Protein AF-A0A1E7F730-F1 (afdb_monomer_lite)

Organism: NCBI:txid635003

Secondary structure (DSSP, 8-state):
--SHHHHHHHHHHHHHHHHHHHHHHHHHTSTT----------S--------TTTTSHHHHS------------------HHHHHHHT--S--HHHHHHS-HHHHHHHHHHHH---HHHHHH--SHHHHHHHHHHHHHHHHHHHHHHHHHHHHHHHHHHHHHHHHHHHHHHHHHHHHHHHHHHHHHHHHHHHHHHHHHHHTT-HHHHHHHHHHHHHHHHHHHHHHHHHHHHHS-TT-GGGGGS------EE-GGGTS-HHHHTSGGGG--EE-HHHHHHHHHHHHHHHHHHHHHHHHHHHHHHHHHHHHHTS-HHHHHHHHHHHHHHHHHHHHHHHHHHHHHHHHHHHHHHHHHHHHHHHHHSS-------------SSSSSSTTSSSSS---S-----HHHHHHHHHHHTT--

pLDDT: mean 76.82, std 20.63, range [35.91, 97.31]

Sequence (413 aa):
MRLSLLSSKTTTFRKYAYVLLLVLLSSWSWSSSLSSPSSYSSPFGLVTVASAWEWTDYIVGGGSAKIRKDDDDDDDGINIAGEAKRRRTYLTDDEISELRVRDLKRRLSRNHGFGAEELGRMLDKKDLISALIKEETKLRNKQRNDQLRKYFWKALFVAILCVVTVVGWPIWTQASEVMAVNWTVWYDRKRHEITQCWELKSVRGLIGVIFLGLLDLIRLWLSITVLASWVLSNGSQYRKYLFPMPSIAIRPGQFMGEKVANSSMGQYGMNIAPMAITWATGFVRTKLEYWTGKALSADARIRRKESRSGETEEERKARTVVRKAAKRVAREERERQQQEVWEKETARRKEMADKASEQLFGGGHDSGQVKQPNNNEEREAIATNNDEQKESTTSNVDYDDFLDNLEDMNDLD

Structure (mmCIF, N/CA/C/O backbone):
data_AF-A0A1E7F730-F1
#
_entry.id   AF-A0A1E7F730-F1
#
loop_
_atom_site.group_PDB
_atom_site.id
_atom_site.type_symbol
_atom_site.label_atom_id
_atom_site.label_alt_id
_atom_site.label_comp_id
_atom_site.label_asym_id
_atom_site.label_entity_id
_atom_site.label_seq_id
_atom_site.pdbx_PDB_ins_code
_atom_site.Cartn_x
_atom_site.Cartn_y
_atom_site.Cartn_z
_atom_site.occupancy
_atom_site.B_iso_or_equiv
_atom_site.auth_seq_id
_atom_site.auth_comp_id
_atom_site.auth_asym_id
_atom_site.auth_atom_id
_atom_site.pdbx_PDB_model_num
ATOM 1 N N . MET A 1 1 ? 2.701 25.465 -37.923 1.00 47.19 1 MET A N 1
ATOM 2 C CA . MET A 1 1 ? 3.378 24.157 -38.127 1.00 47.19 1 MET A CA 1
ATOM 3 C C . MET A 1 1 ? 3.666 23.337 -36.848 1.00 47.19 1 MET A C 1
ATOM 5 O O . MET A 1 1 ? 4.301 22.299 -36.959 1.00 47.19 1 MET A O 1
ATOM 9 N N . ARG A 1 2 ? 3.189 23.717 -35.643 1.00 42.84 2 ARG A N 1
ATOM 10 C CA . ARG A 1 2 ? 3.380 22.931 -34.393 1.00 42.84 2 ARG A CA 1
ATOM 11 C C . ARG A 1 2 ? 2.130 22.185 -33.882 1.00 42.84 2 ARG A C 1
ATOM 13 O O . ARG A 1 2 ? 2.245 21.410 -32.942 1.00 42.84 2 ARG A O 1
ATOM 20 N N . LEU A 1 3 ? 0.966 22.357 -34.517 1.00 38.00 3 LEU A N 1
ATOM 21 C CA . LEU A 1 3 ? -0.293 21.718 -34.094 1.00 38.00 3 LEU A CA 1
ATOM 22 C C . LEU A 1 3 ? -0.525 20.313 -34.693 1.00 38.00 3 LEU A C 1
ATOM 24 O O . LEU A 1 3 ? -1.268 19.527 -34.115 1.00 38.00 3 LEU A O 1
ATOM 28 N N . SER A 1 4 ? 0.157 19.929 -35.781 1.00 42.41 4 SER A N 1
ATOM 29 C CA . SER A 1 4 ? -0.041 18.607 -36.412 1.00 42.41 4 SER A CA 1
ATOM 30 C C . SER A 1 4 ? 0.659 17.445 -35.687 1.00 42.41 4 SER A C 1
ATOM 32 O O . SER A 1 4 ? 0.249 16.295 -35.825 1.00 42.41 4 SER A O 1
ATOM 34 N N . LEU A 1 5 ? 1.672 17.721 -34.857 1.00 45.34 5 LEU A N 1
ATOM 35 C CA . LEU A 1 5 ? 2.428 16.691 -34.126 1.00 45.34 5 LEU A CA 1
ATOM 36 C C . LEU A 1 5 ? 1.711 16.163 -32.870 1.00 45.34 5 LEU A C 1
ATOM 38 O O . LEU A 1 5 ? 2.039 15.074 -32.398 1.00 45.34 5 LEU A O 1
ATOM 42 N N . LEU A 1 6 ? 0.720 16.889 -32.343 1.00 40.91 6 LEU A N 1
ATOM 43 C CA . LEU A 1 6 ? -0.096 16.430 -31.210 1.00 40.91 6 LEU A CA 1
ATOM 44 C C . LEU A 1 6 ? -1.224 15.479 -31.645 1.00 40.91 6 LEU A C 1
ATOM 46 O O . LEU A 1 6 ? -1.558 14.562 -30.900 1.00 40.91 6 LEU A O 1
ATOM 50 N N . SER A 1 7 ? -1.730 15.613 -32.875 1.00 42.38 7 SER A N 1
ATOM 51 C CA . SER A 1 7 ? -2.806 14.761 -33.410 1.00 42.38 7 SER A CA 1
ATOM 52 C C . SER A 1 7 ? -2.361 13.308 -33.667 1.00 42.38 7 SER A C 1
ATOM 54 O O . SER A 1 7 ? -3.111 12.360 -33.458 1.00 42.38 7 SER A O 1
ATOM 56 N N . SER A 1 8 ? -1.091 13.084 -34.027 1.00 45.56 8 SER A N 1
ATOM 57 C CA . SER A 1 8 ? -0.577 11.729 -34.295 1.00 45.56 8 SER A CA 1
ATOM 58 C C . SER A 1 8 ? -0.400 10.863 -33.035 1.00 45.56 8 SER A C 1
ATOM 60 O O . SER A 1 8 ? -0.447 9.634 -33.126 1.00 45.56 8 SER A O 1
ATOM 62 N N . LYS A 1 9 ? -0.214 11.467 -31.853 1.00 47.81 9 LYS A N 1
ATOM 63 C CA . LYS A 1 9 ? -0.023 10.715 -30.599 1.00 47.81 9 LYS A CA 1
ATOM 64 C C . LYS A 1 9 ? -1.347 10.277 -29.965 1.00 47.81 9 LYS A C 1
ATOM 66 O O . LYS A 1 9 ? -1.385 9.259 -29.277 1.00 47.81 9 LYS A O 1
ATOM 71 N N . THR A 1 10 ? -2.441 10.995 -30.220 1.00 49.75 10 THR A N 1
ATOM 72 C CA . THR A 1 10 ? -3.762 10.664 -29.659 1.00 49.75 10 THR A CA 1
ATOM 73 C C . THR A 1 10 ? -4.420 9.483 -30.373 1.00 49.75 10 THR A C 1
ATOM 75 O O . THR A 1 10 ? -5.141 8.714 -29.740 1.00 49.75 10 THR A O 1
ATOM 78 N N . THR A 1 11 ? -4.130 9.261 -31.659 1.00 58.06 11 THR A N 1
ATOM 79 C CA . THR A 1 11 ? -4.687 8.128 -32.421 1.00 58.06 11 THR A CA 1
ATOM 80 C C . THR A 1 11 ? -4.090 6.785 -32.010 1.00 58.06 11 THR A C 1
ATOM 82 O O . THR A 1 11 ? -4.810 5.791 -31.943 1.00 58.06 11 THR A O 1
ATOM 85 N N . THR A 1 12 ? -2.800 6.740 -31.666 1.00 60.69 12 THR A N 1
ATOM 86 C CA . THR A 1 12 ? -2.172 5.525 -31.124 1.00 60.69 12 THR A CA 1
ATOM 87 C C . THR A 1 12 ? -2.702 5.217 -29.728 1.00 60.69 12 THR A C 1
ATOM 89 O O . THR A 1 12 ? -3.084 4.079 -29.478 1.00 60.69 12 THR A O 1
ATOM 92 N N . PHE A 1 13 ? -2.824 6.222 -28.854 1.00 67.62 13 PHE A N 1
ATOM 93 C CA . PHE A 1 13 ? -3.389 6.035 -27.514 1.00 67.62 13 PHE A CA 1
ATOM 94 C C . PHE A 1 13 ? -4.842 5.533 -27.556 1.00 67.62 13 PHE A C 1
ATOM 96 O O . PHE A 1 13 ? -5.184 4.599 -26.838 1.00 67.62 13 PHE A O 1
ATOM 103 N N . ARG A 1 14 ? -5.673 6.069 -28.465 1.00 70.00 14 ARG A N 1
ATOM 104 C CA . ARG A 1 14 ? -7.049 5.588 -28.679 1.00 70.00 14 ARG A CA 1
ATOM 105 C C . ARG A 1 14 ? -7.099 4.113 -29.080 1.00 70.00 14 ARG A C 1
ATOM 107 O O . ARG A 1 14 ? -7.911 3.384 -28.530 1.00 70.00 14 ARG A O 1
ATOM 114 N N . LYS A 1 15 ? -6.223 3.649 -29.980 1.00 73.94 15 LYS A N 1
ATOM 115 C CA . LYS A 1 15 ? -6.196 2.234 -30.403 1.00 73.94 15 LYS A CA 1
ATOM 116 C C . LYS A 1 15 ? -5.862 1.284 -29.248 1.00 73.94 15 LYS A C 1
ATOM 118 O O . LYS A 1 15 ? -6.550 0.284 -29.085 1.00 73.94 15 LYS A O 1
ATOM 123 N N . TYR A 1 16 ? -4.873 1.616 -28.414 1.00 71.12 16 TYR A N 1
ATOM 124 C CA . TYR A 1 16 ? -4.558 0.803 -27.230 1.00 71.12 16 TYR A CA 1
ATOM 125 C C . TYR A 1 16 ? -5.660 0.869 -26.168 1.00 71.12 16 TYR A C 1
ATOM 127 O O . TYR A 1 16 ? -5.957 -0.149 -25.553 1.00 71.12 16 TYR A O 1
ATOM 135 N N . ALA A 1 17 ? -6.309 2.026 -25.997 1.00 73.50 17 ALA A N 1
ATOM 136 C CA . ALA A 1 17 ? -7.452 2.161 -25.101 1.00 73.50 17 ALA A CA 1
ATOM 137 C C . ALA A 1 17 ? -8.638 1.292 -25.549 1.00 73.50 17 ALA A C 1
ATOM 139 O O . ALA A 1 17 ? -9.238 0.641 -24.707 1.00 73.50 17 ALA A O 1
ATOM 140 N N . TYR A 1 18 ? -8.936 1.207 -26.852 1.00 73.81 18 TYR A N 1
ATOM 141 C CA . TYR A 1 18 ? -9.989 0.321 -27.367 1.00 73.81 18 TYR A CA 1
ATOM 142 C C . TYR A 1 18 ? -9.668 -1.162 -27.174 1.00 73.81 18 TYR A C 1
ATOM 144 O O . TYR A 1 18 ? -10.557 -1.915 -26.796 1.00 73.81 18 TYR A O 1
ATOM 152 N N . VAL A 1 19 ? -8.415 -1.585 -27.383 1.00 76.19 19 VAL A N 1
ATOM 153 C CA . VAL A 1 19 ? -8.005 -2.981 -27.138 1.00 76.19 19 VAL A CA 1
ATOM 154 C C . VAL A 1 19 ? -8.073 -3.314 -25.645 1.00 76.19 19 VAL A C 1
ATOM 156 O O . VAL A 1 19 ? -8.614 -4.351 -25.281 1.00 76.19 19 VAL A O 1
ATOM 159 N N . LEU A 1 20 ? -7.608 -2.414 -24.773 1.00 73.88 20 LEU A N 1
ATOM 160 C CA . LEU A 1 20 ? -7.722 -2.575 -23.321 1.00 73.88 20 LEU A CA 1
ATOM 161 C C . LEU A 1 20 ? -9.194 -2.634 -22.877 1.00 73.88 20 LEU A C 1
ATOM 163 O O . LEU A 1 20 ? -9.558 -3.470 -22.061 1.00 73.88 20 LEU A O 1
ATOM 167 N N . LEU A 1 21 ? -10.047 -1.777 -23.440 1.00 74.81 21 LEU A N 1
ATOM 168 C CA . LEU A 1 21 ? -11.471 -1.707 -23.116 1.00 74.81 21 LEU A CA 1
ATOM 169 C C . LEU A 1 21 ? -12.235 -2.933 -23.644 1.00 74.81 21 LEU A C 1
ATOM 171 O O . LEU A 1 21 ? -13.110 -3.430 -22.946 1.00 74.81 21 LEU A O 1
ATOM 175 N N . LEU A 1 22 ? -11.854 -3.489 -24.800 1.00 72.50 22 LEU A N 1
ATOM 176 C CA . LEU A 1 22 ? -12.364 -4.774 -25.300 1.00 72.50 22 LEU A CA 1
ATOM 177 C C . LEU A 1 22 ? -11.965 -5.944 -24.393 1.00 72.50 22 LEU A C 1
ATOM 179 O O . LEU A 1 22 ? -12.822 -6.760 -24.076 1.00 72.50 22 LEU A O 1
ATOM 183 N N . VAL A 1 23 ? -10.712 -5.992 -23.922 1.00 72.94 23 VAL A N 1
ATOM 184 C CA . VAL A 1 23 ? -10.243 -7.021 -22.973 1.00 72.94 23 VAL A CA 1
ATOM 185 C C . VAL A 1 23 ? -10.956 -6.901 -21.619 1.00 72.94 23 VAL A C 1
ATOM 187 O O . VAL A 1 23 ? -11.344 -7.906 -21.022 1.00 72.94 23 VAL A O 1
ATOM 190 N N . LEU A 1 24 ? -11.187 -5.678 -21.135 1.00 62.56 24 LEU A N 1
ATOM 191 C CA . LEU A 1 24 ? -11.915 -5.443 -19.885 1.00 62.56 24 LEU A CA 1
ATOM 192 C C . LEU A 1 24 ? -13.408 -5.793 -20.020 1.00 62.56 24 LEU A C 1
ATOM 194 O O . LEU A 1 24 ? -13.971 -6.407 -19.117 1.00 62.56 24 LEU A O 1
ATOM 198 N N . LEU A 1 25 ? -14.044 -5.483 -21.156 1.00 65.25 25 LEU A N 1
ATOM 199 C CA . LEU A 1 25 ? -15.451 -5.823 -21.412 1.00 65.25 25 LEU A CA 1
ATOM 200 C C . LEU A 1 25 ? -15.677 -7.324 -21.657 1.00 65.25 25 LEU A C 1
ATOM 202 O O . LEU A 1 25 ? -16.698 -7.863 -21.225 1.00 65.25 25 LEU A O 1
ATOM 206 N N . SER A 1 26 ? -14.733 -8.026 -22.291 1.00 63.06 26 SER A N 1
ATOM 207 C CA . SER A 1 26 ? -14.812 -9.486 -22.448 1.00 63.06 26 SER A CA 1
ATOM 208 C C . SER A 1 26 ? -14.600 -10.230 -21.127 1.00 63.06 26 SER A C 1
ATOM 210 O O . SER A 1 26 ? -15.104 -11.331 -20.953 1.00 63.06 26 SER A O 1
ATOM 212 N N . SER A 1 27 ? -13.894 -9.621 -20.169 1.00 53.81 27 SER A N 1
ATOM 213 C CA . SER A 1 27 ? -13.710 -10.193 -18.827 1.00 53.81 27 SER A CA 1
ATOM 214 C C . SER A 1 27 ? -14.970 -10.060 -17.963 1.00 53.81 27 SER A C 1
ATOM 216 O O . SER A 1 27 ? -15.248 -10.920 -17.132 1.00 53.81 27 SER A O 1
ATOM 218 N N . TRP A 1 28 ? -15.767 -9.007 -18.180 1.00 49.38 28 TRP A N 1
ATOM 219 C CA . TRP A 1 28 ? -16.965 -8.730 -17.377 1.00 49.38 28 TRP A CA 1
ATOM 220 C C . TRP A 1 28 ? -18.173 -9.603 -17.764 1.00 49.38 28 TRP A C 1
ATOM 222 O O . TRP A 1 28 ? -19.073 -9.823 -16.955 1.00 49.38 28 TRP A O 1
ATOM 232 N N . SER A 1 29 ? -18.178 -10.142 -18.987 1.00 48.34 29 SER A N 1
ATOM 233 C CA . SER A 1 29 ? -19.260 -10.978 -19.529 1.00 48.34 29 SER A CA 1
ATOM 234 C C . SER A 1 29 ? -19.167 -12.461 -19.140 1.00 48.34 29 SER A C 1
ATOM 236 O O . SER A 1 29 ? -20.126 -13.198 -19.350 1.00 48.34 29 SER A O 1
ATOM 238 N N . TRP A 1 30 ? -18.070 -12.904 -18.516 1.00 48.56 30 TRP A N 1
ATOM 239 C CA . TRP A 1 30 ? -17.928 -14.279 -18.005 1.00 48.56 30 TRP A CA 1
ATOM 240 C C . TRP A 1 30 ? -18.223 -14.437 -16.509 1.00 48.56 30 TRP A C 1
ATOM 242 O O . TRP A 1 30 ? -18.426 -15.554 -16.042 1.00 48.56 30 TRP A O 1
ATOM 252 N N . SER A 1 31 ? -18.305 -13.348 -15.742 1.00 47.19 31 SER A N 1
ATOM 253 C CA . SER A 1 31 ? -18.520 -13.432 -14.287 1.00 47.19 31 SER A CA 1
ATOM 254 C C . SER A 1 31 ? -19.987 -13.624 -13.880 1.00 47.19 31 SER A C 1
ATOM 256 O O . SER A 1 31 ? -20.260 -13.881 -12.713 1.00 47.19 31 SER A O 1
ATOM 258 N N . SER A 1 32 ? -20.942 -13.487 -14.806 1.00 45.81 32 SER A N 1
ATOM 259 C CA . SER A 1 32 ? -22.385 -13.488 -14.505 1.00 45.81 32 SER A CA 1
ATOM 260 C C . SER A 1 32 ? -23.100 -14.825 -14.758 1.00 45.81 32 SER A C 1
ATOM 262 O O . SER A 1 32 ? -24.302 -14.908 -14.521 1.00 45.81 32 SER A O 1
ATOM 264 N N . SER A 1 33 ? -22.396 -15.887 -15.174 1.00 45.88 33 SER A N 1
ATOM 265 C CA . SER A 1 33 ? -23.003 -17.209 -15.431 1.00 45.88 33 SER A CA 1
ATOM 266 C C . SER A 1 33 ? -22.557 -18.336 -14.491 1.00 45.88 33 SER A C 1
ATOM 268 O O . SER A 1 33 ? -22.949 -19.483 -14.698 1.00 45.88 33 SER A O 1
ATOM 270 N N . LEU A 1 34 ? -21.770 -18.053 -13.449 1.00 43.25 34 LEU A N 1
ATOM 271 C CA . LEU A 1 34 ? -21.400 -19.059 -12.449 1.00 43.25 34 LEU A CA 1
ATOM 272 C C . LEU A 1 34 ? -22.456 -19.117 -11.343 1.00 43.25 34 LEU A C 1
ATOM 274 O O . LEU A 1 34 ? -22.395 -18.434 -10.323 1.00 43.25 34 LEU A O 1
ATOM 278 N N . SER A 1 35 ? -23.447 -19.964 -11.602 1.00 45.56 35 SER A N 1
ATOM 279 C CA . SER A 1 35 ? -24.276 -20.596 -10.584 1.00 45.56 35 SER A CA 1
ATOM 280 C C . SER A 1 35 ? -23.392 -21.313 -9.553 1.00 45.56 35 SER A C 1
ATOM 282 O O . SER A 1 35 ? -22.315 -21.822 -9.864 1.00 45.56 35 SER A O 1
ATOM 284 N N . SER A 1 36 ? -23.850 -21.295 -8.304 1.00 45.09 36 SER A N 1
ATOM 285 C CA . SER A 1 36 ? -23.159 -21.772 -7.107 1.00 45.09 36 SER A CA 1
ATOM 286 C C . SER A 1 36 ? -22.577 -23.188 -7.245 1.00 45.09 36 SER A C 1
ATOM 288 O O . SER A 1 36 ? -23.332 -24.113 -7.544 1.00 45.09 36 SER A O 1
ATOM 290 N N . PRO A 1 37 ? -21.287 -23.413 -6.928 1.00 44.78 37 PRO A N 1
ATOM 291 C CA . PRO A 1 37 ? -20.765 -24.756 -6.754 1.00 44.78 37 PRO A CA 1
ATOM 292 C C . PRO A 1 37 ? -20.800 -25.136 -5.270 1.00 44.78 37 PRO A C 1
ATOM 294 O O . PRO A 1 37 ? -19.956 -24.737 -4.469 1.00 44.78 37 PRO A O 1
ATOM 297 N N . SER A 1 38 ? -21.785 -25.953 -4.907 1.00 42.09 38 SER A N 1
ATOM 298 C CA . SER A 1 38 ? -21.577 -26.969 -3.882 1.00 42.09 38 SER A CA 1
ATOM 299 C C . SER A 1 38 ? -20.656 -28.049 -4.454 1.00 42.09 38 SER A C 1
ATOM 301 O O . SER A 1 38 ? -20.854 -28.467 -5.594 1.00 42.09 38 SER A O 1
ATOM 303 N N . SER A 1 39 ? -19.740 -28.533 -3.614 1.00 40.09 39 SER A N 1
ATOM 304 C CA . SER A 1 39 ? -18.911 -29.739 -3.777 1.00 40.09 39 SER A CA 1
ATOM 305 C C . SER A 1 39 ? -17.471 -29.506 -4.244 1.00 40.09 39 SER A C 1
ATOM 307 O O . SER A 1 39 ? -17.165 -29.209 -5.394 1.00 40.09 39 SER A O 1
ATOM 309 N N . TYR A 1 40 ? -16.581 -29.716 -3.276 1.00 48.91 40 TYR A N 1
ATOM 310 C CA . TYR A 1 40 ? -15.146 -29.920 -3.400 1.00 48.91 40 TYR A CA 1
ATOM 311 C C . TYR A 1 40 ? -14.809 -31.051 -4.386 1.00 48.91 40 TYR A C 1
ATOM 313 O O . TYR A 1 40 ? -15.175 -32.196 -4.135 1.00 48.91 40 TYR A O 1
ATOM 321 N N . SER A 1 41 ? -14.004 -30.767 -5.415 1.00 38.94 41 SER A N 1
ATOM 322 C CA . SER A 1 41 ? -13.053 -31.741 -5.975 1.00 38.94 41 SER A CA 1
ATOM 323 C C . SER A 1 41 ? -12.004 -31.078 -6.884 1.00 38.94 41 SER A C 1
ATOM 325 O O . SER A 1 41 ? -12.358 -30.520 -7.914 1.00 38.94 41 SER A O 1
ATOM 327 N N . SER A 1 42 ? -10.725 -31.240 -6.511 1.00 38.03 42 SER A N 1
ATOM 328 C CA . SER A 1 42 ? -9.495 -31.216 -7.336 1.00 38.03 42 SER A CA 1
ATOM 329 C C . SER A 1 42 ? -9.105 -29.944 -8.138 1.00 38.03 42 SER A C 1
ATOM 331 O O . SER A 1 42 ? -9.809 -29.561 -9.069 1.00 38.03 42 SER A O 1
ATOM 333 N N . PRO A 1 43 ? -7.912 -29.347 -7.893 1.00 44.94 43 PRO A N 1
ATOM 334 C CA . PRO A 1 43 ? -7.415 -28.164 -8.598 1.00 44.94 43 PRO A CA 1
ATOM 335 C C . PRO A 1 43 ? -6.323 -28.482 -9.643 1.00 44.94 43 PRO A C 1
ATOM 337 O O . PRO A 1 43 ? -5.272 -27.849 -9.643 1.00 44.94 43 PRO A O 1
ATOM 340 N N . PHE A 1 44 ? -6.538 -29.444 -10.545 1.00 42.44 44 PHE A N 1
ATOM 341 C CA . PHE A 1 44 ? -5.647 -29.646 -11.703 1.00 42.44 44 PHE A CA 1
ATOM 342 C C . PHE A 1 44 ? -6.448 -29.943 -12.978 1.00 42.44 44 PHE A C 1
ATOM 344 O O . PHE A 1 44 ? -6.418 -31.041 -13.526 1.00 42.44 44 PHE A O 1
ATOM 351 N N . GLY A 1 45 ? -7.198 -28.940 -13.440 1.00 37.38 45 GLY A N 1
ATOM 352 C CA . GLY A 1 45 ? -7.844 -28.934 -14.751 1.00 37.38 45 GLY A CA 1
ATOM 353 C C . GLY A 1 45 ? -6.948 -28.264 -15.790 1.00 37.38 45 GLY A C 1
ATOM 354 O O . GLY A 1 45 ? -6.704 -27.065 -15.711 1.00 37.38 45 GLY A O 1
ATOM 355 N N . LEU A 1 46 ? -6.447 -29.076 -16.724 1.00 37.22 46 LEU A N 1
ATOM 356 C CA . LEU A 1 46 ? -5.833 -28.747 -18.016 1.00 37.22 46 LEU A CA 1
ATOM 357 C C . LEU A 1 46 ? -5.921 -27.271 -18.450 1.00 37.22 46 LEU A C 1
ATOM 359 O O . LEU A 1 46 ? -6.922 -26.818 -19.002 1.00 37.22 46 LEU A O 1
ATOM 363 N N . VAL A 1 47 ? -4.805 -26.556 -18.306 1.00 36.03 47 VAL A N 1
ATOM 364 C CA . VAL A 1 47 ? -4.531 -25.358 -19.102 1.00 36.03 47 VAL A CA 1
ATOM 365 C C . VAL A 1 47 ? -4.225 -25.834 -20.518 1.00 36.03 47 VAL A C 1
ATOM 367 O O . VAL A 1 47 ? -3.194 -26.461 -20.761 1.00 36.03 47 VAL A O 1
ATOM 370 N N . THR A 1 48 ? -5.123 -25.555 -21.459 1.00 40.19 48 THR A N 1
ATOM 371 C CA . THR A 1 48 ? -4.829 -25.626 -22.891 1.00 40.19 48 THR A CA 1
ATOM 372 C C . THR A 1 48 ? -3.656 -24.699 -23.182 1.00 40.19 48 THR A C 1
ATOM 374 O O . THR A 1 48 ? -3.803 -23.476 -23.207 1.00 40.19 48 THR A O 1
ATOM 377 N N . VAL A 1 49 ? -2.474 -25.286 -23.363 1.00 36.28 49 VAL A N 1
ATOM 378 C CA . VAL A 1 49 ? -1.268 -24.593 -23.810 1.00 36.28 49 VAL A CA 1
ATOM 379 C C . VAL A 1 49 ? -1.468 -24.242 -25.283 1.00 36.28 49 VAL A C 1
ATOM 381 O O . VAL A 1 49 ? -1.025 -24.957 -26.175 1.00 36.28 49 VAL A O 1
ATOM 384 N N . ALA A 1 50 ? -2.180 -23.148 -25.548 1.00 38.62 50 ALA A N 1
ATOM 385 C CA . ALA A 1 50 ? -2.081 -22.468 -26.829 1.00 38.62 50 ALA A CA 1
ATOM 386 C C . ALA A 1 50 ? -0.669 -21.876 -26.890 1.00 38.62 50 ALA A C 1
ATOM 388 O O . ALA A 1 50 ? -0.330 -20.951 -26.147 1.00 38.62 50 ALA A O 1
ATOM 389 N N . SER A 1 51 ? 0.195 -22.482 -27.701 1.00 39.16 51 SER A N 1
ATOM 390 C CA . SER A 1 51 ? 1.582 -22.072 -27.866 1.00 39.16 51 SER A CA 1
ATOM 391 C C . SER A 1 51 ? 1.648 -20.608 -28.297 1.00 39.16 51 SER A C 1
ATOM 393 O O . SER A 1 51 ? 1.326 -20.261 -29.431 1.00 39.16 51 SER A O 1
ATOM 395 N N . ALA A 1 52 ? 2.141 -19.749 -27.402 1.00 42.66 52 ALA A N 1
ATOM 396 C CA . ALA A 1 52 ? 2.372 -18.319 -27.630 1.00 42.66 52 ALA A CA 1
ATOM 397 C C . ALA A 1 52 ? 3.361 -18.004 -28.780 1.00 42.66 52 ALA A C 1
ATOM 399 O O . ALA A 1 52 ? 3.644 -16.839 -29.051 1.00 42.66 52 ALA A O 1
ATOM 400 N N . TRP A 1 53 ? 3.873 -19.029 -29.464 1.00 41.88 53 TRP A N 1
ATOM 401 C CA . TRP A 1 53 ? 4.765 -18.932 -30.616 1.00 41.88 53 TRP A CA 1
ATOM 402 C C . TRP A 1 53 ? 4.036 -18.775 -31.960 1.00 41.88 53 TRP A C 1
ATOM 404 O O . TRP A 1 53 ? 4.658 -18.334 -32.919 1.00 41.88 53 TRP A O 1
ATOM 414 N N . GLU A 1 54 ? 2.727 -19.040 -32.050 1.00 42.22 54 GLU A N 1
ATOM 415 C CA . GLU A 1 54 ? 1.989 -18.884 -33.323 1.00 42.22 54 GLU A CA 1
ATOM 416 C C . GLU A 1 54 ? 1.599 -17.429 -33.649 1.00 42.22 54 GLU A C 1
ATOM 418 O O . GLU A 1 54 ? 1.216 -17.117 -34.774 1.00 42.22 54 GLU A O 1
ATOM 423 N N . TRP A 1 55 ? 1.740 -16.496 -32.702 1.00 41.03 55 TRP A N 1
ATOM 424 C CA . TRP A 1 55 ? 1.320 -15.099 -32.895 1.00 41.03 55 TRP A CA 1
ATOM 425 C C . TRP A 1 55 ? 2.452 -14.154 -33.318 1.00 41.03 55 TRP A C 1
ATOM 427 O O . TRP A 1 55 ? 2.189 -13.009 -33.695 1.00 41.03 55 TRP A O 1
ATOM 437 N N . THR A 1 56 ? 3.712 -14.598 -33.293 1.00 45.41 56 THR A N 1
ATOM 438 C CA . THR A 1 56 ? 4.850 -13.750 -33.688 1.00 45.41 56 THR A CA 1
ATOM 439 C C . THR A 1 56 ? 4.978 -13.556 -35.200 1.00 45.41 56 THR A C 1
ATOM 441 O O . THR A 1 56 ? 5.484 -12.514 -35.622 1.00 45.41 56 THR A O 1
ATOM 444 N N . ASP A 1 57 ? 4.435 -14.461 -36.018 1.00 39.84 57 ASP A N 1
ATOM 445 C CA . ASP A 1 57 ? 4.500 -14.332 -37.482 1.00 39.84 57 ASP A CA 1
ATOM 446 C C . ASP A 1 57 ? 3.519 -13.289 -38.043 1.00 39.84 57 ASP A C 1
ATOM 448 O O . ASP A 1 57 ? 3.807 -12.645 -39.055 1.00 39.84 57 ASP A O 1
ATOM 452 N N . TYR A 1 58 ? 2.427 -12.993 -37.329 1.00 45.06 58 TYR A N 1
ATOM 453 C CA . TYR A 1 58 ? 1.465 -11.963 -37.744 1.00 45.06 58 TYR A CA 1
ATOM 454 C C . TYR A 1 58 ? 1.936 -10.519 -37.508 1.00 45.06 58 TYR A C 1
ATOM 456 O O . TYR A 1 58 ? 1.341 -9.587 -38.047 1.00 45.06 58 TYR A O 1
ATOM 464 N N . ILE A 1 59 ? 3.008 -10.300 -36.737 1.00 46.66 59 ILE A N 1
ATOM 465 C CA . ILE A 1 59 ? 3.543 -8.948 -36.483 1.00 46.66 59 ILE A CA 1
ATOM 466 C C . ILE A 1 59 ? 4.731 -8.620 -37.408 1.00 46.66 59 ILE A C 1
ATOM 468 O O . ILE A 1 59 ? 5.051 -7.445 -37.602 1.00 46.66 59 ILE A O 1
ATOM 472 N N . VAL A 1 60 ? 5.364 -9.624 -38.028 1.00 43.31 60 VAL A N 1
ATOM 473 C CA . VAL A 1 60 ? 6.589 -9.436 -38.833 1.00 43.31 60 VAL A CA 1
ATOM 474 C C . VAL A 1 60 ? 6.355 -9.549 -40.351 1.00 43.31 60 VAL A C 1
ATOM 476 O O . VAL A 1 60 ? 7.140 -8.992 -41.121 1.00 43.31 60 VAL A O 1
ATOM 479 N N . GLY A 1 61 ? 5.262 -10.160 -40.822 1.00 38.22 61 GLY A N 1
ATOM 480 C CA . GLY A 1 61 ? 4.967 -10.301 -42.256 1.00 38.22 61 GLY A CA 1
ATOM 481 C C . GLY A 1 61 ? 3.796 -9.440 -42.740 1.00 38.22 61 GLY A C 1
ATOM 482 O O . GLY A 1 61 ? 2.681 -9.608 -42.267 1.00 38.22 61 GLY A O 1
ATOM 483 N N . GLY A 1 62 ? 4.011 -8.563 -43.733 1.00 37.38 62 GLY A N 1
ATOM 484 C CA . GLY A 1 62 ? 2.881 -8.013 -44.506 1.00 37.38 62 GLY A CA 1
ATOM 485 C C . GLY A 1 62 ? 2.990 -6.597 -45.072 1.00 37.38 62 GLY A C 1
ATOM 486 O O . GLY A 1 62 ? 1.982 -6.041 -45.484 1.00 37.38 62 GLY A O 1
ATOM 487 N N . GLY A 1 63 ? 4.177 -5.991 -45.118 1.00 35.91 63 GLY A N 1
ATOM 488 C CA . GLY A 1 63 ? 4.413 -4.734 -45.841 1.00 35.91 63 GLY A CA 1
ATOM 489 C C . GLY A 1 63 ? 4.893 -4.931 -47.282 1.00 35.91 63 GLY A C 1
ATOM 490 O O . GLY A 1 63 ? 5.620 -4.081 -47.785 1.00 35.91 63 GLY A O 1
ATOM 491 N N . SER A 1 64 ? 4.574 -6.056 -47.932 1.00 40.72 64 SER A N 1
ATOM 492 C CA . SER A 1 64 ? 4.776 -6.187 -49.377 1.00 40.72 64 SER A CA 1
ATOM 493 C C . SER A 1 64 ? 3.562 -5.567 -50.053 1.00 40.72 64 SER A C 1
ATOM 495 O O . SER A 1 64 ? 2.535 -6.216 -50.245 1.00 40.72 64 SER A O 1
ATOM 497 N N . ALA A 1 65 ? 3.654 -4.264 -50.319 1.00 44.28 65 ALA A N 1
ATOM 498 C CA . ALA A 1 65 ? 2.706 -3.552 -51.155 1.00 44.28 65 ALA A CA 1
ATOM 499 C C . ALA A 1 65 ? 2.745 -4.182 -52.552 1.00 44.28 65 ALA A C 1
ATOM 501 O O . ALA A 1 65 ? 3.533 -3.795 -53.413 1.00 44.28 65 ALA A O 1
ATOM 502 N N . LYS A 1 66 ? 1.901 -5.193 -52.763 1.00 41.09 66 LYS A N 1
ATOM 503 C CA . LYS A 1 66 ? 1.491 -5.612 -54.093 1.00 41.09 66 LYS A CA 1
ATOM 504 C C . LYS A 1 66 ? 0.735 -4.408 -54.647 1.00 41.09 66 LYS A C 1
ATOM 506 O O . LYS A 1 66 ? -0.394 -4.148 -54.241 1.00 41.09 66 LYS A O 1
ATOM 511 N N . ILE A 1 67 ? 1.427 -3.611 -55.460 1.00 43.50 67 ILE A N 1
ATOM 512 C CA . ILE A 1 67 ? 0.841 -2.530 -56.246 1.00 43.50 67 ILE A CA 1
ATOM 513 C C . ILE A 1 67 ? -0.203 -3.206 -57.123 1.00 43.50 67 ILE A C 1
ATOM 515 O O . ILE A 1 67 ? 0.113 -3.873 -58.107 1.00 43.50 67 ILE A O 1
ATOM 519 N N . ARG A 1 68 ? -1.446 -3.123 -56.668 1.00 39.34 68 ARG A N 1
ATOM 520 C CA . ARG A 1 68 ? -2.614 -3.482 -57.440 1.00 39.34 68 ARG A CA 1
ATOM 521 C C . ARG A 1 68 ? -2.745 -2.362 -58.470 1.00 39.34 68 ARG A C 1
ATOM 523 O O . ARG A 1 68 ? -3.014 -1.224 -58.101 1.00 39.34 68 ARG A O 1
ATOM 530 N N . LYS A 1 69 ? -2.393 -2.668 -59.721 1.00 42.84 69 LYS A N 1
ATOM 531 C CA . LYS A 1 69 ? -2.849 -1.904 -60.882 1.00 42.84 69 LYS A CA 1
ATOM 532 C C . LYS A 1 69 ? -4.338 -2.199 -60.995 1.00 42.84 69 LYS A C 1
ATOM 534 O O . LYS A 1 69 ? -4.708 -3.187 -61.617 1.00 42.84 69 LYS A O 1
ATOM 539 N N . ASP A 1 70 ? -5.137 -1.433 -60.275 1.00 43.88 70 ASP A N 1
ATOM 540 C CA . ASP A 1 70 ? -6.516 -1.231 -60.678 1.00 43.88 70 ASP A CA 1
ATOM 541 C C . ASP A 1 70 ? -6.456 0.064 -61.496 1.00 43.88 70 ASP A C 1
ATOM 543 O O . ASP A 1 70 ? -6.190 1.143 -60.963 1.00 43.88 70 ASP A O 1
ATOM 547 N N . ASP A 1 71 ? -6.496 -0.117 -62.814 1.00 52.34 71 ASP A N 1
ATOM 548 C CA . ASP A 1 71 ? -6.677 0.946 -63.790 1.00 52.34 71 ASP A CA 1
ATOM 549 C C . ASP A 1 71 ? -8.129 1.404 -63.636 1.00 52.34 71 ASP A C 1
ATOM 551 O O . ASP A 1 71 ? -9.017 0.694 -64.083 1.00 52.34 71 ASP A O 1
ATOM 555 N N . ASP A 1 72 ? -8.371 2.510 -62.941 1.00 46.19 72 ASP A N 1
ATOM 556 C CA . ASP A 1 72 ? -9.574 3.317 -63.133 1.00 46.19 72 ASP A CA 1
ATOM 557 C C . ASP A 1 72 ? -9.264 4.748 -62.686 1.00 46.19 72 ASP A C 1
ATOM 559 O O . ASP A 1 72 ? -8.853 5.022 -61.554 1.00 46.19 72 ASP A O 1
ATOM 563 N N . ASP A 1 73 ? -9.377 5.625 -63.674 1.00 51.81 73 ASP A N 1
ATOM 564 C CA . ASP A 1 73 ? -9.109 7.049 -63.661 1.00 51.81 73 ASP A CA 1
ATOM 565 C C . ASP A 1 73 ? -9.969 7.776 -62.620 1.00 51.81 73 ASP A C 1
ATOM 567 O O . ASP A 1 73 ? -11.189 7.744 -62.710 1.00 51.81 73 ASP A O 1
ATOM 571 N N . ASP A 1 74 ? -9.333 8.470 -61.672 1.00 46.47 74 ASP A N 1
ATOM 572 C CA . ASP A 1 74 ? -9.802 9.779 -61.208 1.00 46.47 74 ASP A CA 1
ATOM 573 C C . ASP A 1 74 ? -8.639 10.564 -60.572 1.00 46.47 74 ASP A C 1
ATOM 575 O O . ASP A 1 74 ? -7.998 10.181 -59.586 1.00 46.47 74 ASP A O 1
ATOM 579 N N . ASP A 1 75 ? -8.337 11.662 -61.253 1.00 53.06 75 ASP A N 1
ATOM 580 C CA . ASP A 1 75 ? -7.166 12.523 -61.180 1.00 53.06 75 ASP A CA 1
ATOM 581 C C . ASP A 1 75 ? -7.275 13.536 -60.029 1.00 53.06 75 ASP A C 1
ATOM 583 O O . ASP A 1 75 ? -7.676 14.678 -60.219 1.00 53.06 75 ASP A O 1
ATOM 587 N N . ASP A 1 76 ? -6.876 13.121 -58.824 1.00 47.22 76 ASP A N 1
ATOM 588 C CA . ASP A 1 76 ? -6.448 14.037 -57.761 1.00 47.22 76 ASP A CA 1
ATOM 589 C C . ASP A 1 76 ? -5.009 13.690 -57.357 1.00 47.22 76 ASP A C 1
ATOM 591 O O . ASP A 1 76 ? -4.725 13.007 -56.366 1.00 47.22 76 ASP A O 1
ATOM 595 N N . GLY A 1 77 ? -4.072 14.156 -58.189 1.00 46.78 77 GLY A N 1
ATOM 596 C CA . GLY A 1 77 ? -2.623 14.000 -58.071 1.00 46.78 77 GLY A CA 1
ATOM 597 C C . GLY A 1 77 ? -2.014 14.591 -56.794 1.00 46.78 77 GLY A C 1
ATOM 598 O O . GLY A 1 77 ? -1.228 15.542 -56.824 1.00 46.78 77 GLY A O 1
ATOM 599 N N . ILE A 1 78 ? -2.280 13.975 -55.642 1.00 49.41 78 ILE A N 1
ATOM 600 C CA . ILE A 1 78 ? -1.458 14.151 -54.450 1.00 49.41 78 ILE A CA 1
ATOM 601 C C . ILE A 1 78 ? -0.176 13.349 -54.684 1.00 49.41 78 ILE A C 1
ATOM 603 O O . ILE A 1 78 ? -0.159 12.121 -54.664 1.00 49.41 78 ILE A O 1
ATOM 607 N N . ASN A 1 79 ? 0.922 14.075 -54.898 1.00 50.16 79 ASN A N 1
ATOM 608 C CA . ASN A 1 79 ? 2.301 13.606 -55.081 1.00 50.16 79 ASN A CA 1
ATOM 609 C C . ASN A 1 79 ? 2.878 12.827 -53.863 1.00 50.16 79 ASN A C 1
ATOM 611 O O . ASN A 1 79 ? 3.991 13.095 -53.403 1.00 50.16 79 ASN A O 1
ATOM 615 N N . ILE A 1 80 ? 2.165 11.831 -53.327 1.00 53.47 80 ILE A N 1
ATOM 616 C CA . ILE A 1 80 ? 2.583 11.004 -52.181 1.00 53.47 80 ILE A CA 1
ATOM 617 C C . ILE A 1 80 ? 3.801 10.143 -52.556 1.00 53.47 80 ILE A C 1
ATOM 619 O O . ILE A 1 80 ? 4.722 9.968 -51.752 1.00 53.47 80 ILE A O 1
ATOM 623 N N . ALA A 1 81 ? 3.881 9.681 -53.808 1.00 54.81 81 ALA A N 1
ATOM 624 C CA . ALA A 1 81 ? 5.038 8.944 -54.319 1.00 54.81 81 ALA A CA 1
ATOM 625 C C . ALA A 1 81 ? 6.313 9.813 -54.383 1.00 54.81 81 ALA A C 1
ATOM 627 O O . ALA A 1 81 ? 7.411 9.338 -54.081 1.00 54.81 81 ALA A O 1
ATOM 628 N N . GLY A 1 82 ? 6.172 11.107 -54.700 1.00 54.81 82 GLY A N 1
ATOM 629 C CA . GLY A 1 82 ? 7.281 12.065 -54.731 1.00 54.81 82 GLY A CA 1
ATOM 630 C C . GLY A 1 82 ? 7.812 12.416 -53.337 1.00 54.81 82 GLY A C 1
ATOM 631 O O . GLY A 1 82 ? 9.026 12.530 -53.142 1.00 54.81 82 GLY A O 1
ATOM 632 N N . GLU A 1 83 ? 6.930 12.521 -52.338 1.00 53.50 83 GLU A N 1
ATOM 633 C CA . GLU A 1 83 ? 7.328 12.810 -50.955 1.00 53.50 83 GLU A CA 1
ATOM 634 C C . GLU A 1 83 ? 7.971 11.604 -50.255 1.00 53.50 83 GLU A C 1
ATOM 636 O O . GLU A 1 83 ? 8.974 11.761 -49.551 1.00 53.50 83 GLU A O 1
ATOM 641 N N . ALA A 1 84 ? 7.467 10.388 -50.495 1.00 54.38 84 ALA A N 1
ATOM 642 C CA . ALA A 1 84 ? 8.089 9.166 -49.987 1.00 54.38 84 ALA A CA 1
ATOM 643 C C . ALA A 1 84 ? 9.494 8.953 -50.578 1.00 54.38 84 ALA A C 1
ATOM 645 O O . ALA A 1 84 ? 10.394 8.496 -49.872 1.00 54.38 84 ALA A O 1
ATOM 646 N N . LYS A 1 85 ? 9.712 9.344 -51.844 1.00 53.31 85 LYS A N 1
ATOM 647 C CA . LYS A 1 85 ? 11.027 9.293 -52.503 1.00 53.31 85 LYS A CA 1
ATOM 648 C C . LYS A 1 85 ? 12.002 10.342 -51.950 1.00 53.31 85 LYS A C 1
ATOM 650 O O . LYS A 1 85 ? 13.181 10.041 -51.796 1.00 53.31 85 LYS A O 1
ATOM 655 N N . ARG A 1 86 ? 11.527 11.532 -51.550 1.00 51.69 86 ARG A N 1
ATOM 656 C CA . ARG A 1 86 ? 12.362 12.569 -50.900 1.00 51.69 86 ARG A CA 1
ATOM 657 C C . ARG A 1 86 ? 12.751 12.255 -49.452 1.00 51.69 86 ARG A C 1
ATOM 659 O O . ARG A 1 86 ? 13.738 12.805 -48.971 1.00 51.69 86 ARG A O 1
ATOM 666 N N . ARG A 1 87 ? 12.009 11.391 -48.749 1.00 55.50 87 ARG A N 1
ATOM 667 C CA . ARG A 1 87 ? 12.300 11.015 -47.348 1.00 55.50 87 ARG A CA 1
ATOM 668 C C . ARG A 1 87 ? 13.147 9.751 -47.193 1.00 55.50 87 ARG A C 1
ATOM 670 O O . ARG A 1 87 ? 13.522 9.426 -46.067 1.00 55.50 87 ARG A O 1
ATOM 677 N N . ARG A 1 88 ? 13.467 9.035 -48.277 1.00 61.09 88 ARG A N 1
ATOM 678 C CA . ARG A 1 88 ? 14.395 7.898 -48.210 1.00 61.09 88 ARG A CA 1
ATOM 679 C C . ARG A 1 88 ? 15.827 8.411 -48.169 1.00 61.09 88 ARG A C 1
ATOM 681 O O . ARG A 1 88 ? 16.381 8.852 -49.168 1.00 61.09 88 ARG A O 1
ATOM 688 N N . THR A 1 89 ? 16.434 8.318 -46.995 1.00 69.62 89 THR A N 1
ATOM 689 C CA . THR A 1 89 ? 17.862 8.591 -46.795 1.00 69.62 89 THR A CA 1
ATOM 690 C C . THR A 1 89 ? 18.765 7.518 -47.417 1.00 69.62 89 THR A C 1
ATOM 692 O O . THR A 1 89 ? 19.959 7.759 -47.554 1.00 69.62 89 THR A O 1
ATOM 695 N N . TYR A 1 90 ? 18.197 6.372 -47.814 1.00 79.06 90 TYR A N 1
ATOM 696 C CA . TYR A 1 90 ? 18.898 5.182 -48.308 1.00 79.06 90 TYR A CA 1
ATOM 697 C C . TYR A 1 90 ? 18.486 4.880 -49.744 1.00 79.06 90 TYR A C 1
ATOM 699 O O . TYR A 1 90 ? 17.289 4.882 -50.043 1.00 79.06 90 TYR A O 1
ATOM 707 N N . LEU A 1 91 ? 19.463 4.591 -50.604 1.00 84.75 91 LEU A N 1
ATOM 708 C CA . LEU A 1 91 ? 19.210 4.145 -51.973 1.00 84.75 91 LEU A CA 1
ATOM 709 C C . LEU A 1 91 ? 19.116 2.621 -52.021 1.00 84.75 91 LEU A C 1
ATOM 711 O O . LEU A 1 91 ? 19.679 1.914 -51.179 1.00 84.75 91 LEU A O 1
ATOM 715 N N . THR A 1 92 ? 18.364 2.132 -52.997 1.00 88.12 92 THR A N 1
ATOM 716 C CA . THR A 1 92 ? 18.358 0.716 -53.379 1.00 88.12 92 THR A CA 1
ATOM 717 C C . THR A 1 92 ? 19.606 0.373 -54.191 1.00 88.12 92 THR A C 1
ATOM 719 O O . THR A 1 92 ? 20.259 1.259 -54.742 1.00 88.12 92 THR A O 1
ATOM 722 N N . ASP A 1 93 ? 19.962 -0.909 -54.233 1.00 90.25 93 ASP A N 1
ATOM 723 C CA . ASP A 1 93 ? 21.205 -1.369 -54.865 1.00 90.25 93 ASP A CA 1
ATOM 724 C C . ASP A 1 93 ? 21.206 -1.049 -56.375 1.00 90.25 93 ASP A C 1
ATOM 726 O O . ASP A 1 93 ? 22.228 -0.629 -56.924 1.00 90.25 93 ASP A O 1
ATOM 730 N N . ASP A 1 94 ? 20.029 -1.107 -57.005 1.00 91.81 94 ASP A N 1
ATOM 731 C CA . ASP A 1 94 ? 19.807 -0.719 -58.401 1.00 91.81 94 ASP A CA 1
ATOM 732 C C . ASP A 1 94 ? 20.041 0.784 -58.608 1.00 91.81 94 ASP A C 1
ATOM 734 O O . ASP A 1 94 ? 20.849 1.177 -59.451 1.00 91.81 94 ASP A O 1
ATOM 738 N N . GLU A 1 95 ? 19.442 1.636 -57.765 1.00 90.94 95 GLU A N 1
ATOM 739 C CA . GLU A 1 95 ? 19.644 3.091 -57.817 1.00 90.94 95 GLU A CA 1
ATOM 740 C C . GLU A 1 95 ? 21.117 3.468 -57.581 1.00 90.94 95 GLU A C 1
ATOM 742 O O . GLU A 1 95 ? 21.610 4.428 -58.171 1.00 90.94 95 GLU A O 1
ATOM 747 N N . ILE A 1 96 ? 21.842 2.723 -56.737 1.00 91.50 96 ILE A N 1
ATOM 748 C CA . ILE A 1 96 ? 23.282 2.920 -56.515 1.00 91.50 96 ILE A CA 1
ATOM 749 C C . ILE A 1 96 ? 24.079 2.586 -57.783 1.00 91.50 96 ILE A C 1
ATOM 751 O O . ILE A 1 96 ? 25.011 3.316 -58.130 1.00 91.50 96 ILE A O 1
ATOM 755 N N . SER A 1 97 ? 23.718 1.514 -58.490 1.00 93.06 97 SER A N 1
ATOM 756 C CA . SER A 1 97 ? 24.416 1.085 -59.707 1.00 93.06 97 SER A CA 1
ATOM 757 C C . SER A 1 97 ? 24.299 2.104 -60.857 1.00 93.06 97 SER A C 1
ATOM 759 O O . SER A 1 97 ? 25.249 2.306 -61.632 1.00 93.06 97 SER A O 1
ATOM 761 N N . GLU A 1 98 ? 23.173 2.820 -60.909 1.00 95.50 98 GLU A N 1
ATOM 762 C CA . GLU A 1 98 ? 22.865 3.847 -61.909 1.00 95.50 98 GLU A CA 1
ATOM 763 C C . GLU A 1 98 ? 23.593 5.178 -61.661 1.00 95.50 98 GLU A C 1
ATOM 765 O O . GLU A 1 98 ? 23.786 5.970 -62.590 1.00 95.50 98 GLU A O 1
ATOM 770 N N . LEU A 1 99 ? 24.067 5.434 -60.436 1.00 94.69 99 LEU A N 1
ATOM 771 C CA . LEU A 1 99 ? 24.751 6.684 -60.109 1.00 94.69 99 LEU A CA 1
ATOM 772 C C . LEU A 1 99 ? 26.064 6.861 -60.887 1.00 94.69 99 LEU A C 1
ATOM 774 O O . LEU A 1 99 ? 26.845 5.932 -61.129 1.00 94.69 99 LEU A O 1
ATOM 778 N N . ARG A 1 100 ? 26.358 8.119 -61.236 1.00 95.50 100 ARG A N 1
ATOM 779 C CA . ARG A 1 100 ? 27.652 8.505 -61.813 1.00 95.50 100 ARG A CA 1
ATOM 780 C C . ARG A 1 100 ? 28.751 8.393 -60.753 1.00 95.50 100 ARG A C 1
ATOM 782 O O . ARG A 1 100 ? 28.533 8.704 -59.585 1.00 95.50 100 ARG A O 1
ATOM 789 N N . VAL A 1 101 ? 29.973 8.056 -61.179 1.00 96.00 101 VAL A N 1
ATOM 790 C CA . VAL A 1 101 ? 31.162 7.915 -60.304 1.00 96.00 101 VAL A CA 1
ATOM 791 C C . VAL A 1 101 ? 31.362 9.134 -59.396 1.00 96.00 101 VAL A C 1
ATOM 793 O O . VAL A 1 101 ? 31.657 8.998 -58.212 1.00 96.00 101 VAL A O 1
ATOM 796 N N . ARG A 1 102 ? 31.143 10.341 -59.929 1.00 95.19 102 ARG A N 1
ATOM 797 C CA . ARG A 1 102 ? 31.239 11.595 -59.169 1.00 95.19 102 ARG A CA 1
ATOM 798 C C . ARG A 1 102 ? 30.251 11.654 -57.999 1.00 95.19 102 ARG A C 1
ATOM 800 O O . ARG A 1 102 ? 30.611 12.138 -56.928 1.00 95.19 102 ARG A O 1
ATOM 807 N N . ASP A 1 103 ? 29.029 11.170 -58.196 1.00 95.88 103 ASP A N 1
ATOM 808 C CA . ASP A 1 103 ? 27.971 11.207 -57.186 1.00 95.88 103 ASP A CA 1
ATOM 809 C C . ASP A 1 103 ? 28.154 10.100 -56.146 1.00 95.88 103 ASP A C 1
ATOM 811 O O . ASP A 1 103 ? 27.945 10.349 -54.957 1.00 95.88 103 ASP A O 1
ATOM 815 N N . LEU A 1 104 ? 28.656 8.931 -56.568 1.00 95.25 104 LEU A N 1
ATOM 816 C CA . LEU A 1 104 ? 29.109 7.865 -55.669 1.00 95.25 104 LEU A CA 1
ATOM 817 C C . LEU A 1 104 ? 30.192 8.385 -54.714 1.00 95.25 104 LEU A C 1
ATOM 819 O O . LEU A 1 104 ? 30.017 8.314 -53.500 1.00 95.25 104 LEU A O 1
ATOM 823 N N . LYS A 1 105 ? 31.257 9.008 -55.243 1.00 95.56 105 LYS A N 1
ATOM 824 C CA . LYS A 1 105 ? 32.345 9.584 -54.431 1.00 95.56 105 LYS A CA 1
ATOM 825 C C . LYS A 1 105 ? 31.844 10.664 -53.465 1.00 95.56 105 LYS A C 1
ATOM 827 O O . LYS A 1 105 ? 32.194 10.662 -52.287 1.00 95.56 105 LYS A O 1
ATOM 832 N N . ARG A 1 106 ? 30.970 11.567 -53.927 1.00 94.25 106 ARG A N 1
ATOM 833 C CA . ARG A 1 106 ? 30.377 12.610 -53.070 1.00 94.25 106 ARG A CA 1
ATOM 834 C C . ARG A 1 106 ? 29.556 12.027 -51.921 1.00 94.25 106 ARG A C 1
ATOM 836 O O . ARG A 1 106 ? 29.661 12.535 -50.808 1.00 94.25 106 ARG A O 1
ATOM 843 N N . ARG A 1 107 ? 28.751 10.990 -52.170 1.00 91.81 107 ARG A N 1
ATOM 844 C CA . ARG A 1 107 ? 27.945 10.327 -51.131 1.00 91.81 107 ARG A CA 1
ATOM 845 C C . ARG A 1 107 ? 28.811 9.539 -50.156 1.00 91.81 107 ARG A C 1
ATOM 847 O O . ARG A 1 107 ? 28.605 9.669 -48.956 1.00 91.81 107 ARG A O 1
ATOM 854 N N . LEU A 1 108 ? 29.800 8.795 -50.652 1.00 93.88 108 LEU A N 1
ATOM 855 C CA . LEU A 1 108 ? 30.730 8.031 -49.819 1.00 93.88 108 LEU A CA 1
ATOM 856 C C . LEU A 1 108 ? 31.504 8.951 -48.855 1.00 93.88 108 LEU A C 1
ATOM 858 O O . LEU A 1 108 ? 31.582 8.683 -47.661 1.00 93.88 108 LEU A O 1
ATOM 862 N N . SER A 1 109 ? 31.984 10.095 -49.352 1.00 95.69 109 SER A N 1
ATOM 863 C CA . SER A 1 109 ? 32.685 11.085 -48.529 1.00 95.69 109 SER A CA 1
ATOM 864 C C . SER A 1 109 ? 31.752 11.813 -47.549 1.00 95.69 109 SER A C 1
ATOM 866 O O . SER A 1 109 ? 32.067 11.913 -46.368 1.00 95.69 109 SER A O 1
ATOM 868 N N . ARG A 1 110 ? 30.579 12.293 -47.996 1.00 93.06 110 ARG A N 1
ATOM 869 C CA . ARG A 1 110 ? 29.682 13.103 -47.146 1.00 93.06 110 ARG A CA 1
ATOM 870 C C . ARG A 1 110 ? 28.882 12.297 -46.127 1.00 93.06 110 ARG A C 1
ATOM 872 O O . ARG A 1 110 ? 28.691 12.773 -45.015 1.00 93.06 110 ARG A O 1
ATOM 879 N N . ASN A 1 111 ? 28.375 11.129 -46.514 1.00 90.31 111 ASN A N 1
ATOM 880 C CA . ASN A 1 111 ? 27.451 10.361 -45.675 1.00 90.31 111 ASN A CA 1
ATOM 881 C C . ASN A 1 111 ? 28.177 9.307 -44.839 1.00 90.31 111 ASN A C 1
ATOM 883 O O . ASN A 1 111 ? 27.751 9.028 -43.721 1.00 90.31 111 ASN A O 1
ATOM 887 N N . HIS A 1 112 ? 29.256 8.736 -45.381 1.00 91.56 112 HIS A N 1
ATOM 888 C CA . HIS A 1 112 ? 29.969 7.614 -44.765 1.00 91.56 112 HIS A CA 1
ATOM 889 C C . HIS A 1 112 ? 31.369 7.993 -44.260 1.00 91.56 112 HIS A C 1
ATOM 891 O O . HIS A 1 112 ? 31.987 7.207 -43.554 1.00 91.56 112 HIS A O 1
ATOM 897 N N . GLY A 1 113 ? 31.846 9.210 -44.556 1.00 94.19 113 GLY A N 1
ATOM 898 C CA . GLY A 1 113 ? 33.078 9.761 -43.985 1.00 94.19 113 GLY A CA 1
ATOM 899 C C . GLY A 1 113 ? 34.374 9.209 -44.577 1.00 94.19 113 GLY A C 1
ATOM 900 O O . GLY A 1 113 ? 35.416 9.337 -43.943 1.00 94.19 113 GLY A O 1
ATOM 901 N N . PHE A 1 114 ? 34.337 8.605 -45.768 1.00 95.06 114 PHE A N 1
ATOM 902 C CA . PHE A 1 114 ? 35.552 8.086 -46.400 1.00 95.06 114 PHE A CA 1
ATOM 903 C C . PHE A 1 114 ? 36.527 9.222 -46.739 1.00 95.06 114 PHE A C 1
ATOM 905 O O . PHE A 1 114 ? 36.136 10.261 -47.292 1.00 95.06 114 PHE A O 1
ATOM 912 N N . GLY A 1 115 ? 37.804 9.001 -46.422 1.00 94.38 115 GLY A N 1
ATOM 913 C CA . GLY A 1 115 ? 38.878 9.963 -46.658 1.00 94.38 115 GLY A CA 1
ATOM 914 C C . GLY A 1 115 ? 39.226 10.089 -48.141 1.00 94.38 115 GLY A C 1
ATOM 915 O O . GLY A 1 115 ? 39.110 9.131 -48.903 1.00 94.38 115 GLY A O 1
ATOM 916 N N . ALA A 1 116 ? 39.701 11.262 -48.571 1.00 94.06 116 ALA A N 1
ATOM 917 C CA . ALA A 1 116 ? 40.066 11.500 -49.974 1.00 94.06 116 ALA A CA 1
ATOM 918 C C . ALA A 1 116 ? 41.087 10.474 -50.512 1.00 94.06 116 ALA A C 1
ATOM 920 O O . ALA A 1 116 ? 41.023 10.099 -51.682 1.00 94.06 116 ALA A O 1
ATOM 921 N N . GLU A 1 117 ? 41.973 9.977 -49.647 1.00 94.62 117 GLU A N 1
ATOM 922 C CA . GLU A 1 117 ? 42.963 8.945 -49.966 1.00 94.62 117 GLU A CA 1
ATOM 923 C C . GLU A 1 117 ? 42.325 7.579 -50.262 1.00 94.62 117 GLU A C 1
ATOM 925 O O . GLU A 1 117 ? 42.685 6.926 -51.241 1.00 94.62 117 GLU A O 1
ATOM 930 N N . GLU A 1 118 ? 41.328 7.161 -49.479 1.00 92.44 118 GLU A N 1
ATOM 931 C CA . GLU A 1 118 ? 40.601 5.899 -49.682 1.00 92.44 118 GLU A CA 1
ATOM 932 C C . GLU A 1 118 ? 39.759 5.944 -50.963 1.00 92.44 118 GLU A C 1
ATOM 934 O O . GLU A 1 118 ? 39.770 4.999 -51.753 1.00 92.44 118 GLU A O 1
ATOM 939 N N . LEU A 1 119 ? 39.103 7.082 -51.234 1.00 93.62 119 LEU A N 1
ATOM 940 C CA . LEU A 1 119 ? 38.388 7.307 -52.498 1.00 93.62 119 LEU A CA 1
ATOM 941 C C . LEU A 1 119 ? 39.321 7.403 -53.710 1.00 93.62 119 LEU A C 1
ATOM 943 O O . LEU A 1 119 ? 38.876 7.177 -54.840 1.00 93.62 119 LEU A O 1
ATOM 947 N N . GLY A 1 120 ? 40.571 7.822 -53.502 1.00 90.81 120 GLY A N 1
ATOM 948 C CA . GLY A 1 120 ? 41.600 7.887 -54.536 1.00 90.81 120 GLY A CA 1
ATOM 949 C C . GLY A 1 120 ? 42.082 6.499 -54.950 1.00 90.81 120 GLY A C 1
ATOM 950 O O . GLY A 1 120 ? 42.292 6.261 -56.136 1.00 90.81 120 GLY A O 1
ATOM 951 N N . ARG A 1 121 ? 42.176 5.572 -53.987 1.00 93.38 121 ARG A N 1
ATOM 952 C CA . ARG A 1 121 ? 42.553 4.167 -54.220 1.00 93.38 121 ARG A CA 1
ATOM 953 C C . ARG A 1 121 ? 41.473 3.372 -54.963 1.00 93.38 121 ARG A C 1
ATOM 955 O O . ARG A 1 121 ? 41.806 2.469 -55.720 1.00 93.38 121 ARG A O 1
ATOM 962 N N . MET A 1 122 ? 40.198 3.727 -54.794 1.00 93.94 122 MET A N 1
ATOM 963 C CA . MET A 1 122 ? 39.079 3.136 -55.542 1.00 93.94 122 MET A CA 1
ATOM 964 C C . MET A 1 122 ? 38.929 3.818 -56.914 1.00 93.94 122 MET A C 1
ATOM 966 O O . MET A 1 122 ? 38.224 4.827 -57.067 1.00 93.94 122 MET A O 1
ATOM 970 N N . LEU A 1 123 ? 39.642 3.289 -57.912 1.00 87.88 123 LEU A N 1
ATOM 971 C CA . LEU A 1 123 ? 39.647 3.807 -59.286 1.00 87.88 123 LEU A CA 1
ATOM 972 C C . LEU A 1 123 ? 38.443 3.307 -60.097 1.00 87.88 123 LEU A C 1
ATOM 974 O O . LEU A 1 123 ? 37.850 4.077 -60.857 1.00 87.88 123 LEU A O 1
ATOM 978 N N . ASP A 1 124 ? 38.028 2.060 -59.868 1.00 96.31 124 ASP A N 1
ATOM 979 C CA . ASP A 1 124 ? 36.951 1.423 -60.615 1.00 96.31 124 ASP A CA 1
ATOM 980 C C . ASP A 1 124 ? 35.559 1.753 -60.066 1.00 96.31 124 ASP A C 1
ATOM 982 O O . ASP A 1 124 ? 35.302 1.764 -58.858 1.00 96.31 124 ASP A O 1
ATOM 986 N N . LYS A 1 125 ? 34.596 1.960 -60.981 1.00 95.81 125 LYS A N 1
ATOM 987 C CA . LYS A 1 125 ? 33.182 2.182 -60.622 1.00 95.81 125 LYS A CA 1
ATOM 988 C C . LYS A 1 125 ? 32.628 1.013 -59.795 1.00 95.81 125 LYS A C 1
ATOM 990 O O . LYS A 1 125 ? 31.808 1.239 -58.910 1.00 95.81 125 LYS A O 1
ATOM 995 N N . LYS A 1 126 ? 33.080 -0.216 -60.070 1.00 96.88 126 LYS A N 1
ATOM 996 C CA . LYS A 1 126 ? 32.634 -1.437 -59.383 1.00 96.88 126 LYS A CA 1
ATOM 997 C C . LYS A 1 126 ? 33.018 -1.439 -57.899 1.00 96.88 126 LYS A C 1
ATOM 999 O O . LYS A 1 126 ? 32.170 -1.764 -57.073 1.00 96.88 126 LYS A O 1
ATOM 1004 N N . ASP A 1 127 ? 34.226 -0.990 -57.566 1.00 96.38 127 ASP A N 1
ATOM 1005 C CA . ASP A 1 127 ? 34.711 -0.921 -56.181 1.00 96.38 127 ASP A CA 1
ATOM 1006 C C . ASP A 1 127 ? 33.994 0.166 -55.377 1.00 96.38 127 ASP A C 1
ATOM 1008 O O . ASP A 1 127 ? 33.648 -0.027 -54.214 1.00 96.38 127 ASP A O 1
ATOM 1012 N N . LEU A 1 128 ? 33.685 1.300 -56.014 1.00 94.88 128 LEU A N 1
ATOM 1013 C CA . LEU A 1 128 ? 32.886 2.358 -55.389 1.00 94.88 128 LEU A CA 1
ATOM 1014 C C . LEU A 1 128 ? 31.440 1.916 -55.134 1.00 94.88 128 LEU A C 1
ATOM 1016 O O . LEU A 1 128 ? 30.869 2.267 -54.103 1.00 94.88 128 LEU A O 1
ATOM 1020 N N . ILE A 1 129 ? 30.848 1.154 -56.061 1.00 95.94 129 ILE A N 1
ATOM 1021 C CA . ILE A 1 129 ? 29.511 0.573 -55.887 1.00 95.94 129 ILE A CA 1
ATOM 1022 C C . ILE A 1 129 ? 29.528 -0.437 -54.736 1.00 95.94 129 ILE A C 1
ATOM 1024 O O . ILE A 1 129 ? 28.688 -0.341 -53.845 1.00 95.94 129 ILE A O 1
ATOM 1028 N N . SER A 1 130 ? 30.485 -1.370 -54.712 1.00 96.06 130 SER A N 1
ATOM 1029 C CA . SER A 1 130 ? 30.551 -2.405 -53.672 1.00 96.06 130 SER A CA 1
ATOM 1030 C C . SER A 1 130 ? 30.796 -1.808 -52.281 1.00 96.06 130 SER A C 1
ATOM 1032 O O . SER A 1 130 ? 30.121 -2.191 -51.320 1.00 96.06 130 SER A O 1
ATOM 1034 N N . ALA A 1 131 ? 31.680 -0.809 -52.174 1.00 95.00 131 ALA A N 1
ATOM 1035 C CA . ALA A 1 131 ? 31.919 -0.068 -50.940 1.00 95.00 131 ALA A CA 1
ATOM 1036 C C . ALA A 1 131 ? 30.661 0.678 -50.467 1.00 95.00 131 ALA A C 1
ATOM 1038 O O . ALA A 1 131 ? 30.302 0.593 -49.290 1.00 95.00 131 ALA A O 1
ATOM 1039 N N . LEU A 1 132 ? 29.953 1.361 -51.378 1.00 94.31 132 LEU A N 1
ATOM 1040 C CA . LEU A 1 132 ? 28.733 2.088 -51.026 1.00 94.31 132 LEU A CA 1
ATOM 1041 C C . LEU A 1 132 ? 27.608 1.136 -50.595 1.00 94.31 132 LEU A C 1
ATOM 1043 O O . LEU A 1 132 ? 26.967 1.391 -49.579 1.00 94.31 132 LEU A O 1
ATOM 1047 N N . ILE A 1 133 ? 27.403 0.016 -51.299 1.00 94.44 133 ILE A N 1
ATOM 1048 C CA . ILE A 1 133 ? 26.408 -1.005 -50.926 1.00 94.44 133 ILE A CA 1
ATOM 1049 C C . ILE A 1 133 ? 26.701 -1.552 -49.523 1.00 94.44 133 ILE A C 1
ATOM 1051 O O . ILE A 1 133 ? 25.792 -1.671 -48.697 1.00 94.44 133 ILE A O 1
ATOM 1055 N N . LYS A 1 134 ? 27.966 -1.845 -49.204 1.00 95.00 134 LYS A N 1
ATOM 1056 C CA . LYS A 1 134 ? 28.358 -2.365 -47.885 1.00 95.00 134 LYS A CA 1
ATOM 1057 C C . LYS A 1 134 ? 28.027 -1.397 -46.742 1.00 95.00 134 LYS A C 1
ATOM 1059 O O . LYS A 1 134 ? 27.562 -1.823 -45.685 1.00 95.00 134 LYS A O 1
ATOM 1064 N N . GLU A 1 135 ? 28.237 -0.101 -46.931 1.00 93.94 135 GLU A N 1
ATOM 1065 C CA . GLU A 1 135 ? 27.973 0.884 -45.874 1.00 93.94 135 GLU A CA 1
ATOM 1066 C C . GLU A 1 135 ? 26.489 1.261 -45.777 1.00 93.94 135 GLU A C 1
ATOM 1068 O O . GLU A 1 135 ? 25.937 1.356 -44.678 1.00 93.94 135 GLU A O 1
ATOM 1073 N N . GLU A 1 136 ? 25.788 1.363 -46.908 1.00 91.56 136 GLU A N 1
ATOM 1074 C CA . GLU A 1 136 ? 24.332 1.554 -46.932 1.00 91.56 136 GLU A CA 1
ATOM 1075 C C . GLU A 1 136 ? 23.599 0.370 -46.275 1.00 91.56 136 GLU A C 1
ATOM 1077 O O . GLU A 1 136 ? 22.685 0.569 -45.468 1.00 91.56 136 GLU A O 1
ATOM 1082 N N . THR A 1 137 ? 24.032 -0.871 -46.529 1.00 89.69 137 THR A N 1
ATOM 1083 C CA . THR A 1 137 ? 23.472 -2.068 -45.872 1.00 89.69 137 THR A CA 1
ATOM 1084 C C . THR A 1 137 ? 23.755 -2.088 -44.370 1.00 89.69 137 THR A C 1
ATOM 1086 O O . THR A 1 137 ? 22.862 -2.418 -43.584 1.00 89.69 137 THR A O 1
ATOM 1089 N N . LYS A 1 138 ? 24.944 -1.658 -43.931 1.00 92.75 138 LYS A N 1
ATOM 1090 C CA . LYS A 1 138 ? 25.282 -1.512 -42.507 1.00 92.75 138 LYS A CA 1
ATOM 1091 C C . LYS A 1 138 ? 24.397 -0.479 -41.806 1.00 92.75 138 LYS A C 1
ATOM 1093 O O . LYS A 1 138 ? 23.874 -0.764 -40.724 1.00 92.75 138 LYS A O 1
ATOM 1098 N N . LEU A 1 139 ? 24.169 0.689 -42.412 1.00 88.69 139 LEU A N 1
ATOM 1099 C CA . LEU A 1 139 ? 23.257 1.698 -41.861 1.00 88.69 139 LEU A CA 1
ATOM 1100 C C . LEU A 1 139 ? 21.808 1.204 -41.824 1.00 88.69 139 LEU A C 1
ATOM 1102 O O . LEU A 1 139 ? 21.127 1.382 -40.810 1.00 88.69 139 LEU A O 1
ATOM 1106 N N . ARG A 1 140 ? 21.350 0.537 -42.889 1.00 88.31 140 ARG A N 1
ATOM 1107 C CA . ARG A 1 140 ? 20.012 -0.066 -42.962 1.00 88.31 140 ARG A CA 1
ATOM 1108 C C . ARG A 1 140 ? 19.810 -1.098 -41.851 1.00 88.31 140 ARG A C 1
ATOM 1110 O O . ARG A 1 140 ? 18.784 -1.077 -41.172 1.00 88.31 140 ARG A O 1
ATOM 1117 N N . ASN A 1 141 ? 20.808 -1.947 -41.604 1.00 91.31 141 ASN A N 1
ATOM 1118 C CA . ASN A 1 141 ? 20.784 -2.925 -40.516 1.00 91.31 141 ASN A CA 1
ATOM 1119 C C . ASN A 1 141 ? 20.776 -2.254 -39.138 1.00 91.31 141 ASN A C 1
ATOM 1121 O O . ASN A 1 141 ? 19.995 -2.654 -38.277 1.00 91.31 141 ASN A O 1
ATOM 1125 N N . LYS A 1 142 ? 21.567 -1.192 -38.932 1.00 91.56 142 LYS A N 1
ATOM 1126 C CA . LYS A 1 142 ? 21.556 -0.422 -37.678 1.00 91.56 142 LYS A CA 1
ATOM 1127 C C . LYS A 1 142 ? 20.172 0.169 -37.391 1.00 91.56 142 LYS A C 1
ATOM 1129 O O . LYS A 1 142 ? 19.656 0.003 -36.291 1.00 91.56 142 LYS A O 1
ATOM 1134 N N . GLN A 1 143 ? 19.537 0.787 -38.386 1.00 89.00 143 GLN A N 1
ATOM 1135 C CA . GLN A 1 143 ? 18.188 1.332 -38.226 1.00 89.00 143 GLN A CA 1
ATOM 1136 C C . GLN A 1 143 ? 17.130 0.259 -37.980 1.00 89.00 143 GLN A C 1
ATOM 1138 O O . GLN A 1 143 ? 16.260 0.448 -37.128 1.00 89.00 143 GLN A O 1
ATOM 1143 N N . ARG A 1 144 ? 17.204 -0.869 -38.698 1.00 90.25 144 ARG A N 1
ATOM 1144 C CA . ARG A 1 144 ? 16.317 -2.014 -38.470 1.00 90.25 144 ARG A CA 1
ATOM 1145 C C . ARG A 1 144 ? 16.470 -2.524 -37.037 1.00 90.25 144 ARG A C 1
ATOM 1147 O O . ARG A 1 144 ? 15.464 -2.695 -36.359 1.00 90.25 144 ARG A O 1
ATOM 1154 N N . ASN A 1 145 ? 17.698 -2.663 -36.540 1.00 93.06 145 ASN A N 1
ATOM 1155 C CA . ASN A 1 145 ? 17.968 -3.081 -35.163 1.00 93.06 145 ASN A CA 1
ATOM 1156 C C . ASN A 1 145 ? 17.436 -2.074 -34.131 1.00 93.06 145 ASN A C 1
ATOM 1158 O O . ASN A 1 145 ? 16.839 -2.482 -33.137 1.00 93.06 145 ASN A O 1
ATOM 1162 N N . ASP A 1 146 ? 17.575 -0.768 -34.369 1.00 91.69 146 ASP A N 1
ATOM 1163 C CA . ASP A 1 146 ? 17.018 0.263 -33.482 1.00 91.69 146 ASP A CA 1
ATOM 1164 C C . ASP A 1 146 ? 15.482 0.234 -33.450 1.00 91.69 146 ASP A C 1
ATOM 1166 O O . ASP A 1 146 ? 14.868 0.426 -32.396 1.00 91.69 146 ASP A O 1
ATOM 1170 N N . GLN A 1 147 ? 14.839 -0.012 -34.595 1.00 90.81 147 GLN A N 1
ATOM 1171 C CA . GLN A 1 147 ? 13.390 -0.193 -34.671 1.00 90.81 147 GLN A CA 1
ATOM 1172 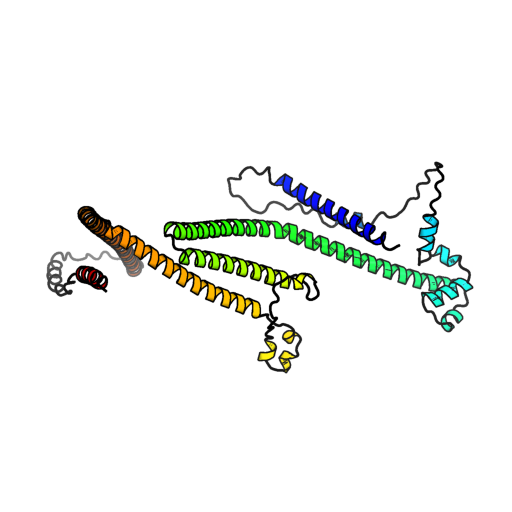C C . GLN A 1 147 ? 12.955 -1.473 -33.957 1.00 90.81 147 GLN A C 1
ATOM 1174 O O . GLN A 1 147 ? 12.073 -1.406 -33.102 1.00 90.81 147 GLN A O 1
ATOM 1179 N N . LEU A 1 148 ? 13.613 -2.603 -34.231 1.00 92.25 148 LEU A N 1
ATOM 1180 C CA . LEU A 1 148 ? 13.367 -3.876 -33.553 1.00 92.25 148 LEU A CA 1
ATOM 1181 C C . LEU A 1 148 ? 13.521 -3.730 -32.040 1.00 92.25 148 LEU A C 1
ATOM 1183 O O . LEU A 1 148 ? 12.641 -4.158 -31.306 1.00 92.25 148 LEU A O 1
ATOM 1187 N N . ARG A 1 149 ? 14.554 -3.029 -31.561 1.00 91.56 149 ARG A N 1
ATOM 1188 C CA . ARG A 1 149 ? 14.740 -2.740 -30.133 1.00 91.56 149 ARG A CA 1
ATOM 1189 C C . ARG A 1 149 ? 13.570 -1.939 -29.563 1.00 91.56 149 ARG A C 1
ATOM 1191 O O . ARG A 1 149 ? 13.085 -2.256 -28.482 1.00 91.56 149 ARG A O 1
ATOM 1198 N N . LYS A 1 150 ? 13.077 -0.920 -30.275 1.00 91.62 150 LYS A N 1
ATOM 1199 C CA . LYS A 1 150 ? 11.901 -0.142 -29.842 1.00 91.62 150 LYS A CA 1
ATOM 1200 C C . LYS A 1 150 ? 10.632 -0.993 -29.789 1.00 91.62 150 LYS A C 1
ATOM 1202 O O . LYS A 1 150 ? 9.859 -0.843 -28.847 1.00 91.62 150 LYS A O 1
ATOM 1207 N N . TYR A 1 151 ? 10.402 -1.856 -30.777 1.00 93.25 151 TYR A N 1
ATOM 1208 C CA . TYR A 1 151 ? 9.253 -2.766 -30.781 1.00 93.25 151 TYR A CA 1
ATOM 1209 C C . TYR A 1 151 ? 9.373 -3.832 -29.698 1.00 93.25 151 TYR A C 1
ATOM 1211 O O . TYR A 1 151 ? 8.401 -4.068 -28.993 1.00 93.25 151 TYR A O 1
ATOM 1219 N N . PHE A 1 152 ? 10.569 -4.377 -29.490 1.00 94.19 152 PHE A N 1
ATOM 1220 C CA . PHE A 1 152 ? 10.872 -5.312 -28.416 1.00 94.19 152 PHE A CA 1
ATOM 1221 C C . PHE A 1 152 ? 10.556 -4.711 -27.044 1.00 94.19 152 PHE A C 1
ATOM 1223 O O . PHE A 1 152 ? 9.828 -5.319 -26.273 1.00 94.19 152 PHE A O 1
ATOM 1230 N N . TRP A 1 153 ? 11.001 -3.481 -26.757 1.00 91.69 153 TRP A N 1
ATOM 1231 C CA . TRP A 1 153 ? 10.675 -2.812 -25.490 1.00 91.69 153 TRP A CA 1
ATOM 1232 C C . TRP A 1 153 ? 9.175 -2.567 -25.306 1.00 91.69 153 TRP A C 1
ATOM 1234 O O . TRP A 1 153 ? 8.665 -2.705 -24.197 1.00 91.69 153 TRP A O 1
ATOM 1244 N N . LYS A 1 154 ? 8.453 -2.228 -26.380 1.00 90.00 154 LYS A N 1
ATOM 1245 C CA . LYS A 1 154 ? 6.991 -2.080 -26.327 1.00 90.00 154 LYS A CA 1
ATOM 1246 C C . LYS A 1 154 ? 6.300 -3.418 -26.074 1.00 90.00 154 LYS A C 1
ATOM 1248 O O . LYS A 1 154 ? 5.430 -3.481 -25.215 1.00 90.00 154 LYS A O 1
ATOM 1253 N N . ALA A 1 155 ? 6.698 -4.466 -26.791 1.00 91.88 155 ALA A N 1
ATOM 1254 C CA . ALA A 1 155 ? 6.162 -5.812 -26.629 1.00 91.88 155 ALA A CA 1
ATOM 1255 C C . ALA A 1 155 ? 6.440 -6.352 -25.220 1.00 91.88 155 ALA A C 1
ATOM 1257 O O . ALA A 1 155 ? 5.529 -6.851 -24.573 1.00 91.88 155 ALA A O 1
ATOM 1258 N N . LEU A 1 156 ? 7.658 -6.156 -24.707 1.00 95.56 156 LEU A N 1
ATOM 1259 C CA . LEU A 1 156 ? 8.043 -6.520 -23.346 1.00 95.56 156 LEU A CA 1
ATOM 1260 C C . LEU A 1 156 ? 7.183 -5.797 -22.305 1.00 95.56 156 LEU A C 1
ATOM 1262 O O . LEU A 1 156 ? 6.689 -6.427 -21.377 1.00 95.56 156 LEU A O 1
ATOM 1266 N N . PHE A 1 157 ? 6.963 -4.490 -22.467 1.00 93.69 157 PHE A N 1
ATOM 1267 C CA . PHE A 1 157 ? 6.112 -3.727 -21.553 1.00 93.69 157 PHE A CA 1
ATOM 1268 C C . PHE A 1 157 ? 4.664 -4.236 -21.554 1.00 93.69 157 PHE A C 1
ATOM 1270 O O . PHE A 1 157 ? 4.070 -4.410 -20.493 1.00 93.69 157 PHE A O 1
ATOM 1277 N N . VAL A 1 158 ? 4.108 -4.520 -22.737 1.00 94.56 158 VAL A N 1
ATOM 1278 C CA . VAL A 1 158 ? 2.757 -5.087 -22.878 1.00 94.56 158 VAL A CA 1
ATOM 1279 C C . VAL A 1 158 ? 2.679 -6.487 -22.266 1.00 94.56 158 VAL A C 1
ATOM 1281 O O . VAL A 1 158 ? 1.715 -6.782 -21.565 1.00 94.56 158 VAL A O 1
ATOM 1284 N N . ALA A 1 159 ? 3.698 -7.326 -22.463 1.00 95.12 159 ALA A N 1
ATOM 1285 C CA . ALA A 1 159 ? 3.765 -8.659 -21.872 1.00 95.12 159 ALA A CA 1
ATOM 1286 C C . ALA A 1 159 ? 3.819 -8.599 -20.339 1.00 95.12 159 ALA A C 1
ATOM 1288 O O . ALA A 1 159 ? 3.049 -9.292 -19.681 1.00 95.12 159 ALA A O 1
ATOM 1289 N N . ILE A 1 160 ? 4.657 -7.727 -19.763 1.00 94.75 160 ILE A N 1
ATOM 1290 C CA . ILE A 1 160 ? 4.720 -7.513 -18.308 1.00 94.75 160 ILE A CA 1
ATOM 1291 C C . ILE A 1 160 ? 3.361 -7.048 -17.778 1.00 94.75 160 ILE A C 1
ATOM 1293 O O . ILE A 1 160 ? 2.882 -7.581 -16.782 1.00 94.75 160 ILE A O 1
ATOM 1297 N N . LEU A 1 161 ? 2.712 -6.094 -18.449 1.00 94.50 161 LEU A N 1
ATOM 1298 C CA . LEU A 1 161 ? 1.396 -5.604 -18.044 1.00 94.50 161 LEU A CA 1
ATOM 1299 C C . LEU A 1 161 ? 0.327 -6.706 -18.117 1.00 94.50 161 LEU A C 1
ATOM 1301 O O . LEU A 1 161 ? -0.493 -6.814 -17.209 1.00 94.50 161 LEU A O 1
ATOM 1305 N N . CYS A 1 162 ? 0.368 -7.559 -19.143 1.00 96.25 162 CYS A N 1
ATOM 1306 C CA . CYS A 1 162 ? -0.502 -8.729 -19.260 1.00 96.25 162 CYS A CA 1
ATOM 1307 C C . CYS A 1 162 ? -0.273 -9.722 -18.110 1.00 96.25 162 CYS A C 1
ATOM 1309 O O . CYS A 1 162 ? -1.230 -10.111 -17.449 1.00 96.25 162 CYS A O 1
ATOM 1311 N N . VAL A 1 163 ? 0.984 -10.057 -17.794 1.00 95.56 163 VAL A N 1
ATOM 1312 C CA . VAL A 1 163 ? 1.327 -10.949 -16.671 1.00 95.56 163 VAL A CA 1
ATOM 1313 C C . VAL A 1 163 ? 0.870 -10.359 -15.336 1.00 95.56 163 VAL A C 1
ATOM 1315 O O . VAL A 1 163 ? 0.230 -11.057 -14.556 1.00 95.56 163 VAL A O 1
ATOM 1318 N N . VAL A 1 164 ? 1.130 -9.073 -15.081 1.00 93.50 164 VAL A N 1
ATOM 1319 C CA . VAL A 1 164 ? 0.677 -8.389 -13.857 1.00 93.50 164 VAL A CA 1
ATOM 1320 C C . VAL A 1 164 ? -0.846 -8.369 -13.768 1.00 93.50 164 VAL A C 1
ATOM 1322 O O . VAL A 1 164 ? -1.384 -8.538 -12.683 1.00 93.50 164 VAL A O 1
ATOM 1325 N N . THR A 1 165 ? -1.551 -8.205 -14.888 1.00 94.56 165 THR A N 1
ATOM 1326 C CA . THR A 1 165 ? -3.019 -8.208 -14.896 1.00 94.56 165 THR A CA 1
ATOM 1327 C C . THR A 1 165 ? -3.559 -9.613 -14.642 1.00 94.56 165 THR A C 1
ATOM 1329 O O . THR A 1 165 ? -4.373 -9.782 -13.749 1.00 94.56 165 THR A O 1
ATOM 1332 N N . VAL A 1 166 ? -3.076 -10.635 -15.354 1.00 96.19 166 VAL A N 1
ATOM 1333 C CA . VAL A 1 166 ? -3.573 -12.019 -15.235 1.00 96.19 166 VAL A CA 1
ATOM 1334 C C . VAL A 1 166 ? -3.223 -12.634 -13.877 1.00 96.19 166 VAL A C 1
ATOM 1336 O O . VAL A 1 166 ? -4.088 -13.208 -13.223 1.00 96.19 166 VAL A O 1
ATOM 1339 N N . VAL A 1 167 ? -1.973 -12.494 -13.425 1.00 94.88 167 VAL A N 1
ATOM 1340 C CA . VAL A 1 167 ? -1.507 -13.060 -12.145 1.00 94.88 167 VAL A CA 1
ATOM 1341 C C . VAL A 1 167 ? -1.922 -12.183 -10.963 1.00 94.88 167 VAL A C 1
ATOM 1343 O O . VAL A 1 167 ? -2.221 -12.689 -9.884 1.00 94.88 167 VAL A O 1
ATOM 1346 N N . GLY A 1 168 ? -1.959 -10.863 -11.151 1.00 92.81 168 GLY A N 1
ATOM 1347 C CA . GLY A 1 168 ? -2.338 -9.913 -10.108 1.00 92.81 168 GLY A CA 1
ATOM 1348 C C . GLY A 1 168 ? -3.843 -9.795 -9.893 1.00 92.81 168 GLY A C 1
ATOM 1349 O O . GLY A 1 168 ? -4.239 -9.355 -8.820 1.00 92.81 168 GLY A O 1
ATOM 1350 N N . TRP A 1 169 ? -4.686 -10.212 -10.845 1.00 95.25 169 TRP A N 1
ATOM 1351 C CA . TRP A 1 169 ? -6.145 -10.173 -10.696 1.00 95.25 169 TRP A CA 1
ATOM 1352 C C . TRP A 1 169 ? -6.663 -10.908 -9.451 1.00 95.25 169 TRP A C 1
ATOM 1354 O O . TRP A 1 169 ? -7.314 -10.255 -8.637 1.00 95.25 169 TRP A O 1
ATOM 1364 N N . PRO A 1 170 ? -6.356 -12.203 -9.223 1.00 95.19 170 PRO A N 1
ATOM 1365 C CA . PRO A 1 170 ? -6.833 -12.903 -8.026 1.00 95.19 170 PRO A CA 1
ATOM 1366 C C . PRO A 1 170 ? -6.293 -12.291 -6.726 1.00 95.19 170 PRO A C 1
ATOM 1368 O O . PRO A 1 170 ? -6.981 -12.270 -5.709 1.00 95.19 170 PRO A O 1
ATOM 1371 N N . ILE A 1 171 ? -5.072 -11.749 -6.754 1.00 92.06 171 ILE A N 1
ATOM 1372 C CA . ILE A 1 171 ? -4.485 -11.055 -5.601 1.00 92.06 171 ILE A CA 1
ATOM 1373 C C . ILE A 1 171 ? -5.256 -9.760 -5.331 1.00 92.06 171 ILE A C 1
ATOM 1375 O O . ILE A 1 171 ? -5.530 -9.430 -4.181 1.00 92.06 171 ILE A O 1
ATOM 1379 N N . TRP A 1 172 ? -5.631 -9.033 -6.384 1.00 92.50 172 TRP A N 1
ATOM 1380 C CA . TRP A 1 172 ? -6.398 -7.801 -6.278 1.00 92.50 172 TRP A CA 1
ATOM 1381 C C . TRP A 1 172 ? -7.815 -8.051 -5.767 1.00 92.50 172 TRP A C 1
ATOM 1383 O O . TRP A 1 172 ? -8.268 -7.312 -4.897 1.00 92.50 172 TRP A O 1
ATOM 1393 N N . THR A 1 173 ? -8.500 -9.097 -6.244 1.00 93.44 173 THR A N 1
ATOM 1394 C CA . THR A 1 173 ? -9.841 -9.444 -5.750 1.00 93.44 173 THR A CA 1
ATOM 1395 C C . THR A 1 173 ? -9.790 -9.798 -4.267 1.00 93.44 173 THR A C 1
ATOM 1397 O O . THR A 1 173 ? -10.494 -9.165 -3.483 1.00 93.44 173 THR A O 1
ATOM 1400 N N . GLN A 1 174 ? -8.866 -10.673 -3.853 1.00 92.06 174 GLN A N 1
ATOM 1401 C CA . GLN A 1 174 ? -8.668 -11.019 -2.439 1.00 92.06 174 GLN A CA 1
ATOM 1402 C C . GLN A 1 174 ? -8.308 -9.795 -1.588 1.00 92.06 174 GLN A C 1
ATOM 1404 O O . GLN A 1 174 ? -8.887 -9.577 -0.525 1.00 92.06 174 GLN A O 1
ATOM 1409 N N . ALA A 1 175 ? -7.383 -8.956 -2.060 1.00 88.69 175 ALA A N 1
ATOM 1410 C CA . ALA A 1 175 ? -7.002 -7.738 -1.354 1.00 88.69 175 ALA A CA 1
ATOM 1411 C C . ALA A 1 175 ? -8.181 -6.766 -1.224 1.00 88.69 175 ALA A C 1
ATOM 1413 O O . ALA A 1 175 ? -8.334 -6.145 -0.175 1.00 88.69 175 ALA A O 1
ATOM 1414 N N . SER A 1 176 ? -9.016 -6.645 -2.261 1.00 93.62 176 SER A N 1
ATOM 1415 C CA . SER A 1 176 ? -10.191 -5.772 -2.264 1.00 93.62 176 SER A CA 1
ATOM 1416 C C . SER A 1 176 ? -11.303 -6.274 -1.344 1.00 93.62 176 SER A C 1
ATOM 1418 O O . SER A 1 176 ? -11.907 -5.464 -0.650 1.00 93.62 176 SER A O 1
ATOM 1420 N N . GLU A 1 177 ? -11.522 -7.588 -1.263 1.00 94.31 177 GLU A N 1
ATOM 1421 C CA . GLU A 1 177 ? -12.483 -8.205 -0.342 1.00 94.31 177 GLU A CA 1
ATOM 1422 C C . GLU A 1 177 ? -12.044 -8.013 1.110 1.00 94.31 177 GLU A C 1
ATOM 1424 O O . GLU A 1 177 ? -12.820 -7.536 1.938 1.00 94.31 177 GLU A O 1
ATOM 1429 N N . VAL A 1 178 ? -10.772 -8.291 1.413 1.00 94.00 178 VAL A N 1
ATOM 1430 C CA . VAL A 1 178 ? -10.205 -8.060 2.750 1.00 94.00 178 VAL A CA 1
ATOM 1431 C C . VAL A 1 178 ? -10.249 -6.572 3.107 1.00 94.00 178 VAL A C 1
ATOM 1433 O O . VAL A 1 178 ? -10.608 -6.224 4.231 1.00 94.00 178 VAL A O 1
ATOM 1436 N N . MET A 1 179 ? -9.943 -5.681 2.157 1.00 90.50 179 MET A N 1
ATOM 1437 C CA . MET A 1 179 ? -10.107 -4.233 2.330 1.00 90.50 179 MET A CA 1
ATOM 1438 C C . MET A 1 179 ? -11.558 -3.863 2.622 1.00 90.50 179 MET A C 1
ATOM 1440 O O . MET A 1 179 ? -11.791 -3.096 3.548 1.00 90.50 179 MET A O 1
ATOM 1444 N N . ALA A 1 180 ? -12.522 -4.398 1.870 1.00 94.19 180 ALA A N 1
ATOM 1445 C CA . ALA A 1 180 ? -13.937 -4.090 2.034 1.00 94.19 180 ALA A CA 1
ATOM 1446 C C . ALA A 1 180 ? -14.453 -4.544 3.404 1.00 94.19 180 ALA A C 1
ATOM 1448 O O . ALA A 1 180 ? -15.056 -3.741 4.108 1.00 94.19 180 ALA A O 1
ATOM 1449 N N . VAL A 1 181 ? -14.144 -5.776 3.825 1.00 94.88 181 VAL A N 1
ATOM 1450 C CA . VAL A 1 181 ? -14.533 -6.302 5.145 1.00 94.88 181 VAL A CA 1
ATOM 1451 C C . VAL A 1 181 ? -13.869 -5.508 6.271 1.00 94.88 181 VAL A C 1
ATOM 1453 O O . VAL A 1 181 ? -14.519 -5.118 7.240 1.00 94.88 181 VAL A O 1
ATOM 1456 N N . ASN A 1 182 ? -12.573 -5.216 6.153 1.00 91.81 182 ASN A N 1
ATOM 1457 C CA . ASN A 1 182 ? -11.874 -4.430 7.166 1.00 91.81 182 ASN A CA 1
ATOM 1458 C C . ASN A 1 182 ? -12.399 -2.985 7.219 1.00 91.81 182 ASN A C 1
ATOM 1460 O O . ASN A 1 182 ? -12.510 -2.399 8.295 1.00 91.81 182 ASN A O 1
ATOM 1464 N N . TRP A 1 183 ? -12.772 -2.425 6.068 1.00 92.25 183 TRP A N 1
ATOM 1465 C CA . TRP A 1 183 ? -13.391 -1.110 5.967 1.00 92.25 183 TRP A CA 1
ATOM 1466 C C . TRP A 1 183 ? -14.775 -1.080 6.614 1.00 92.25 183 TRP A C 1
ATOM 1468 O O . TRP A 1 183 ? -15.044 -0.163 7.385 1.00 92.25 183 TRP A O 1
ATOM 1478 N N . THR A 1 184 ? -15.635 -2.076 6.368 1.00 95.38 184 THR A N 1
ATOM 1479 C CA . THR A 1 184 ? -16.959 -2.153 7.006 1.00 95.38 184 THR A CA 1
ATOM 1480 C C . THR A 1 184 ? -16.833 -2.302 8.516 1.00 95.38 184 THR A C 1
ATOM 1482 O O . THR A 1 184 ? -17.467 -1.551 9.249 1.00 95.38 184 THR A O 1
ATOM 1485 N N . VAL A 1 185 ? -15.941 -3.177 8.997 1.00 95.81 185 VAL A N 1
ATOM 1486 C CA . VAL A 1 185 ? -15.691 -3.352 10.440 1.00 95.81 185 VAL A CA 1
ATOM 1487 C C . VAL A 1 185 ? -15.164 -2.060 11.071 1.00 95.81 185 VAL A C 1
ATOM 1489 O O . VAL A 1 185 ? -15.606 -1.670 12.154 1.00 95.81 185 VAL A O 1
ATOM 1492 N N . TRP A 1 186 ? -14.238 -1.366 10.404 1.00 92.62 186 TRP A N 1
ATOM 1493 C CA . TRP A 1 186 ? -13.723 -0.082 10.882 1.00 92.62 186 TRP A CA 1
ATOM 1494 C C . TRP A 1 186 ? -14.813 0.995 10.906 1.00 92.62 186 TRP A C 1
ATOM 1496 O O . TRP A 1 186 ? -14.947 1.706 11.904 1.00 92.62 186 TRP A O 1
ATOM 1506 N N . TYR A 1 187 ? -15.611 1.095 9.842 1.00 94.62 187 TYR A N 1
ATOM 1507 C CA . TYR A 1 187 ? -16.695 2.065 9.728 1.00 94.62 187 TYR A CA 1
ATOM 1508 C C . TYR A 1 187 ? -17.766 1.833 10.796 1.00 94.62 187 TYR A C 1
ATOM 1510 O O . TYR A 1 187 ? -18.132 2.774 11.499 1.00 94.62 187 TYR A O 1
ATOM 1518 N N . ASP A 1 188 ? -18.210 0.589 10.983 1.00 95.75 188 ASP A N 1
ATOM 1519 C CA . ASP A 1 188 ? -19.208 0.230 11.992 1.00 95.75 188 ASP A CA 1
ATOM 1520 C C . ASP A 1 188 ? -18.698 0.501 13.405 1.00 95.75 188 ASP A C 1
ATOM 1522 O O . ASP A 1 188 ? -19.411 1.084 14.225 1.00 95.75 188 ASP A O 1
ATOM 1526 N N . ARG A 1 189 ? -17.427 0.182 13.678 1.00 93.06 189 ARG A N 1
ATOM 1527 C CA . ARG A 1 189 ? -16.785 0.524 14.950 1.00 93.06 189 ARG A CA 1
ATOM 1528 C C . ARG A 1 189 ? -16.775 2.035 15.188 1.00 93.06 189 ARG A C 1
ATOM 1530 O O . ARG A 1 189 ? -17.159 2.479 16.268 1.00 93.06 189 ARG A O 1
ATOM 1537 N N . LYS A 1 190 ? -16.372 2.838 14.197 1.00 92.56 190 LYS A N 1
ATOM 1538 C CA . LYS A 1 190 ? -16.338 4.306 14.327 1.00 92.56 190 LYS A CA 1
ATOM 1539 C C . LYS A 1 190 ? -17.731 4.900 14.461 1.00 92.56 190 LYS A C 1
ATOM 1541 O O . LYS A 1 190 ? -17.933 5.802 15.270 1.00 92.56 190 LYS A O 1
ATOM 1546 N N . ARG A 1 191 ? -18.708 4.364 13.732 1.00 95.25 191 ARG A N 1
ATOM 1547 C CA . ARG A 1 191 ? -20.116 4.734 13.862 1.00 95.25 191 ARG A CA 1
ATOM 1548 C C . ARG A 1 191 ? -20.633 4.442 15.269 1.00 95.25 191 ARG A C 1
ATOM 1550 O O . ARG A 1 191 ? -21.297 5.301 15.846 1.00 95.25 191 ARG A O 1
ATOM 1557 N N . HIS A 1 192 ? -20.311 3.280 15.836 1.00 95.00 192 HIS A N 1
ATOM 1558 C CA . HIS A 1 192 ? -20.701 2.929 17.199 1.00 95.00 192 HIS A CA 1
ATOM 1559 C C . HIS A 1 192 ? -20.053 3.857 18.237 1.00 95.00 192 HIS A C 1
ATOM 1561 O O . HIS A 1 192 ? -20.760 4.403 19.079 1.00 95.00 192 HIS A O 1
ATOM 1567 N N . GLU A 1 193 ? -18.746 4.126 18.124 1.00 92.56 193 GLU A N 1
ATOM 1568 C CA . GLU A 1 193 ? -18.026 5.074 18.993 1.00 92.56 193 GLU A CA 1
ATOM 1569 C C . GLU A 1 193 ? -18.646 6.487 18.930 1.00 92.56 193 GLU A C 1
ATOM 1571 O O . GLU A 1 193 ? -18.896 7.106 19.963 1.00 92.56 193 GLU A O 1
ATOM 1576 N N . ILE A 1 194 ? -18.968 6.990 17.730 1.00 95.62 194 ILE A N 1
ATOM 1577 C CA . ILE A 1 194 ? -19.638 8.291 17.553 1.00 95.62 194 ILE A CA 1
ATOM 1578 C C . ILE A 1 194 ? -21.038 8.281 18.173 1.00 95.62 194 ILE A C 1
ATOM 1580 O O . ILE A 1 194 ? -21.408 9.240 18.849 1.00 95.62 194 ILE A O 1
ATOM 1584 N N . THR A 1 195 ? -21.807 7.211 17.960 1.00 96.25 195 THR A N 1
ATOM 1585 C CA . THR A 1 195 ? -23.172 7.085 18.493 1.00 96.25 195 THR A CA 1
ATOM 1586 C C . THR A 1 195 ? -23.155 7.098 20.021 1.00 96.25 195 THR A C 1
ATOM 1588 O O . THR A 1 195 ? -23.904 7.859 20.624 1.00 96.25 195 THR A O 1
ATOM 1591 N N . GLN A 1 196 ? -22.227 6.373 20.653 1.00 93.19 196 GLN A N 1
ATOM 1592 C CA . GLN A 1 196 ? -22.043 6.404 22.107 1.00 93.19 196 GLN A CA 1
ATOM 1593 C C . GLN A 1 196 ? -21.665 7.803 22.622 1.00 93.19 196 GLN A C 1
ATOM 1595 O O . GLN A 1 196 ? -22.219 8.267 23.620 1.00 93.19 196 GLN A O 1
ATOM 1600 N N . CYS A 1 197 ? -20.757 8.509 21.936 1.00 94.69 197 CYS A N 1
ATOM 1601 C CA . CYS A 1 197 ? -20.411 9.894 22.281 1.00 94.69 197 CYS A CA 1
ATOM 1602 C C . CYS A 1 197 ? -21.634 10.824 22.214 1.00 94.69 197 CYS A C 1
ATOM 1604 O O . CYS A 1 197 ? -21.807 11.679 23.086 1.00 94.69 197 CYS A O 1
ATOM 1606 N N . TRP A 1 198 ? -22.479 10.650 21.193 1.00 96.38 198 TRP A N 1
ATOM 1607 C CA . TRP A 1 198 ? -23.723 11.401 21.016 1.00 96.38 198 TRP A CA 1
ATOM 1608 C C . TRP A 1 198 ? -24.745 11.087 22.107 1.00 96.38 198 TRP A C 1
ATOM 1610 O O . TRP A 1 198 ? -25.305 12.008 22.703 1.00 96.38 198 TRP A O 1
ATOM 1620 N N . GLU A 1 199 ? -24.951 9.809 22.421 1.00 95.06 199 GLU A N 1
ATOM 1621 C CA . GLU A 1 199 ? -25.864 9.369 23.477 1.00 95.06 199 GLU A CA 1
ATOM 1622 C C . GLU A 1 199 ? -25.463 9.922 24.844 1.00 95.06 199 GLU A C 1
ATOM 1624 O O . GLU A 1 199 ? -26.335 10.328 25.614 1.00 95.06 199 GLU A O 1
ATOM 1629 N N . LEU A 1 200 ? -24.160 9.962 25.140 1.00 94.06 200 LEU A N 1
ATOM 1630 C CA . LEU A 1 200 ? -23.600 10.529 26.370 1.00 94.06 200 LEU A CA 1
ATOM 1631 C C . LEU A 1 200 ? -23.517 12.064 26.353 1.00 94.06 200 LEU A C 1
ATOM 1633 O O . LEU A 1 200 ? -23.180 12.652 27.376 1.00 94.06 200 LEU A O 1
ATOM 1637 N N . LYS A 1 201 ? -23.819 12.718 25.220 1.00 94.38 201 LYS A N 1
ATOM 1638 C CA . LYS A 1 201 ? -23.651 14.168 25.004 1.00 94.38 201 LYS A CA 1
ATOM 1639 C C . LYS A 1 201 ? -22.230 14.671 25.326 1.00 94.38 201 LYS A C 1
ATOM 1641 O O . LYS A 1 201 ? -22.036 15.834 25.678 1.00 94.38 201 LYS A O 1
ATOM 1646 N N . SER A 1 202 ? -21.221 13.810 25.171 1.00 94.12 202 SER A N 1
ATOM 1647 C CA . SER A 1 202 ? -19.823 14.142 25.458 1.00 94.12 202 SER A CA 1
ATOM 1648 C C . SER A 1 202 ? -19.166 14.840 24.268 1.00 94.12 202 SER A C 1
ATOM 1650 O O . SER A 1 202 ? -18.694 14.200 23.324 1.00 94.12 202 SER A O 1
ATOM 1652 N N . VAL A 1 203 ? -19.079 16.173 24.317 1.00 95.19 203 VAL A N 1
ATOM 1653 C CA . VAL A 1 203 ? -18.379 16.961 23.282 1.00 95.19 203 VAL A CA 1
ATOM 1654 C C . VAL A 1 203 ? -16.887 16.603 23.233 1.00 95.19 203 VAL A C 1
ATOM 1656 O O . VAL A 1 203 ? -16.305 16.503 22.154 1.00 95.19 203 VAL A O 1
ATOM 1659 N N . ARG A 1 204 ? -16.263 16.353 24.394 1.00 95.06 204 ARG A N 1
ATOM 1660 C CA . ARG A 1 204 ? -14.841 15.975 24.487 1.00 95.06 204 ARG A CA 1
ATOM 1661 C C . ARG A 1 204 ? -14.576 14.606 23.860 1.00 95.06 204 ARG A C 1
ATOM 1663 O O . ARG A 1 204 ? -13.615 14.472 23.101 1.00 95.06 204 ARG A O 1
ATOM 1670 N N . GLY A 1 205 ? -15.441 13.625 24.129 1.00 93.56 205 GLY A N 1
ATOM 1671 C CA . GLY A 1 205 ? -15.377 12.304 23.503 1.00 93.56 205 GLY A CA 1
ATOM 1672 C C . GLY A 1 205 ? -15.515 12.392 21.983 1.00 93.56 205 GLY A C 1
ATOM 1673 O O . GLY A 1 205 ? -14.678 11.853 21.260 1.00 93.56 205 GLY A O 1
ATOM 1674 N N . LEU A 1 206 ? -16.498 13.158 21.493 1.00 95.69 206 LEU A N 1
ATOM 1675 C CA . LEU A 1 206 ? -16.725 13.344 20.058 1.00 95.69 206 LEU A CA 1
ATOM 1676 C C . LEU A 1 206 ? -15.505 13.949 19.347 1.00 95.69 206 LEU A C 1
ATOM 1678 O O . LEU A 1 206 ? -15.070 13.423 18.324 1.00 95.69 206 LEU A O 1
ATOM 1682 N N . ILE A 1 207 ? -14.924 15.017 19.906 1.00 96.62 207 ILE A N 1
ATOM 1683 C CA . ILE A 1 207 ? -13.721 15.657 19.354 1.00 96.62 207 ILE A CA 1
ATOM 1684 C C . ILE A 1 207 ? -12.573 14.648 19.252 1.00 96.62 207 ILE A C 1
ATOM 1686 O O . ILE A 1 207 ? -11.916 14.559 18.215 1.00 96.62 207 ILE A O 1
ATOM 1690 N N . GLY A 1 208 ? -12.339 13.855 20.297 1.00 95.69 208 GLY A N 1
ATOM 1691 C CA . GLY A 1 208 ? -11.258 12.878 20.269 1.00 95.69 208 GLY A CA 1
ATOM 1692 C C . GLY A 1 208 ? -11.497 11.723 19.287 1.00 95.69 208 GLY A C 1
ATOM 1693 O O . GLY A 1 208 ? -10.551 11.304 18.623 1.00 95.69 208 GLY A O 1
ATOM 1694 N N . VAL A 1 209 ? -12.743 11.264 19.101 1.00 95.44 209 VAL A N 1
ATOM 1695 C CA . VAL A 1 209 ? -13.080 10.267 18.063 1.00 95.44 209 VAL A CA 1
ATOM 1696 C C . VAL A 1 209 ? -12.837 10.823 16.652 1.00 95.44 209 VAL A C 1
ATOM 1698 O O . VAL A 1 209 ? -12.285 10.113 15.809 1.00 95.44 209 VAL A O 1
ATOM 1701 N N . ILE A 1 210 ? -13.158 12.099 16.401 1.00 96.06 210 ILE A N 1
ATOM 1702 C CA . ILE A 1 210 ? -12.854 12.774 15.126 1.00 96.06 210 ILE A CA 1
ATOM 1703 C C . ILE A 1 210 ? -11.338 12.845 14.895 1.00 96.06 210 ILE A C 1
ATOM 1705 O O . ILE A 1 210 ? -10.870 12.499 13.809 1.00 96.06 210 ILE A O 1
ATOM 1709 N N . PHE A 1 211 ? -10.553 13.230 15.909 1.00 96.75 211 PHE A N 1
ATOM 1710 C CA . PHE A 1 211 ? -9.089 13.244 15.805 1.00 96.75 211 PHE A CA 1
ATOM 1711 C C . PHE A 1 211 ? -8.503 11.854 15.535 1.00 96.75 211 PHE A C 1
ATOM 1713 O O . PHE A 1 211 ? -7.586 11.734 14.724 1.00 96.75 211 PHE A O 1
ATOM 1720 N N . LEU A 1 212 ? -9.043 10.802 16.159 1.00 95.69 212 LEU A N 1
ATOM 1721 C CA . LEU A 1 212 ? -8.641 9.423 15.874 1.00 95.69 212 LEU A CA 1
ATOM 1722 C C . LEU A 1 212 ? -8.918 9.045 14.412 1.00 95.69 212 LEU A C 1
ATOM 1724 O O . LEU A 1 212 ? -8.040 8.488 13.757 1.00 95.69 212 LEU A O 1
ATOM 1728 N N . GLY A 1 213 ? -10.090 9.402 13.876 1.00 94.69 213 GLY A N 1
ATOM 1729 C CA . GLY A 1 213 ? -10.415 9.181 12.462 1.00 94.69 213 GLY A CA 1
ATOM 1730 C C . GLY A 1 213 ? -9.488 9.945 11.509 1.00 94.69 213 GLY A C 1
ATOM 1731 O O . GLY A 1 213 ? -9.032 9.395 10.507 1.00 94.69 213 GLY A O 1
ATOM 1732 N N . LEU A 1 214 ? -9.145 11.191 11.845 1.00 95.56 214 LEU A N 1
ATOM 1733 C CA . LEU A 1 214 ? -8.220 12.007 11.057 1.00 95.56 214 LEU A CA 1
ATOM 1734 C C . LEU A 1 214 ? -6.791 11.439 11.075 1.00 95.56 214 LEU A C 1
ATOM 1736 O O . LEU A 1 214 ? -6.126 11.424 10.040 1.00 95.56 214 LEU A O 1
ATOM 1740 N N . LEU A 1 215 ? -6.325 10.915 12.213 1.00 95.19 215 LEU A N 1
ATOM 1741 C CA . LEU A 1 215 ? -5.032 10.227 12.299 1.00 95.19 215 LEU A CA 1
ATOM 1742 C C . LEU A 1 215 ? -4.998 8.929 11.493 1.00 95.19 215 LEU A C 1
ATOM 1744 O O . LEU A 1 215 ? -3.994 8.664 10.831 1.00 95.19 215 LEU A O 1
ATOM 1748 N N . ASP A 1 216 ? -6.075 8.142 11.513 1.00 94.00 216 ASP A N 1
ATOM 1749 C CA . ASP A 1 216 ? -6.183 6.938 10.684 1.00 94.00 216 ASP A CA 1
ATOM 1750 C C . ASP A 1 216 ? -6.127 7.302 9.185 1.00 94.00 216 ASP A C 1
ATOM 1752 O O . ASP A 1 216 ? -5.396 6.662 8.424 1.00 94.00 216 ASP A O 1
ATOM 1756 N N . LEU A 1 217 ? -6.796 8.386 8.766 1.00 93.06 217 LEU A N 1
ATOM 1757 C CA . LEU A 1 217 ? -6.734 8.890 7.389 1.00 93.06 217 LEU A CA 1
ATOM 1758 C C . LEU A 1 217 ? -5.325 9.366 7.005 1.00 93.06 217 LEU A C 1
ATOM 1760 O O . LEU A 1 217 ? -4.833 9.024 5.929 1.00 93.06 217 LEU A O 1
ATOM 1764 N N . ILE A 1 218 ? -4.646 10.111 7.885 1.00 92.25 218 ILE A N 1
ATOM 1765 C CA . ILE A 1 218 ? -3.252 10.534 7.671 1.00 92.25 218 ILE A CA 1
ATOM 1766 C C . ILE A 1 218 ? -2.341 9.310 7.546 1.00 92.25 218 ILE A C 1
ATOM 1768 O O . ILE A 1 218 ? -1.480 9.275 6.670 1.00 92.25 218 ILE A O 1
ATOM 1772 N N . ARG A 1 219 ? -2.527 8.282 8.379 1.00 90.75 219 ARG A N 1
ATOM 1773 C CA . ARG A 1 219 ? -1.727 7.052 8.326 1.00 90.75 219 ARG A CA 1
ATOM 1774 C C . ARG A 1 219 ? -1.948 6.275 7.026 1.00 90.75 219 ARG A C 1
ATOM 1776 O O . ARG A 1 219 ? -0.975 5.800 6.432 1.00 90.75 219 ARG A O 1
ATOM 1783 N N . LEU A 1 220 ? -3.195 6.172 6.565 1.00 89.75 220 LEU A N 1
ATOM 1784 C CA . LEU A 1 220 ? -3.527 5.584 5.265 1.00 89.75 220 LEU A CA 1
ATOM 1785 C C . LEU A 1 220 ? -2.851 6.369 4.135 1.00 89.75 220 LEU A C 1
ATOM 1787 O O . LEU A 1 220 ? -2.168 5.786 3.294 1.00 89.75 220 LEU A O 1
ATOM 1791 N N . TRP A 1 221 ? -2.978 7.697 4.163 1.00 90.38 221 TRP A N 1
ATOM 1792 C CA . TRP A 1 221 ? -2.356 8.586 3.189 1.00 90.38 221 TRP A CA 1
ATOM 1793 C C . TRP A 1 221 ? -0.834 8.412 3.152 1.00 90.38 221 TRP A C 1
ATOM 1795 O O . TRP A 1 221 ? -0.267 8.180 2.086 1.00 90.38 221 TRP A O 1
ATOM 1805 N N . LEU A 1 222 ? -0.168 8.425 4.310 1.00 89.38 222 LEU A N 1
ATOM 1806 C CA . LEU A 1 222 ? 1.276 8.204 4.417 1.00 89.38 222 LEU A CA 1
ATOM 1807 C C . LEU A 1 222 ? 1.687 6.858 3.814 1.00 89.38 222 LEU A C 1
ATOM 1809 O O . LEU A 1 222 ? 2.642 6.808 3.041 1.00 89.38 222 LEU A O 1
ATOM 1813 N N . SER A 1 223 ? 0.934 5.793 4.086 1.00 88.06 223 SER A N 1
ATOM 1814 C CA . SER A 1 223 ? 1.194 4.461 3.526 1.00 88.06 223 SER A CA 1
ATOM 1815 C C . SER A 1 223 ? 1.123 4.466 1.994 1.00 88.06 223 SER A C 1
ATOM 1817 O O . SER A 1 223 ? 2.030 3.961 1.332 1.00 88.06 223 SER A O 1
ATOM 1819 N N . ILE A 1 224 ? 0.107 5.121 1.421 1.00 88.44 224 ILE A N 1
ATOM 1820 C CA . ILE A 1 224 ? -0.027 5.295 -0.033 1.00 88.44 224 ILE A CA 1
ATOM 1821 C C . ILE A 1 224 ? 1.155 6.093 -0.589 1.00 88.44 224 ILE A C 1
ATOM 1823 O O . ILE A 1 224 ? 1.726 5.710 -1.608 1.00 88.44 224 ILE A O 1
ATOM 1827 N N . THR A 1 225 ? 1.572 7.171 0.082 1.00 86.50 225 THR A N 1
ATOM 1828 C CA . THR A 1 225 ? 2.715 7.971 -0.385 1.00 86.50 225 THR A CA 1
ATOM 1829 C C . THR A 1 225 ? 4.039 7.208 -0.341 1.00 86.50 225 THR A C 1
ATOM 1831 O O . THR A 1 225 ? 4.853 7.363 -1.253 1.00 86.50 225 THR A O 1
ATOM 1834 N N . VAL A 1 226 ? 4.245 6.343 0.660 1.00 85.19 226 VAL A N 1
ATOM 1835 C CA . VAL A 1 226 ? 5.430 5.479 0.752 1.00 85.19 226 VAL A CA 1
ATOM 1836 C C . VAL A 1 226 ? 5.427 4.463 -0.387 1.00 85.19 226 VAL A C 1
ATOM 1838 O O . VAL A 1 226 ? 6.430 4.358 -1.090 1.00 85.19 226 VAL A O 1
ATOM 1841 N N . LEU A 1 227 ? 4.301 3.796 -0.647 1.00 85.19 227 LEU A N 1
ATOM 1842 C CA . LEU A 1 227 ? 4.169 2.869 -1.777 1.00 85.19 227 LEU A CA 1
ATOM 1843 C C . LEU A 1 227 ? 4.381 3.574 -3.123 1.00 85.19 227 LEU A C 1
ATOM 1845 O O . LEU A 1 227 ? 5.148 3.105 -3.963 1.00 85.19 227 LEU A O 1
ATOM 1849 N N . ALA A 1 228 ? 3.773 4.746 -3.313 1.00 83.94 228 ALA A N 1
ATOM 1850 C CA . ALA A 1 228 ? 3.948 5.542 -4.522 1.00 83.94 228 ALA A CA 1
ATOM 1851 C C . ALA A 1 228 ? 5.412 5.969 -4.722 1.00 83.94 228 ALA A C 1
ATOM 1853 O O . ALA A 1 228 ? 5.891 6.013 -5.855 1.00 83.94 228 ALA A O 1
ATOM 1854 N N . SER A 1 229 ? 6.148 6.236 -3.637 1.00 79.81 229 SER A N 1
ATOM 1855 C CA . SER A 1 229 ? 7.567 6.604 -3.701 1.00 79.81 229 SER A CA 1
ATOM 1856 C C . SER A 1 229 ? 8.477 5.477 -4.201 1.00 79.81 229 SER A C 1
ATOM 1858 O O . SER A 1 229 ? 9.558 5.768 -4.704 1.00 79.81 229 SER A O 1
ATOM 1860 N N . TRP A 1 230 ? 8.048 4.213 -4.099 1.00 81.25 230 TRP A N 1
ATOM 1861 C CA . TRP A 1 230 ? 8.810 3.066 -4.606 1.00 81.25 230 TRP A CA 1
ATOM 1862 C C . TRP A 1 230 ? 8.644 2.896 -6.115 1.00 81.25 230 TRP A C 1
ATOM 1864 O O . TRP A 1 230 ? 9.560 2.448 -6.799 1.00 81.25 230 TRP A O 1
ATOM 1874 N N . VAL A 1 231 ? 7.475 3.267 -6.637 1.00 82.88 231 VAL A N 1
ATOM 1875 C CA . VAL A 1 231 ? 7.135 3.111 -8.057 1.00 82.88 231 VAL A CA 1
ATOM 1876 C C . VAL A 1 231 ? 7.560 4.336 -8.872 1.00 82.88 231 VAL A C 1
ATOM 1878 O O . VAL A 1 231 ? 7.933 4.221 -10.040 1.00 82.88 231 VAL A O 1
ATOM 1881 N N . LEU A 1 232 ? 7.511 5.531 -8.280 1.00 80.50 232 LEU A N 1
ATOM 1882 C CA . LEU A 1 232 ? 7.802 6.776 -8.983 1.00 80.50 232 LEU A CA 1
ATOM 1883 C C . LEU A 1 232 ? 9.304 7.075 -9.017 1.00 80.50 232 LEU A C 1
ATOM 1885 O O . LEU A 1 232 ? 9.969 7.178 -7.991 1.00 80.50 232 LEU A O 1
ATOM 1889 N N . SER A 1 233 ? 9.824 7.317 -10.223 1.00 80.56 233 SER A N 1
ATOM 1890 C CA . SER A 1 233 ? 11.205 7.772 -10.417 1.00 80.56 233 SER A CA 1
ATOM 1891 C C . SER A 1 233 ? 11.479 9.098 -9.697 1.00 80.56 233 SER A C 1
ATOM 1893 O O . SER A 1 233 ? 10.619 9.982 -9.634 1.00 80.56 233 SER A O 1
ATOM 1895 N N . ASN A 1 234 ? 12.720 9.273 -9.228 1.00 77.88 234 ASN A N 1
ATOM 1896 C CA . ASN A 1 234 ? 13.166 10.454 -8.489 1.00 77.88 234 ASN A CA 1
ATOM 1897 C C . ASN A 1 234 ? 12.907 11.787 -9.219 1.00 77.88 234 ASN A C 1
ATOM 1899 O O . ASN A 1 234 ? 12.691 12.793 -8.548 1.00 77.88 234 ASN A O 1
ATOM 1903 N N . GLY A 1 235 ? 12.905 11.791 -10.558 1.00 80.75 235 GLY A N 1
ATOM 1904 C CA . GLY A 1 235 ? 12.660 12.977 -11.392 1.00 80.75 235 GLY A CA 1
ATOM 1905 C C . GLY A 1 235 ? 11.195 13.210 -11.788 1.00 80.75 235 GLY A C 1
ATOM 1906 O O . GLY A 1 235 ? 10.910 14.122 -12.563 1.00 80.75 235 GLY A O 1
ATOM 1907 N N . SER A 1 236 ? 10.261 12.384 -11.310 1.00 83.81 236 SER A N 1
ATOM 1908 C CA . SER A 1 236 ? 8.842 12.488 -11.659 1.00 83.81 236 SER A CA 1
ATOM 1909 C C . SER A 1 236 ? 8.195 13.737 -11.049 1.00 83.81 236 SER A C 1
ATOM 1911 O O . SER A 1 236 ? 8.317 13.987 -9.850 1.00 83.81 236 SER A O 1
ATOM 1913 N N . GLN A 1 237 ? 7.439 14.500 -11.850 1.00 86.06 237 GLN A N 1
ATOM 1914 C CA . GLN A 1 237 ? 6.702 15.679 -11.369 1.00 86.06 237 GLN A CA 1
ATOM 1915 C C . GLN A 1 237 ? 5.662 15.327 -10.298 1.00 86.06 237 GLN A C 1
ATOM 1917 O O . GLN A 1 237 ? 5.406 16.134 -9.406 1.00 86.06 237 GLN A O 1
ATOM 1922 N N . TYR A 1 238 ? 5.121 14.106 -10.337 1.00 81.06 238 TYR A N 1
ATOM 1923 C CA . TYR A 1 238 ? 4.131 13.622 -9.374 1.00 81.06 238 TYR A CA 1
ATOM 1924 C C . TYR A 1 238 ? 4.684 13.510 -7.949 1.00 81.06 238 TYR A C 1
ATOM 1926 O O . TYR A 1 238 ? 3.924 13.597 -6.988 1.00 81.06 238 TYR A O 1
ATOM 1934 N N . ARG A 1 239 ? 6.012 13.415 -7.786 1.00 79.50 239 ARG A N 1
ATOM 1935 C CA . ARG A 1 239 ? 6.655 13.384 -6.467 1.00 79.50 239 ARG A CA 1
ATOM 1936 C C . ARG A 1 239 ? 6.471 14.688 -5.685 1.00 79.50 239 ARG A C 1
ATOM 1938 O O . ARG A 1 239 ? 6.523 14.656 -4.465 1.00 79.50 239 ARG A O 1
ATOM 1945 N N . LYS A 1 240 ? 6.205 15.812 -6.365 1.00 80.94 240 LYS A N 1
ATOM 1946 C CA . LYS A 1 240 ? 5.938 17.113 -5.725 1.00 80.94 240 LYS A CA 1
ATOM 1947 C C . LYS A 1 240 ? 4.624 17.140 -4.938 1.00 80.94 240 LYS A C 1
ATOM 1949 O O . LYS A 1 240 ? 4.489 17.957 -4.038 1.00 80.94 240 LYS A O 1
ATOM 1954 N N . TYR A 1 241 ? 3.671 16.278 -5.299 1.00 80.75 241 TYR A N 1
ATOM 1955 C CA . TYR A 1 241 ? 2.363 16.177 -4.643 1.00 80.75 241 TYR A CA 1
ATOM 1956 C C . TYR A 1 241 ? 2.325 15.098 -3.557 1.00 80.75 241 TYR A C 1
ATOM 1958 O O . TYR A 1 241 ? 1.370 15.033 -2.787 1.00 80.75 241 TYR A O 1
ATOM 1966 N N . LEU A 1 242 ? 3.350 14.245 -3.488 1.00 78.44 242 LEU A N 1
ATOM 1967 C CA . LEU A 1 242 ? 3.525 13.339 -2.362 1.00 78.44 242 LEU A CA 1
ATOM 1968 C C . LEU A 1 242 ? 4.031 14.134 -1.163 1.00 78.44 242 LEU A C 1
ATOM 1970 O O . LEU A 1 242 ? 4.739 15.128 -1.328 1.00 78.44 242 LEU A O 1
ATOM 1974 N N . PHE A 1 243 ? 3.665 13.688 0.041 1.00 71.62 243 PHE A N 1
ATOM 1975 C CA . PHE A 1 243 ? 4.113 14.320 1.277 1.00 71.62 243 PHE A CA 1
ATOM 1976 C C . PHE A 1 243 ? 5.639 14.484 1.207 1.00 71.62 243 PHE A C 1
ATOM 1978 O O . PHE A 1 243 ? 6.318 13.480 0.950 1.00 71.62 243 PHE A O 1
ATOM 1985 N N . PRO A 1 244 ? 6.185 15.707 1.360 1.00 68.94 244 PRO A N 1
ATOM 1986 C CA . PRO A 1 244 ? 7.619 15.935 1.294 1.00 68.94 244 PRO A CA 1
ATOM 1987 C C . PRO A 1 244 ? 8.246 15.277 2.519 1.00 68.94 244 PRO A C 1
ATOM 1989 O O . PRO A 1 244 ? 8.442 15.897 3.560 1.00 68.94 244 PRO A O 1
ATOM 1992 N N . MET A 1 245 ? 8.494 13.974 2.426 1.00 69.50 245 MET A N 1
ATOM 1993 C CA . MET A 1 245 ? 9.169 13.254 3.482 1.00 69.50 245 MET A CA 1
ATOM 1994 C C . MET A 1 245 ? 10.627 13.688 3.456 1.00 69.50 245 MET A C 1
ATOM 1996 O O . MET A 1 245 ? 11.282 13.516 2.420 1.00 69.50 245 MET A O 1
ATOM 2000 N N . PRO A 1 246 ? 11.154 14.239 4.561 1.00 73.44 246 PRO A N 1
ATOM 2001 C CA . PRO A 1 246 ? 12.577 14.493 4.654 1.00 73.44 246 PRO A CA 1
ATOM 2002 C C . PRO A 1 246 ? 13.286 13.155 4.448 1.00 73.44 246 PRO A C 1
ATOM 2004 O O . PRO A 1 246 ? 13.052 12.197 5.185 1.00 73.44 246 PRO A O 1
ATOM 2007 N N . SER A 1 247 ? 14.112 13.049 3.409 1.00 75.00 247 SER A N 1
ATOM 2008 C CA . SER A 1 247 ? 14.874 11.832 3.151 1.00 75.00 247 SER A CA 1
ATOM 2009 C C . SER A 1 247 ? 16.054 11.779 4.114 1.00 75.00 247 SER A C 1
ATOM 2011 O O . SER A 1 247 ? 17.182 12.124 3.761 1.00 75.00 247 SER A O 1
ATOM 2013 N N . ILE A 1 248 ? 15.788 11.384 5.356 1.00 82.12 248 ILE A N 1
ATOM 2014 C CA . ILE A 1 248 ? 16.834 11.015 6.306 1.00 82.12 248 ILE A CA 1
ATOM 2015 C C . ILE A 1 248 ? 17.237 9.587 5.947 1.00 82.12 248 ILE A C 1
ATOM 2017 O O . ILE A 1 248 ? 16.753 8.606 6.517 1.00 82.12 248 ILE A O 1
ATOM 2021 N N . ALA A 1 249 ? 18.053 9.487 4.902 1.00 81.31 249 ALA A N 1
ATOM 2022 C CA . ALA A 1 249 ? 18.613 8.232 4.450 1.00 81.31 249 ALA A CA 1
ATOM 2023 C C . ALA A 1 249 ? 19.759 7.864 5.392 1.00 81.31 249 ALA A C 1
ATOM 2025 O O . ALA A 1 249 ? 20.856 8.412 5.282 1.00 81.31 249 ALA A O 1
ATOM 2026 N N . ILE A 1 250 ? 19.503 6.941 6.315 1.00 84.44 250 ILE A N 1
ATOM 2027 C CA . ILE A 1 250 ? 20.570 6.356 7.118 1.00 84.44 250 ILE A CA 1
ATOM 2028 C C . ILE A 1 250 ? 21.225 5.275 6.267 1.00 84.44 250 ILE A C 1
ATOM 2030 O O . ILE A 1 250 ? 20.583 4.313 5.835 1.00 84.44 250 ILE A O 1
ATOM 2034 N N . ARG A 1 251 ? 22.508 5.473 5.969 1.00 87.75 251 ARG A N 1
ATOM 2035 C CA . ARG A 1 251 ? 23.303 4.529 5.188 1.00 87.75 251 ARG A CA 1
ATOM 2036 C C . ARG A 1 251 ? 24.011 3.607 6.177 1.00 87.75 251 ARG A C 1
ATOM 2038 O O . ARG A 1 251 ? 24.873 4.096 6.901 1.00 87.75 251 ARG A O 1
ATOM 2045 N N . PRO A 1 252 ?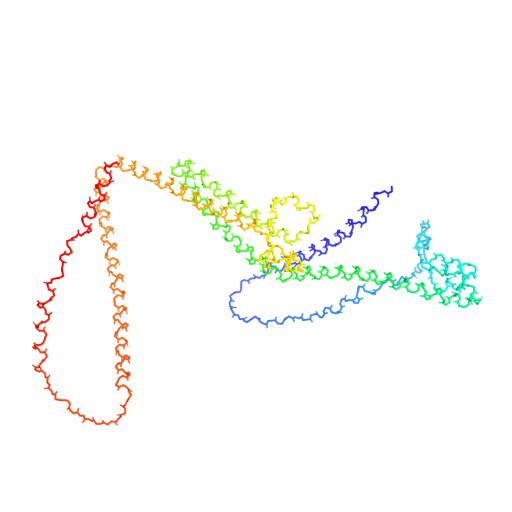 23.711 2.297 6.225 1.00 84.31 252 PRO A N 1
ATOM 2046 C CA . PRO A 1 252 ? 24.372 1.385 7.163 1.00 84.31 252 PRO A CA 1
ATOM 2047 C C . PRO A 1 252 ? 25.900 1.382 6.994 1.00 84.31 252 PRO A C 1
ATOM 2049 O O . PRO A 1 252 ? 26.625 1.250 7.976 1.00 84.31 252 PRO A O 1
ATOM 2052 N N . GLY A 1 253 ? 26.396 1.656 5.779 1.00 83.06 253 GLY A N 1
ATOM 2053 C CA . GLY A 1 253 ? 27.824 1.848 5.511 1.00 83.06 253 GLY A CA 1
ATOM 2054 C C . GLY A 1 253 ? 28.481 2.976 6.319 1.00 83.06 253 GLY A C 1
ATOM 2055 O O . GLY A 1 253 ? 29.672 2.889 6.586 1.00 83.06 253 GLY A O 1
ATOM 2056 N N . GLN A 1 254 ? 27.729 3.989 6.775 1.00 87.44 254 GLN A N 1
ATOM 2057 C CA . GLN A 1 254 ? 28.256 5.040 7.660 1.00 87.44 254 GLN A CA 1
ATOM 2058 C C . GLN A 1 254 ? 28.601 4.512 9.059 1.00 87.44 254 GLN A C 1
ATOM 2060 O O . GLN A 1 254 ? 29.508 5.043 9.690 1.00 87.44 254 GLN A O 1
ATOM 2065 N N . PHE A 1 255 ? 27.938 3.449 9.528 1.00 89.88 255 PHE A N 1
ATOM 2066 C CA . PHE A 1 255 ? 28.248 2.815 10.815 1.00 89.88 255 PHE A CA 1
ATOM 2067 C C . PHE A 1 255 ? 29.333 1.736 10.714 1.00 89.88 255 PHE A C 1
ATOM 2069 O O . PHE A 1 255 ? 29.877 1.323 11.731 1.00 89.88 255 PHE A O 1
ATOM 2076 N N . MET A 1 256 ? 29.666 1.285 9.500 1.00 91.31 256 MET A N 1
ATOM 2077 C CA . MET A 1 256 ? 30.654 0.226 9.246 1.00 91.31 256 MET A CA 1
ATOM 2078 C C . MET A 1 256 ? 32.044 0.761 8.851 1.00 91.31 256 MET A C 1
ATOM 2080 O O . MET A 1 256 ? 32.932 -0.016 8.503 1.00 91.31 256 MET A O 1
ATOM 2084 N N . GLY A 1 257 ? 32.251 2.079 8.920 1.00 90.31 257 GLY A N 1
ATOM 2085 C CA . GLY A 1 257 ? 33.527 2.736 8.629 1.00 90.31 257 GLY A CA 1
ATOM 2086 C C . GLY A 1 257 ? 33.676 3.227 7.184 1.00 90.31 257 GLY A C 1
ATOM 2087 O O . GLY A 1 257 ? 33.002 2.784 6.254 1.00 90.31 257 GLY A O 1
ATOM 2088 N N . GLU A 1 258 ? 34.602 4.165 6.990 1.00 88.62 258 GLU A N 1
ATOM 2089 C CA . GLU A 1 258 ? 34.753 4.970 5.766 1.00 88.62 258 GLU A CA 1
ATOM 2090 C C . GLU A 1 258 ? 35.026 4.137 4.499 1.00 88.62 258 GLU A C 1
ATOM 2092 O O . GLU A 1 258 ? 34.522 4.441 3.416 1.00 88.62 258 GLU A O 1
ATOM 2097 N N . LYS A 1 259 ? 35.748 3.017 4.637 1.00 86.94 259 LYS A N 1
ATOM 2098 C CA . LYS A 1 259 ? 36.019 2.094 3.521 1.00 86.94 259 LYS A CA 1
ATOM 2099 C C . LYS A 1 259 ? 34.750 1.407 3.002 1.00 86.94 259 LYS A C 1
ATOM 2101 O O . LYS A 1 259 ? 34.624 1.201 1.799 1.00 86.94 259 LYS A O 1
ATOM 2106 N N . VAL A 1 260 ? 33.801 1.083 3.885 1.00 82.88 260 VAL A N 1
ATOM 2107 C CA . VAL A 1 260 ? 32.522 0.452 3.514 1.00 82.88 260 VAL A CA 1
ATOM 2108 C C . VAL A 1 260 ? 31.521 1.506 3.036 1.00 82.88 260 VAL A C 1
ATOM 2110 O O . VAL A 1 260 ? 30.771 1.251 2.091 1.00 82.88 260 VAL A O 1
ATOM 2113 N N . ALA A 1 261 ? 31.561 2.713 3.610 1.00 83.56 261 ALA A N 1
ATOM 2114 C CA . ALA A 1 261 ? 30.734 3.847 3.198 1.00 83.56 261 ALA A CA 1
ATOM 2115 C C . ALA A 1 261 ? 30.939 4.251 1.725 1.00 83.56 261 ALA A C 1
ATOM 2117 O O . ALA A 1 261 ? 29.981 4.657 1.068 1.00 83.56 261 ALA A O 1
ATOM 2118 N N . ASN A 1 262 ? 32.157 4.089 1.196 1.00 87.25 262 ASN A N 1
ATOM 2119 C CA . ASN A 1 262 ? 32.491 4.401 -0.198 1.00 87.25 262 ASN A CA 1
ATOM 2120 C C . ASN A 1 262 ? 32.216 3.250 -1.186 1.00 87.25 262 ASN A C 1
ATOM 2122 O O . ASN A 1 262 ? 32.371 3.427 -2.394 1.00 87.25 262 ASN A O 1
ATOM 2126 N N . SER A 1 263 ? 31.804 2.073 -0.706 1.00 87.88 263 SER A N 1
ATOM 2127 C CA . SER A 1 263 ? 31.444 0.945 -1.573 1.00 87.88 263 SER A CA 1
ATOM 2128 C C . SER A 1 263 ? 30.084 1.156 -2.259 1.00 87.88 263 SER A C 1
ATOM 2130 O O . SER A 1 263 ? 29.278 1.992 -1.845 1.00 87.88 263 SER A O 1
ATOM 2132 N N . SER A 1 264 ? 29.774 0.349 -3.279 1.00 81.75 264 SER A N 1
ATOM 2133 C CA . SER A 1 264 ? 28.447 0.321 -3.921 1.00 81.75 264 SER A CA 1
ATOM 2134 C C . SER A 1 264 ? 27.308 0.043 -2.929 1.00 81.75 264 SER A C 1
ATOM 2136 O O . SER A 1 264 ? 26.182 0.494 -3.135 1.00 81.75 264 SER A O 1
ATOM 2138 N N . MET A 1 265 ? 27.603 -0.628 -1.812 1.00 72.88 265 MET A N 1
ATOM 2139 C CA . MET A 1 265 ? 26.652 -0.877 -0.729 1.00 72.88 265 MET A CA 1
ATOM 2140 C C . MET A 1 265 ? 26.337 0.396 0.075 1.00 72.88 265 MET A C 1
ATOM 2142 O O . MET A 1 265 ? 25.226 0.549 0.575 1.00 72.88 265 MET A O 1
ATOM 2146 N N . GLY A 1 266 ? 27.264 1.360 0.128 1.00 72.50 266 GLY A N 1
ATOM 2147 C CA . GLY A 1 266 ? 27.071 2.664 0.770 1.00 72.50 266 GLY A CA 1
ATOM 2148 C C . GLY A 1 266 ? 26.098 3.594 0.036 1.00 72.50 266 GLY A C 1
ATOM 2149 O O . GLY A 1 266 ? 25.649 4.590 0.607 1.00 72.50 266 GLY A O 1
ATOM 2150 N N . GLN A 1 267 ? 25.725 3.271 -1.208 1.00 78.00 267 GLN A N 1
ATOM 2151 C CA . GLN A 1 267 ? 24.701 4.009 -1.957 1.00 78.00 267 GLN A CA 1
ATOM 2152 C C . GLN A 1 267 ? 23.271 3.603 -1.569 1.00 78.00 267 GLN A C 1
ATOM 2154 O O . GLN A 1 267 ? 22.336 4.370 -1.809 1.00 78.00 267 GLN A O 1
ATOM 2159 N N . TYR A 1 268 ? 23.091 2.447 -0.921 1.00 77.75 268 TYR A N 1
ATOM 2160 C CA . TYR A 1 268 ? 21.802 2.035 -0.375 1.00 77.75 268 TYR A CA 1
ATOM 2161 C C . TYR A 1 268 ? 21.569 2.725 0.974 1.00 77.75 268 TYR A C 1
ATOM 2163 O O . TYR A 1 268 ? 22.196 2.406 1.982 1.00 77.75 268 TYR A O 1
ATOM 2171 N N . GLY A 1 269 ? 20.668 3.707 0.989 1.00 77.12 269 GLY A N 1
ATOM 2172 C CA . GLY A 1 269 ? 20.191 4.356 2.208 1.00 77.12 269 GLY A CA 1
ATOM 2173 C C . GLY A 1 269 ? 18.773 3.908 2.534 1.00 77.12 269 GLY A C 1
ATOM 2174 O O . GLY A 1 269 ? 17.893 3.979 1.676 1.00 77.12 269 GLY A O 1
ATOM 2175 N N . MET A 1 270 ? 18.537 3.474 3.770 1.00 79.56 270 MET A N 1
ATOM 2176 C CA . MET A 1 270 ? 17.183 3.198 4.243 1.00 79.56 270 MET A CA 1
ATOM 2177 C C . MET A 1 270 ? 16.559 4.512 4.719 1.00 79.56 270 MET A C 1
ATOM 2179 O O . MET A 1 270 ? 17.131 5.212 5.556 1.00 79.56 270 MET A O 1
ATOM 2183 N N . ASN A 1 271 ? 15.397 4.880 4.175 1.00 82.88 271 ASN A N 1
ATOM 2184 C CA . ASN A 1 271 ? 14.665 6.058 4.641 1.00 82.88 271 ASN A CA 1
ATOM 2185 C C . ASN A 1 271 ? 13.951 5.727 5.952 1.00 82.88 271 ASN A C 1
ATOM 2187 O O . ASN A 1 271 ? 12.958 5.003 5.956 1.00 82.88 271 ASN A O 1
ATOM 2191 N N . ILE A 1 272 ? 14.436 6.293 7.056 1.00 88.12 272 ILE A N 1
ATOM 2192 C CA . ILE A 1 272 ? 13.874 6.055 8.395 1.00 88.12 272 ILE A CA 1
ATOM 2193 C C . ILE A 1 272 ? 12.747 7.038 8.725 1.00 88.12 272 ILE A C 1
ATOM 2195 O O . ILE A 1 272 ? 11.898 6.747 9.561 1.00 88.12 272 ILE A O 1
ATOM 2199 N N . ALA A 1 273 ? 12.663 8.167 8.018 1.00 86.50 273 ALA A N 1
ATOM 2200 C CA . ALA A 1 273 ? 11.593 9.149 8.193 1.00 86.50 273 ALA A CA 1
ATOM 2201 C C . ALA A 1 273 ? 10.164 8.552 8.192 1.00 86.50 273 ALA A C 1
ATOM 2203 O O . ALA A 1 273 ? 9.439 8.809 9.153 1.00 86.50 273 ALA A O 1
ATOM 2204 N N . PRO A 1 274 ? 9.737 7.718 7.216 1.00 84.44 274 PRO A N 1
ATOM 2205 C CA . PRO A 1 274 ? 8.408 7.099 7.262 1.00 84.44 274 PRO A CA 1
ATOM 2206 C C . PRO A 1 274 ? 8.207 6.205 8.489 1.00 84.44 274 PRO A C 1
ATOM 2208 O O . PRO A 1 274 ? 7.111 6.174 9.047 1.00 84.44 274 PRO A O 1
ATOM 2211 N N . MET A 1 275 ? 9.253 5.511 8.944 1.00 87.44 275 MET A N 1
ATOM 2212 C CA . MET A 1 275 ? 9.185 4.670 10.141 1.00 87.44 275 MET A CA 1
ATOM 2213 C C . MET A 1 275 ? 9.011 5.517 11.402 1.00 87.44 275 MET A C 1
ATOM 2215 O O . MET A 1 275 ? 8.117 5.241 12.198 1.00 87.44 275 MET A O 1
ATOM 2219 N N . ALA A 1 276 ? 9.794 6.588 11.545 1.00 91.75 276 ALA A N 1
ATOM 2220 C CA . ALA A 1 276 ? 9.693 7.515 12.668 1.00 91.75 276 ALA A CA 1
ATOM 2221 C C . ALA A 1 276 ? 8.319 8.202 12.721 1.00 91.75 276 ALA A C 1
ATOM 2223 O O . ALA A 1 276 ? 7.718 8.296 13.787 1.00 91.75 276 ALA A O 1
ATOM 2224 N N . ILE A 1 277 ? 7.780 8.620 11.570 1.00 90.06 277 ILE A N 1
ATOM 2225 C CA . ILE A 1 277 ? 6.438 9.212 11.483 1.00 90.06 277 ILE A CA 1
ATOM 2226 C C . ILE A 1 277 ? 5.364 8.172 11.835 1.00 90.06 277 ILE A C 1
ATOM 2228 O O . ILE A 1 277 ? 4.428 8.479 12.573 1.00 90.06 277 ILE A O 1
ATOM 2232 N N . THR A 1 278 ? 5.492 6.929 11.362 1.00 88.81 278 THR A N 1
ATOM 2233 C CA . THR A 1 278 ? 4.546 5.847 11.698 1.00 88.81 278 THR A CA 1
ATOM 2234 C C . THR A 1 278 ? 4.575 5.525 13.194 1.00 88.81 278 THR A C 1
ATOM 2236 O O . THR A 1 278 ? 3.530 5.330 13.812 1.00 88.81 278 THR A O 1
ATOM 2239 N N . TRP A 1 279 ? 5.763 5.527 13.800 1.00 94.19 279 TRP A N 1
ATOM 2240 C CA . TRP A 1 279 ? 5.928 5.352 15.240 1.00 94.19 279 TRP A CA 1
ATOM 2241 C C . TRP A 1 279 ? 5.320 6.519 16.030 1.00 94.19 279 TRP A C 1
ATOM 2243 O O . TRP A 1 279 ? 4.514 6.295 16.932 1.00 94.19 279 TRP A O 1
ATOM 2253 N N . ALA A 1 280 ? 5.621 7.763 15.644 1.00 94.88 280 ALA A N 1
ATOM 2254 C CA . ALA A 1 280 ? 5.100 8.960 16.300 1.00 94.88 280 ALA A CA 1
ATOM 2255 C C . ALA A 1 280 ? 3.568 9.053 16.204 1.00 94.88 280 ALA A C 1
ATOM 2257 O O . ALA A 1 280 ? 2.897 9.304 17.203 1.00 94.88 280 ALA A O 1
ATOM 2258 N N . THR A 1 281 ? 2.994 8.790 15.027 1.00 92.62 281 THR A N 1
ATOM 2259 C CA . THR A 1 281 ? 1.532 8.745 14.843 1.00 92.62 281 THR A CA 1
ATOM 2260 C C . THR A 1 281 ? 0.891 7.622 15.657 1.00 92.62 281 THR A C 1
ATOM 2262 O O . THR A 1 281 ? -0.171 7.833 16.239 1.00 92.62 281 THR A O 1
ATOM 2265 N N . GLY A 1 282 ? 1.550 6.463 15.773 1.00 93.62 282 GLY A N 1
ATOM 2266 C CA . GLY A 1 282 ? 1.132 5.381 16.667 1.00 93.62 282 GLY A CA 1
ATOM 2267 C C . GLY A 1 282 ? 1.097 5.810 18.136 1.00 93.62 282 GLY A C 1
ATOM 2268 O O . GLY A 1 282 ? 0.090 5.606 18.809 1.00 93.62 282 GLY A O 1
ATOM 2269 N N . PHE A 1 283 ? 2.148 6.478 18.613 1.00 96.56 283 PHE A N 1
ATOM 2270 C CA . PHE A 1 283 ? 2.213 6.987 19.984 1.00 96.56 283 PHE A CA 1
ATOM 2271 C C . PHE A 1 283 ? 1.117 8.023 20.277 1.00 96.56 283 PHE A C 1
ATOM 2273 O O . PHE A 1 283 ? 0.409 7.916 21.282 1.00 96.56 283 PHE A O 1
ATOM 2280 N N . VAL A 1 284 ? 0.937 9.004 19.384 1.00 96.62 284 VAL A N 1
ATOM 2281 C CA . VAL A 1 284 ? -0.118 10.025 19.510 1.00 96.62 284 VAL A CA 1
ATOM 2282 C C . VAL A 1 284 ? -1.498 9.370 19.525 1.00 96.62 284 VAL A C 1
ATOM 2284 O O . VAL A 1 284 ? -2.339 9.731 20.348 1.00 96.62 284 VAL A O 1
ATOM 2287 N N . ARG A 1 285 ? -1.717 8.363 18.674 1.00 95.69 285 ARG A N 1
ATOM 2288 C CA . ARG A 1 285 ? -2.964 7.601 18.648 1.00 95.69 285 ARG A CA 1
ATOM 2289 C C . ARG A 1 285 ? -3.235 6.906 19.982 1.00 95.69 285 ARG A C 1
ATOM 2291 O O . ARG A 1 285 ? -4.317 7.097 20.522 1.00 95.69 285 ARG A O 1
ATOM 2298 N N . THR A 1 286 ? -2.274 6.182 20.558 1.00 96.50 286 THR A N 1
ATOM 2299 C CA . THR A 1 286 ? -2.454 5.526 21.870 1.00 96.50 286 THR A CA 1
ATOM 2300 C C . THR A 1 286 ? -2.782 6.535 22.973 1.00 96.50 286 THR A C 1
ATOM 2302 O O . THR A 1 286 ? -3.627 6.276 23.829 1.00 96.50 286 THR A O 1
ATOM 2305 N N . LYS A 1 287 ? -2.157 7.719 22.951 1.00 97.31 287 LYS A N 1
ATOM 2306 C CA . LYS A 1 287 ? -2.472 8.789 23.910 1.00 97.31 287 LYS A CA 1
ATOM 2307 C C . LYS A 1 287 ? -3.878 9.356 23.717 1.00 97.31 287 LYS A C 1
ATOM 2309 O O . LYS A 1 287 ? -4.555 9.603 24.713 1.00 97.31 287 LYS A O 1
ATOM 2314 N N . LEU A 1 288 ? -4.332 9.523 22.477 1.00 95.56 288 LEU A N 1
ATOM 2315 C CA . LEU A 1 288 ? -5.698 9.959 22.179 1.00 95.56 288 LEU A CA 1
ATOM 2316 C C . LEU A 1 288 ? -6.740 8.894 22.531 1.00 95.56 288 LEU A C 1
ATOM 2318 O O . LEU A 1 288 ? -7.767 9.238 23.104 1.00 95.56 288 LEU A O 1
ATOM 2322 N N . GLU A 1 289 ? -6.480 7.614 22.263 1.00 94.56 289 GLU A N 1
ATOM 2323 C CA . GLU A 1 289 ? -7.346 6.502 22.686 1.00 94.56 289 GLU A CA 1
ATOM 2324 C C . GLU A 1 289 ? -7.490 6.476 24.215 1.00 94.56 289 GLU A C 1
ATOM 2326 O O . GLU A 1 289 ? -8.600 6.427 24.740 1.00 94.56 289 GLU A O 1
ATOM 2331 N N . TYR A 1 290 ? -6.385 6.624 24.950 1.00 96.44 290 TYR A N 1
ATOM 2332 C CA . TYR A 1 290 ? -6.432 6.725 26.409 1.00 96.44 290 TYR A CA 1
ATOM 2333 C C . TYR A 1 290 ? -7.216 7.957 26.891 1.00 96.44 290 TYR A C 1
ATOM 2335 O O . TYR A 1 290 ? -8.054 7.860 27.789 1.00 96.44 290 TYR A O 1
ATOM 2343 N N . TRP A 1 291 ? -6.974 9.124 26.290 1.00 96.69 291 TRP A N 1
ATOM 2344 C CA . TRP A 1 291 ? -7.651 10.366 26.666 1.00 96.69 291 TRP A CA 1
ATOM 2345 C C . TRP A 1 291 ? -9.158 10.322 26.376 1.00 96.69 291 TRP A C 1
ATOM 2347 O O . TRP A 1 291 ? -9.958 10.690 27.235 1.00 96.69 291 TRP A O 1
ATOM 2357 N N . THR A 1 292 ? -9.553 9.808 25.207 1.00 94.94 292 THR A N 1
ATOM 2358 C CA . THR A 1 292 ? -10.962 9.601 24.830 1.00 94.94 292 THR A CA 1
ATOM 2359 C C . THR A 1 292 ? -11.657 8.594 25.736 1.00 94.94 292 THR A C 1
ATOM 2361 O O . THR A 1 292 ? -12.742 8.887 26.232 1.00 94.94 292 THR A O 1
ATOM 2364 N N . GLY A 1 293 ? -11.020 7.459 26.035 1.00 92.75 293 GLY A N 1
ATOM 2365 C CA . GLY A 1 293 ? -11.551 6.471 26.975 1.00 92.75 293 GLY A CA 1
ATOM 2366 C C . GLY A 1 293 ? -11.724 7.036 28.389 1.00 92.75 293 GLY A C 1
ATOM 2367 O O . GLY A 1 293 ? -12.733 6.780 29.052 1.00 92.75 293 GLY A O 1
ATOM 2368 N N . LYS A 1 294 ? -10.792 7.882 28.844 1.00 95.50 294 LYS A N 1
ATOM 2369 C CA . LYS A 1 294 ? -10.913 8.580 30.132 1.00 95.50 294 LYS A CA 1
ATOM 2370 C C . LYS A 1 294 ? -12.060 9.599 30.133 1.00 95.50 294 LYS A C 1
ATOM 2372 O O . LYS A 1 294 ? -12.791 9.676 31.114 1.00 95.50 294 LYS A O 1
ATOM 2377 N N . ALA A 1 295 ? -12.245 10.351 29.048 1.00 93.38 295 ALA A N 1
ATOM 2378 C CA . ALA A 1 295 ? -13.353 11.300 28.924 1.00 93.38 295 ALA A CA 1
ATOM 2379 C C . ALA A 1 295 ? -14.715 10.584 28.914 1.00 93.38 295 ALA A C 1
ATOM 2381 O O . ALA A 1 295 ? -15.602 10.937 29.685 1.00 93.38 295 ALA A O 1
ATOM 2382 N N . LEU A 1 296 ? -14.850 9.521 28.113 1.00 90.75 296 LEU A N 1
ATOM 2383 C CA . LEU A 1 296 ? -16.088 8.744 28.018 1.00 90.75 296 LEU A CA 1
ATOM 2384 C C . LEU A 1 296 ? -16.438 8.026 29.323 1.00 90.75 296 LEU A C 1
ATOM 2386 O O . LEU A 1 296 ? -17.605 7.991 29.709 1.00 90.75 296 LEU A O 1
ATOM 2390 N N . SER A 1 297 ? -15.446 7.481 30.030 1.00 92.00 297 SER A N 1
ATOM 2391 C CA . SER A 1 297 ? -15.687 6.826 31.321 1.00 92.00 297 SER A CA 1
ATOM 2392 C C . SER A 1 297 ? -16.084 7.817 32.421 1.00 92.00 297 SER A C 1
ATOM 2394 O O . SER A 1 297 ? -16.951 7.491 33.235 1.00 92.00 297 SER A O 1
ATOM 2396 N N . ALA A 1 298 ? -15.528 9.035 32.423 1.00 94.19 298 ALA A N 1
ATOM 2397 C CA . ALA A 1 298 ? -15.940 10.098 33.340 1.00 94.19 298 ALA A CA 1
ATOM 2398 C C . ALA A 1 298 ? -17.406 10.505 33.113 1.00 94.19 298 ALA A C 1
ATOM 2400 O O . ALA A 1 298 ? -18.190 10.511 34.064 1.00 94.19 298 ALA A O 1
ATOM 2401 N N . ASP A 1 299 ? -17.799 10.745 31.861 1.00 92.31 299 ASP A N 1
ATOM 2402 C CA . ASP A 1 299 ? -19.171 11.142 31.522 1.00 92.31 299 ASP A CA 1
ATOM 2403 C C . ASP A 1 299 ? -20.172 10.005 31.779 1.00 92.31 299 ASP A C 1
ATOM 2405 O O . ASP A 1 299 ? -21.254 10.224 32.329 1.00 92.31 299 ASP A O 1
ATOM 2409 N N . ALA A 1 300 ? -19.790 8.756 31.493 1.00 92.06 300 ALA A N 1
ATOM 2410 C CA . ALA A 1 300 ? -20.589 7.588 31.853 1.00 92.06 300 ALA A CA 1
ATOM 2411 C C . ALA A 1 300 ? -20.774 7.455 33.378 1.00 92.06 300 ALA A C 1
ATOM 2413 O O . ALA A 1 300 ? -21.858 7.078 33.832 1.00 92.06 300 ALA A O 1
ATOM 2414 N N . ARG A 1 301 ? -19.750 7.777 34.187 1.00 93.81 301 ARG A N 1
ATOM 2415 C CA . ARG A 1 301 ? -19.856 7.774 35.659 1.00 93.81 301 ARG A CA 1
ATOM 2416 C C . ARG A 1 301 ? -20.803 8.869 36.147 1.00 93.81 301 ARG A C 1
ATOM 2418 O O . ARG A 1 301 ? -21.636 8.571 36.998 1.00 93.81 301 ARG A O 1
ATOM 2425 N N . ILE A 1 302 ? -20.721 10.084 35.598 1.00 92.19 302 ILE A N 1
ATOM 2426 C CA . ILE A 1 302 ? -21.634 11.193 35.936 1.00 92.19 302 ILE A CA 1
ATOM 2427 C C . ILE A 1 302 ? -23.079 10.785 35.648 1.00 92.19 302 ILE A C 1
ATOM 2429 O O . ILE A 1 302 ? -23.918 10.841 36.540 1.00 92.19 302 ILE A O 1
ATOM 2433 N N . ARG A 1 303 ? -23.352 10.240 34.460 1.00 89.12 303 ARG A N 1
ATOM 2434 C CA . ARG A 1 303 ? -24.705 9.822 34.076 1.00 89.12 303 ARG A CA 1
ATOM 2435 C C . ARG A 1 303 ? -25.252 8.686 34.943 1.00 89.12 303 ARG A C 1
ATOM 2437 O O . ARG A 1 303 ? -26.432 8.667 35.286 1.00 89.12 303 ARG A O 1
ATOM 2444 N N . ARG A 1 304 ? -24.391 7.742 35.346 1.00 89.88 304 ARG A N 1
ATOM 2445 C CA . ARG A 1 304 ? -24.752 6.708 36.330 1.00 89.88 304 ARG A CA 1
ATOM 2446 C C . ARG A 1 304 ? -25.091 7.331 37.686 1.00 89.88 304 ARG A C 1
ATOM 2448 O O . ARG A 1 304 ? -26.079 6.916 38.284 1.00 89.88 304 ARG A O 1
ATOM 2455 N N . LYS A 1 305 ? -24.323 8.321 38.157 1.00 92.62 305 LYS A N 1
ATOM 2456 C CA . LYS A 1 305 ? -24.620 9.048 39.403 1.00 92.62 305 LYS A CA 1
ATOM 2457 C C . LYS A 1 305 ? -25.948 9.809 39.305 1.00 92.62 305 LYS A C 1
ATOM 2459 O O . LYS A 1 305 ? -26.777 9.637 40.188 1.00 92.62 305 LYS A O 1
ATOM 2464 N N . GLU A 1 306 ? -26.199 10.522 38.208 1.00 90.69 306 GLU A N 1
ATOM 2465 C CA . GLU A 1 306 ? -27.470 11.222 37.952 1.00 90.69 306 GLU A CA 1
ATOM 2466 C C . GLU A 1 306 ? -28.668 10.259 37.927 1.00 90.69 306 GLU A C 1
ATOM 2468 O O . GLU A 1 306 ? -29.701 10.526 38.541 1.00 90.69 306 GLU A O 1
ATOM 2473 N N . SER A 1 307 ? -28.513 9.089 37.290 1.00 87.69 307 SER A N 1
ATOM 2474 C CA . SER A 1 307 ? -29.559 8.057 37.283 1.00 87.69 307 SER A CA 1
ATOM 2475 C C . SER A 1 307 ? -29.837 7.487 38.676 1.00 87.69 307 SER A C 1
ATOM 2477 O O . SER A 1 307 ? -30.972 7.142 38.972 1.00 87.69 307 SER A O 1
ATOM 2479 N N . ARG A 1 308 ? -28.820 7.425 39.549 1.00 86.75 308 ARG A N 1
ATOM 2480 C CA . ARG A 1 308 ? -28.964 6.966 40.940 1.00 86.75 308 ARG A CA 1
ATOM 2481 C C . ARG A 1 308 ? -29.558 8.041 41.847 1.00 86.75 308 ARG A C 1
ATOM 2483 O O . ARG A 1 308 ? -30.279 7.701 42.782 1.00 86.75 308 ARG A O 1
ATOM 2490 N N . SER A 1 309 ? -29.253 9.320 41.619 1.00 88.38 309 SER A N 1
ATOM 2491 C CA . SER A 1 309 ? -29.808 10.416 42.424 1.00 88.38 309 SER A CA 1
ATOM 2492 C C . SER A 1 309 ? -31.300 10.638 42.174 1.00 88.38 309 SER A C 1
ATOM 2494 O O . SER A 1 309 ? -31.978 11.109 43.076 1.00 88.38 309 SER A O 1
ATOM 2496 N N . GLY A 1 310 ? -31.811 10.276 40.990 1.00 86.56 310 GLY A N 1
ATOM 2497 C CA . GLY A 1 310 ? -33.246 10.320 40.679 1.00 86.56 310 GLY A CA 1
ATOM 2498 C C . GLY A 1 310 ? -34.035 9.052 41.037 1.00 86.56 310 GLY A C 1
ATOM 2499 O O . GLY A 1 310 ? -35.255 9.064 40.931 1.00 86.56 310 GLY A O 1
ATOM 2500 N N . GLU A 1 311 ? -33.361 7.969 41.434 1.00 86.00 311 GLU A N 1
ATOM 2501 C CA . GLU A 1 311 ? -33.977 6.666 41.725 1.00 86.00 311 GLU A CA 1
ATOM 2502 C C . GLU A 1 311 ? -34.635 6.676 43.115 1.00 86.00 311 GLU A C 1
ATOM 2504 O O . GLU A 1 311 ? -34.002 7.062 44.106 1.00 86.00 311 GLU A O 1
ATOM 2509 N N . THR A 1 312 ? -35.896 6.244 43.192 1.00 90.06 312 THR A N 1
ATOM 2510 C CA . THR A 1 312 ? -36.635 6.153 44.464 1.00 90.06 312 THR A CA 1
ATOM 2511 C C . THR A 1 312 ? -36.043 5.071 45.379 1.00 90.06 312 THR A C 1
ATOM 2513 O O . THR A 1 312 ? -35.390 4.129 44.926 1.00 90.06 312 THR A O 1
ATOM 2516 N N . GLU A 1 313 ? -36.244 5.181 46.698 1.00 88.19 313 GLU A N 1
ATOM 2517 C CA . GLU A 1 313 ? -35.699 4.210 47.666 1.00 88.19 313 GLU A CA 1
ATOM 2518 C C . GLU A 1 313 ? -36.140 2.760 47.388 1.00 88.19 313 GLU A C 1
ATOM 2520 O O . GLU A 1 313 ? -35.374 1.820 47.617 1.00 88.19 313 GLU A O 1
ATOM 2525 N N . GLU A 1 314 ? -37.358 2.572 46.875 1.00 86.56 314 GLU A N 1
ATOM 2526 C CA . GLU A 1 314 ? -37.910 1.258 46.529 1.00 86.56 314 GLU A CA 1
ATOM 2527 C C . GLU A 1 314 ? -37.183 0.627 45.335 1.00 86.56 314 GLU A C 1
ATOM 2529 O O . GLU A 1 314 ? -36.805 -0.546 45.388 1.00 86.56 314 GLU A O 1
ATOM 2534 N N . GLU A 1 315 ? -36.881 1.412 44.299 1.00 86.12 315 GLU A N 1
ATOM 2535 C CA . GLU A 1 315 ? -36.095 0.963 43.144 1.00 86.12 315 GLU A CA 1
ATOM 2536 C C . GLU A 1 315 ? -34.652 0.615 43.542 1.00 86.12 315 GLU A C 1
ATOM 2538 O O . GLU A 1 315 ? -34.108 -0.403 43.101 1.00 86.12 315 GLU A O 1
ATOM 2543 N N . ARG A 1 316 ? -34.050 1.378 44.470 1.00 85.69 316 ARG A N 1
ATOM 2544 C CA . ARG A 1 316 ? -32.726 1.050 45.033 1.00 85.69 316 ARG A CA 1
ATOM 2545 C C . ARG A 1 316 ? -32.736 -0.299 45.756 1.00 85.69 316 ARG A C 1
ATOM 2547 O O . ARG A 1 316 ? -31.838 -1.122 45.544 1.00 85.69 316 ARG A O 1
ATOM 2554 N N . LYS A 1 317 ? -33.753 -0.562 46.582 1.00 88.88 317 LYS A N 1
ATOM 2555 C CA . LYS A 1 317 ? -33.923 -1.860 47.259 1.00 88.88 317 LYS A CA 1
ATOM 2556 C C . LYS A 1 317 ? -34.134 -2.988 46.241 1.00 88.88 317 LYS A C 1
ATOM 2558 O O . LYS A 1 317 ? -33.452 -4.005 46.330 1.00 88.88 317 LYS A O 1
ATOM 2563 N N . ALA A 1 318 ? -34.957 -2.790 45.212 1.00 89.50 318 ALA A N 1
ATOM 2564 C CA . ALA A 1 318 ? -35.143 -3.783 44.151 1.00 89.50 318 ALA A CA 1
ATOM 2565 C C . ALA A 1 318 ? -33.829 -4.096 43.403 1.00 89.50 318 ALA A C 1
ATOM 2567 O O . ALA A 1 318 ? -33.476 -5.264 43.218 1.00 89.50 318 ALA A O 1
ATOM 2568 N N . ARG A 1 319 ? -33.037 -3.076 43.045 1.00 84.19 319 ARG A N 1
ATOM 2569 C CA . ARG A 1 319 ? -31.734 -3.266 42.385 1.00 84.19 319 ARG A CA 1
ATOM 2570 C C . ARG A 1 319 ? -30.717 -3.995 43.244 1.00 84.19 319 ARG A C 1
ATOM 2572 O O . ARG A 1 319 ? -29.978 -4.828 42.720 1.00 84.19 319 ARG A O 1
ATOM 2579 N N . THR A 1 320 ? -30.643 -3.694 44.538 1.00 88.00 320 THR A N 1
ATOM 2580 C CA . THR A 1 320 ? -29.709 -4.400 45.432 1.00 88.00 320 THR A CA 1
ATOM 2581 C C . THR A 1 320 ? -30.059 -5.882 45.544 1.00 88.00 320 THR A C 1
ATOM 2583 O O . THR A 1 320 ? -29.152 -6.712 45.495 1.00 88.00 320 THR A O 1
ATOM 2586 N N . VAL A 1 321 ? -31.347 -6.239 45.581 1.00 92.62 321 VAL A N 1
ATOM 2587 C CA . VAL A 1 321 ? -31.795 -7.641 45.566 1.00 92.62 321 VAL A CA 1
ATOM 2588 C C . VAL A 1 321 ? -31.436 -8.326 44.245 1.00 92.62 321 VAL A C 1
ATOM 2590 O O . VAL A 1 321 ? -30.836 -9.400 44.268 1.00 92.62 321 VAL A O 1
ATOM 2593 N N . VAL A 1 322 ? -31.697 -7.688 43.097 1.00 91.75 322 VAL A N 1
ATOM 2594 C CA . VAL A 1 322 ? -31.323 -8.230 41.774 1.00 91.75 322 VAL A CA 1
ATOM 2595 C C . VAL A 1 322 ? -29.805 -8.389 41.644 1.00 91.75 322 VAL A C 1
ATOM 2597 O O . VAL A 1 322 ? -29.335 -9.417 41.163 1.00 91.75 322 VAL A O 1
ATOM 2600 N N . ARG A 1 323 ? -29.011 -7.421 42.123 1.00 89.06 323 ARG A N 1
ATOM 2601 C CA . ARG A 1 323 ? -27.541 -7.497 42.107 1.00 89.06 323 ARG A CA 1
ATOM 2602 C C . ARG A 1 323 ? -27.026 -8.624 43.003 1.00 89.06 323 ARG A C 1
ATOM 2604 O O . ARG A 1 323 ? -26.115 -9.338 42.591 1.00 89.06 323 ARG A O 1
ATOM 2611 N N . LYS A 1 324 ? -27.608 -8.817 44.192 1.00 93.44 324 LYS A N 1
ATOM 2612 C CA . LYS A 1 324 ? -27.271 -9.937 45.088 1.00 93.44 324 LYS A CA 1
ATOM 2613 C C . LYS A 1 324 ? -27.642 -11.286 44.463 1.00 93.44 324 LYS A C 1
ATOM 2615 O O . LYS A 1 324 ? -26.830 -12.205 44.512 1.00 93.44 324 LYS A O 1
ATOM 2620 N N . ALA A 1 325 ? -28.805 -11.393 43.819 1.00 91.81 325 ALA A N 1
ATOM 2621 C CA . ALA A 1 325 ? -29.214 -12.603 43.105 1.00 91.81 325 ALA A CA 1
ATOM 2622 C C . ALA A 1 325 ? -28.283 -12.912 41.918 1.00 91.81 325 ALA A C 1
ATOM 2624 O O . ALA A 1 325 ? -27.795 -14.032 41.800 1.00 91.81 325 ALA A O 1
ATOM 2625 N N . ALA A 1 326 ? -27.946 -11.913 41.097 1.00 92.31 326 ALA A N 1
ATOM 2626 C CA . ALA A 1 326 ? -27.020 -12.080 39.977 1.00 92.31 326 ALA A CA 1
ATOM 2627 C C . ALA A 1 326 ? -25.597 -12.453 40.434 1.00 92.31 326 ALA A C 1
ATOM 2629 O O . ALA A 1 326 ? -24.972 -13.317 39.823 1.00 92.31 326 ALA A O 1
ATOM 2630 N N . LYS A 1 327 ? -25.092 -11.858 41.531 1.00 91.69 327 LYS A N 1
ATOM 2631 C CA . LYS A 1 327 ? -23.805 -12.251 42.140 1.00 91.69 327 LYS A CA 1
ATOM 2632 C C . LYS A 1 327 ? -23.828 -13.721 42.590 1.00 91.69 327 LYS A C 1
ATOM 2634 O O . LYS A 1 327 ? -22.854 -14.426 42.349 1.00 91.69 327 LYS A O 1
ATOM 2639 N N . ARG A 1 328 ? -24.925 -14.191 43.202 1.00 93.06 328 ARG A N 1
ATOM 2640 C CA . ARG A 1 328 ? -25.077 -15.601 43.614 1.00 93.06 328 ARG A CA 1
ATOM 2641 C C . ARG A 1 328 ? -25.061 -16.551 42.418 1.00 93.06 328 ARG A C 1
ATOM 2643 O O . ARG A 1 328 ? -24.264 -17.479 42.416 1.00 93.06 328 ARG A O 1
ATOM 2650 N N . VAL A 1 329 ? -25.831 -16.258 41.370 1.00 93.12 329 VAL A N 1
ATOM 2651 C CA . VAL A 1 329 ? -25.855 -17.076 40.142 1.00 93.12 329 VAL A CA 1
ATOM 2652 C C . VAL A 1 329 ? -24.477 -17.129 39.474 1.00 93.12 329 VAL A C 1
ATOM 2654 O O . VAL A 1 329 ? -24.005 -18.202 39.115 1.00 93.12 329 VAL A O 1
ATOM 2657 N N . ALA A 1 330 ? -23.786 -15.990 39.364 1.00 91.62 330 ALA A N 1
ATOM 2658 C CA . ALA A 1 330 ? -22.442 -15.949 38.789 1.00 91.62 330 ALA A CA 1
ATOM 2659 C C . ALA A 1 330 ? -21.407 -16.714 39.635 1.00 91.62 330 ALA A C 1
ATOM 2661 O O . ALA A 1 330 ? -20.443 -17.252 39.090 1.00 91.62 330 ALA A O 1
ATOM 2662 N N . ARG A 1 331 ? -21.583 -16.762 40.962 1.00 93.88 331 ARG A N 1
ATOM 2663 C CA . ARG A 1 331 ? -20.740 -17.558 41.863 1.00 93.88 331 ARG A CA 1
ATOM 2664 C C . ARG A 1 331 ? -20.988 -19.052 41.664 1.00 93.88 331 ARG A C 1
ATOM 2666 O O . ARG A 1 331 ? -20.027 -19.777 41.438 1.00 93.88 331 ARG A O 1
ATOM 2673 N N . GLU A 1 332 ? -22.248 -19.479 41.641 1.00 94.88 332 GLU A N 1
ATOM 2674 C CA . GLU A 1 332 ? -22.626 -20.873 41.368 1.00 94.88 332 GLU A CA 1
ATOM 2675 C C . GLU A 1 332 ? -22.123 -21.342 39.993 1.00 94.88 332 GLU A C 1
ATOM 2677 O O . GLU A 1 332 ? -21.649 -22.466 39.852 1.00 94.88 332 GLU A O 1
ATOM 2682 N N . GLU A 1 333 ? -22.164 -20.485 38.968 1.00 93.88 333 GLU A N 1
ATOM 2683 C CA . GLU A 1 333 ? -21.649 -20.821 37.636 1.00 93.88 333 GLU A CA 1
ATOM 2684 C C . GLU A 1 333 ? -20.120 -20.965 37.619 1.00 93.88 333 GLU A C 1
ATOM 2686 O O . GLU A 1 333 ? -19.595 -21.893 37.002 1.00 93.88 333 GLU A O 1
ATOM 2691 N N . ARG A 1 334 ? -19.391 -20.105 38.343 1.00 92.25 334 ARG A N 1
ATOM 2692 C CA . ARG A 1 334 ? -17.937 -20.261 38.522 1.00 92.25 334 ARG A CA 1
ATOM 2693 C C . ARG A 1 334 ? -17.596 -21.534 39.288 1.00 92.25 334 ARG A C 1
ATOM 2695 O O . ARG A 1 334 ? -16.638 -22.204 38.919 1.00 92.25 334 ARG A O 1
ATOM 2702 N N . GLU A 1 335 ? -18.370 -21.879 40.314 1.00 94.69 335 GLU A N 1
ATOM 2703 C CA . GLU A 1 335 ? -18.200 -23.121 41.075 1.00 94.69 335 GLU A CA 1
ATOM 2704 C C . GLU A 1 335 ? -18.459 -24.347 40.193 1.00 94.69 335 GLU A C 1
ATOM 2706 O O . GLU A 1 335 ? -17.658 -25.277 40.211 1.00 94.69 335 GLU A O 1
ATOM 2711 N N . ARG A 1 336 ? -19.483 -24.318 39.330 1.00 95.62 336 ARG A N 1
ATOM 2712 C CA . ARG A 1 336 ? -19.708 -25.369 38.322 1.00 95.62 336 ARG A CA 1
ATOM 2713 C C . ARG A 1 336 ? -18.556 -25.475 37.330 1.00 95.62 336 ARG A C 1
ATOM 2715 O O . ARG A 1 336 ? -18.073 -26.572 37.084 1.00 95.62 336 ARG A O 1
ATOM 2722 N N . GLN A 1 337 ? -18.067 -24.354 36.798 1.00 94.31 337 GLN A N 1
ATOM 2723 C CA . GLN A 1 337 ? -16.917 -24.366 35.889 1.00 94.31 337 GLN A CA 1
ATOM 2724 C C . GLN A 1 337 ? -15.658 -24.912 36.575 1.00 94.31 337 GLN A C 1
ATOM 2726 O O . GLN A 1 337 ? -14.910 -25.676 35.971 1.00 94.31 337 GLN A O 1
ATOM 2731 N N . GLN A 1 338 ? -15.426 -24.563 37.843 1.00 94.69 338 GLN A N 1
ATOM 2732 C CA . GLN A 1 338 ? -14.316 -25.111 38.622 1.00 94.69 338 GLN A CA 1
ATOM 2733 C C . GLN A 1 338 ? -14.495 -26.605 38.903 1.00 94.69 338 GLN A C 1
ATOM 2735 O O . GLN A 1 338 ? -13.524 -27.348 38.780 1.00 94.69 338 GLN A O 1
ATOM 2740 N N . GLN A 1 339 ? -15.713 -27.059 39.211 1.00 95.75 339 GLN A N 1
ATOM 2741 C CA . GLN A 1 339 ? -16.029 -28.479 39.372 1.00 95.75 339 GLN A CA 1
ATOM 2742 C C . GLN A 1 339 ? -15.805 -29.251 38.072 1.00 95.75 339 GLN A C 1
ATOM 2744 O O . GLN A 1 339 ? -15.123 -30.266 38.096 1.00 95.75 339 GLN A O 1
ATOM 2749 N N . GLU A 1 340 ? -16.259 -28.747 36.925 1.00 96.12 340 GLU A N 1
ATOM 2750 C CA . GLU A 1 340 ? -16.011 -29.386 35.628 1.00 96.12 340 GLU A CA 1
ATOM 2751 C C . GLU A 1 340 ? -14.516 -29.459 35.288 1.00 96.12 340 GLU A C 1
ATOM 2753 O O . GLU A 1 340 ? -14.042 -30.458 34.742 1.00 96.12 340 GLU A O 1
ATOM 2758 N N . VAL A 1 341 ? -13.753 -28.400 3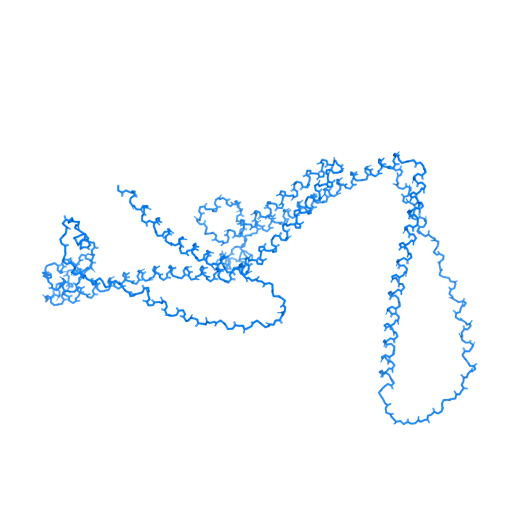5.580 1.00 96.25 341 VAL A N 1
ATOM 2759 C CA . VAL A 1 341 ? -12.294 -28.396 35.389 1.00 96.25 341 VAL A CA 1
ATOM 2760 C C . VAL A 1 341 ? -11.636 -29.417 36.318 1.00 96.25 341 VAL A C 1
ATOM 2762 O O . VAL A 1 341 ? -10.789 -30.188 35.868 1.00 96.25 341 VAL A O 1
ATOM 2765 N N . TRP A 1 342 ? -12.064 -29.477 37.579 1.00 95.69 342 TRP A N 1
ATOM 2766 C CA . TRP A 1 342 ? -11.580 -30.438 38.566 1.00 95.69 342 TRP A CA 1
ATOM 2767 C C . TRP A 1 342 ? -11.923 -31.889 38.196 1.00 95.69 342 TRP A C 1
ATOM 2769 O O . TRP A 1 342 ? -11.072 -32.773 38.278 1.00 95.69 342 TRP A O 1
ATOM 2779 N N . GLU A 1 343 ? -13.137 -32.155 37.721 1.00 97.06 343 GLU A N 1
ATOM 2780 C CA . GLU A 1 343 ? -13.568 -33.465 37.224 1.00 97.06 343 GLU A CA 1
ATOM 2781 C C . GLU A 1 343 ? -12.755 -33.893 35.998 1.00 97.06 343 GLU A C 1
ATOM 2783 O O . GLU A 1 343 ? -12.259 -35.019 35.940 1.00 97.06 343 GLU A O 1
ATOM 2788 N N . LYS A 1 344 ? -12.525 -32.982 35.043 1.00 96.75 344 LYS A N 1
ATOM 2789 C CA . LYS A 1 344 ? -11.658 -33.246 33.881 1.00 96.75 344 LYS A CA 1
ATOM 2790 C C . LYS A 1 344 ? -10.219 -33.536 34.300 1.00 96.75 344 LYS A C 1
ATOM 2792 O O . LYS A 1 344 ? -9.578 -34.420 33.729 1.00 96.75 344 LYS A O 1
ATOM 2797 N N . GLU A 1 345 ? -9.694 -32.810 35.283 1.00 94.31 345 GLU A N 1
ATOM 2798 C CA . GLU A 1 345 ? -8.333 -33.022 35.770 1.00 94.31 345 GLU A CA 1
ATOM 2799 C C . GLU A 1 345 ? -8.201 -34.332 36.561 1.00 94.31 345 GLU A C 1
ATOM 2801 O O . GLU A 1 345 ? -7.248 -35.082 36.351 1.00 94.31 345 GLU A O 1
ATOM 2806 N N . THR A 1 346 ? -9.171 -34.667 37.412 1.00 94.69 346 THR A N 1
ATOM 2807 C CA . THR A 1 346 ? -9.188 -35.939 38.152 1.00 94.69 346 THR A CA 1
ATOM 2808 C C . THR A 1 346 ? -9.379 -37.141 37.228 1.00 94.69 346 THR A C 1
ATOM 2810 O O . THR A 1 346 ? -8.697 -38.148 37.414 1.00 94.69 346 THR A O 1
ATOM 2813 N N . ALA A 1 347 ? -10.211 -37.034 36.187 1.00 96.56 347 ALA A N 1
ATOM 2814 C CA . ALA A 1 347 ? -10.325 -38.051 35.142 1.00 96.56 347 ALA A CA 1
ATOM 2815 C C . ALA A 1 347 ? -8.995 -38.250 34.396 1.00 96.56 347 ALA A C 1
ATOM 2817 O O . ALA A 1 347 ? -8.546 -39.384 34.246 1.00 96.56 347 ALA A O 1
ATOM 2818 N N . ARG A 1 348 ? -8.301 -37.160 34.024 1.00 95.44 348 ARG A N 1
ATOM 2819 C CA . ARG A 1 348 ? -6.946 -37.230 33.444 1.00 95.44 348 ARG A CA 1
ATOM 2820 C C . ARG A 1 348 ? -5.936 -37.887 34.383 1.00 95.44 348 ARG A C 1
ATOM 2822 O O . ARG A 1 348 ? -5.096 -38.658 33.927 1.00 95.44 348 ARG A O 1
ATOM 2829 N N . ARG A 1 349 ? -5.997 -37.599 35.688 1.00 94.19 349 ARG A N 1
ATOM 2830 C CA . ARG A 1 349 ? -5.123 -38.235 36.689 1.00 94.19 349 ARG A CA 1
ATOM 2831 C C . ARG A 1 349 ? -5.399 -39.733 36.814 1.00 94.19 349 ARG A C 1
ATOM 2833 O O . ARG A 1 349 ? -4.438 -40.489 36.902 1.00 94.19 349 ARG A O 1
ATOM 2840 N N . LYS A 1 350 ? -6.666 -40.162 36.774 1.00 96.06 350 LYS A N 1
ATOM 2841 C CA . LYS A 1 350 ? -7.036 -41.587 36.750 1.00 96.06 350 LYS A CA 1
ATOM 2842 C C . LYS A 1 350 ? -6.527 -42.275 35.487 1.00 96.06 350 LYS A C 1
ATOM 2844 O O . LYS A 1 350 ? -5.835 -43.270 35.603 1.00 96.06 350 LYS A O 1
ATOM 2849 N N . GLU A 1 351 ? -6.740 -41.687 34.310 1.00 95.38 351 GLU A N 1
ATOM 2850 C CA . GLU A 1 351 ? -6.234 -42.243 33.046 1.00 95.38 351 GLU A CA 1
ATOM 2851 C C . GLU A 1 351 ? -4.699 -42.375 33.046 1.00 95.38 351 GLU A C 1
ATOM 2853 O O . GLU A 1 351 ? -4.157 -43.367 32.564 1.00 95.38 351 GLU A O 1
ATOM 2858 N N . MET A 1 352 ? -3.975 -41.400 33.610 1.00 92.25 352 MET A N 1
ATOM 2859 C CA . MET A 1 352 ? -2.521 -41.504 33.772 1.00 92.25 352 MET A CA 1
ATOM 2860 C C . MET A 1 352 ? -2.114 -42.567 34.795 1.00 92.25 352 MET A C 1
ATOM 2862 O O . MET A 1 352 ? -1.123 -43.253 34.566 1.00 92.25 352 MET A O 1
ATOM 2866 N N . ALA A 1 353 ? -2.852 -42.716 35.897 1.00 93.38 353 ALA A N 1
ATOM 2867 C CA . ALA A 1 353 ? -2.607 -43.767 36.881 1.00 93.38 353 ALA A CA 1
ATOM 2868 C C . ALA A 1 353 ? -2.866 -45.162 36.291 1.00 93.38 353 ALA A C 1
ATOM 2870 O O . ALA A 1 353 ? -2.044 -46.054 36.480 1.00 93.38 353 ALA A O 1
ATOM 2871 N N . ASP A 1 354 ? -3.936 -45.325 35.511 1.00 91.69 354 ASP A N 1
ATOM 2872 C CA . ASP A 1 354 ? -4.272 -46.571 34.822 1.00 91.69 354 ASP A CA 1
ATOM 2873 C C . ASP A 1 354 ? -3.200 -46.908 33.781 1.00 91.69 354 ASP A C 1
ATOM 2875 O O . ASP A 1 354 ? -2.650 -48.004 33.816 1.00 91.69 354 ASP A O 1
ATOM 2879 N N . LYS A 1 355 ? -2.786 -45.944 32.945 1.00 92.88 355 LYS A N 1
ATOM 2880 C CA . LYS A 1 355 ? -1.667 -46.126 32.000 1.00 92.88 355 LYS A CA 1
ATOM 2881 C C . LYS A 1 355 ? -0.345 -46.428 32.699 1.00 92.88 355 LYS A C 1
ATOM 2883 O O . LYS A 1 355 ? 0.429 -47.243 32.210 1.00 92.88 355 LYS A O 1
ATOM 2888 N N . ALA A 1 356 ? -0.064 -45.784 33.832 1.00 90.12 356 ALA A N 1
ATOM 2889 C CA . ALA A 1 356 ? 1.127 -46.077 34.624 1.00 90.12 356 ALA A CA 1
ATOM 2890 C C . ALA A 1 356 ? 1.060 -47.489 35.220 1.00 90.12 356 ALA A C 1
ATOM 2892 O O . ALA A 1 356 ? 2.065 -48.194 35.222 1.00 90.12 356 ALA A O 1
ATOM 2893 N N . SER A 1 357 ? -0.117 -47.929 35.673 1.00 86.88 357 SER A N 1
ATOM 2894 C CA . SER A 1 357 ? -0.336 -49.295 36.152 1.00 86.88 357 SER A CA 1
ATOM 2895 C C . SER A 1 357 ? -0.220 -50.318 35.019 1.00 86.88 357 SER A C 1
ATOM 2897 O O . SER A 1 357 ? 0.401 -51.354 35.201 1.00 86.88 357 SER A O 1
ATOM 2899 N N . GLU A 1 358 ? -0.701 -50.004 33.818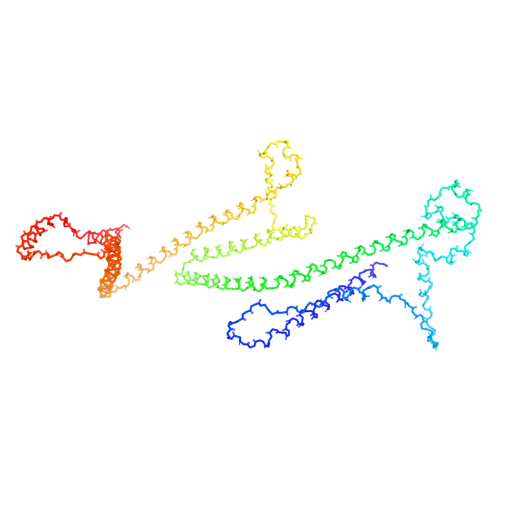 1.00 84.38 358 GLU A N 1
ATOM 2900 C CA . GLU A 1 358 ? -0.554 -50.843 32.630 1.00 84.38 358 GLU A CA 1
ATOM 2901 C C . GLU A 1 358 ? 0.912 -50.917 32.177 1.00 84.38 358 GLU A C 1
ATOM 2903 O O . GLU A 1 358 ? 1.378 -51.970 31.761 1.00 84.38 358 GLU A O 1
ATOM 2908 N N . GLN A 1 359 ? 1.695 -49.849 32.342 1.00 82.94 359 GLN A N 1
ATOM 2909 C CA . GLN A 1 359 ? 3.145 -49.894 32.116 1.00 82.94 359 GLN A CA 1
ATOM 2910 C C . GLN A 1 359 ? 3.899 -50.670 33.205 1.00 82.94 359 GLN A C 1
ATOM 2912 O O . GLN A 1 359 ? 4.876 -51.348 32.897 1.00 82.94 359 GLN A O 1
ATOM 2917 N N . LEU A 1 360 ? 3.462 -50.584 34.466 1.00 79.19 360 LEU A N 1
ATOM 2918 C CA . LEU A 1 360 ? 4.076 -51.295 35.594 1.00 79.19 360 LEU A CA 1
ATOM 2919 C C . LEU A 1 360 ? 3.715 -52.788 35.632 1.00 79.19 360 LEU A C 1
ATOM 2921 O O . LEU A 1 360 ? 4.545 -53.592 36.048 1.00 79.19 360 LEU A O 1
ATOM 2925 N N . PHE A 1 361 ? 2.507 -53.163 35.205 1.00 73.75 361 PHE A N 1
ATOM 2926 C CA . PHE A 1 361 ? 1.961 -54.520 35.344 1.00 73.75 361 PHE A CA 1
ATOM 2927 C C . PHE A 1 361 ? 1.603 -55.204 34.012 1.00 73.75 361 PHE A C 1
ATOM 2929 O O . PHE A 1 361 ? 1.414 -56.416 33.993 1.00 73.75 361 PHE A O 1
ATOM 2936 N N . GLY A 1 362 ? 1.523 -54.480 32.891 1.00 56.44 362 GLY A N 1
ATOM 2937 C CA . GLY A 1 362 ? 1.123 -55.011 31.575 1.00 56.44 362 GLY A CA 1
ATOM 2938 C C . GLY A 1 362 ? 2.265 -55.564 30.715 1.00 56.44 362 GLY A C 1
ATOM 2939 O O . GLY A 1 362 ? 2.033 -56.030 29.602 1.00 56.44 362 GLY A O 1
ATOM 2940 N N . GLY A 1 363 ? 3.501 -55.550 31.218 1.00 56.12 363 GLY A N 1
ATOM 2941 C CA . GLY A 1 363 ? 4.681 -56.097 30.547 1.00 56.12 363 GLY A CA 1
ATOM 2942 C C . GLY A 1 363 ? 5.195 -57.387 31.187 1.00 56.12 363 GLY A C 1
ATOM 2943 O O . GLY A 1 363 ? 6.305 -57.399 31.703 1.00 56.12 363 GLY A O 1
ATOM 2944 N N . GLY A 1 364 ? 4.417 -58.472 31.179 1.00 49.12 364 GLY A N 1
ATOM 2945 C CA . GLY A 1 364 ? 4.895 -59.782 31.648 1.00 49.12 364 GLY A CA 1
ATOM 2946 C C . GLY A 1 364 ? 3.759 -60.795 31.771 1.00 49.12 364 GLY A C 1
ATOM 2947 O O . GLY A 1 364 ? 2.958 -60.721 32.686 1.00 49.12 364 GLY A O 1
ATOM 2948 N N . HIS A 1 365 ? 3.52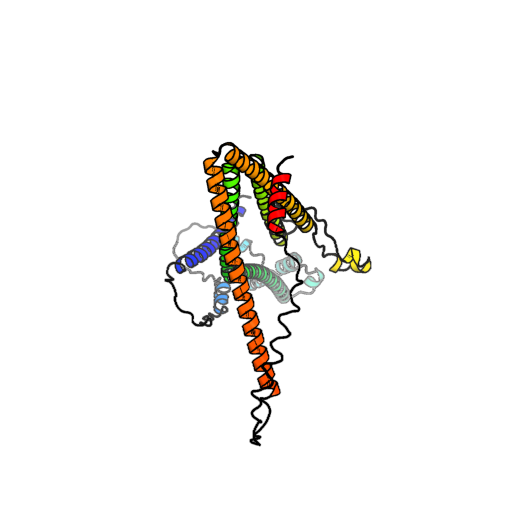4 -61.610 30.747 1.00 42.75 365 HIS A N 1
ATOM 2949 C CA . HIS A 1 365 ? 4.019 -62.987 30.678 1.00 42.75 365 HIS A CA 1
ATOM 2950 C C . HIS A 1 365 ? 3.398 -63.915 31.737 1.00 42.75 365 HIS A C 1
ATOM 2952 O O . HIS A 1 365 ? 3.733 -63.890 32.915 1.00 42.75 365 HIS A O 1
ATOM 2958 N N . ASP A 1 366 ? 2.481 -64.733 31.226 1.00 57.84 366 ASP A N 1
ATOM 2959 C CA . ASP A 1 366 ? 2.010 -66.022 31.719 1.00 57.84 366 ASP A CA 1
ATOM 2960 C C . ASP A 1 366 ? 2.974 -66.712 32.705 1.00 57.84 366 ASP A C 1
ATOM 2962 O O . ASP A 1 366 ? 4.066 -67.137 32.330 1.00 57.84 366 ASP A O 1
ATOM 2966 N N . SER A 1 367 ? 2.591 -66.792 33.982 1.00 46.84 367 SER A N 1
ATOM 2967 C CA . SER A 1 367 ? 2.811 -67.953 34.861 1.00 46.84 367 SER A CA 1
ATOM 2968 C C . SER A 1 367 ? 2.439 -67.638 36.313 1.00 46.84 367 SER A C 1
ATOM 2970 O O . SER A 1 367 ? 2.920 -66.688 36.922 1.00 46.84 367 SER A O 1
ATOM 2972 N N . GLY A 1 368 ? 1.625 -68.518 36.898 1.00 44.94 368 GLY A N 1
ATOM 2973 C CA . GLY A 1 368 ? 1.570 -68.706 38.346 1.00 44.94 368 GLY A CA 1
ATOM 2974 C C . GLY A 1 368 ? 0.357 -68.096 39.037 1.00 44.94 368 GLY A C 1
ATOM 2975 O O . GLY A 1 368 ? 0.405 -66.989 39.563 1.00 44.94 368 GLY A O 1
ATOM 2976 N N . GLN A 1 369 ? -0.706 -68.895 39.145 1.00 47.47 369 GLN A N 1
ATOM 2977 C CA . GLN A 1 369 ? -1.700 -68.741 40.204 1.00 47.47 369 GLN A CA 1
ATOM 2978 C C . GLN A 1 369 ? -0.995 -68.729 41.569 1.00 47.47 369 GLN A C 1
ATOM 2980 O O . GLN A 1 369 ? -0.617 -69.777 42.089 1.00 47.47 369 GLN A O 1
ATOM 2985 N N . VAL A 1 370 ? -0.856 -67.556 42.178 1.00 47.12 370 VAL A N 1
ATOM 2986 C CA . VAL A 1 370 ? -0.557 -67.440 43.606 1.00 47.12 370 VAL A CA 1
ATOM 2987 C C . VAL A 1 370 ? -1.807 -66.904 44.286 1.00 47.12 370 VAL A C 1
ATOM 2989 O O . VAL A 1 370 ? -2.202 -65.755 44.104 1.00 47.12 370 VAL A O 1
ATOM 2992 N N . LYS A 1 371 ? -2.448 -67.794 45.052 1.00 52.00 371 LYS A N 1
ATOM 2993 C CA . LYS A 1 371 ? -3.499 -67.489 46.028 1.00 52.00 371 LYS A CA 1
ATOM 2994 C C . LYS A 1 371 ? -3.048 -66.317 46.902 1.00 52.00 371 LYS A C 1
ATOM 2996 O O . LYS A 1 371 ? -2.144 -66.483 47.719 1.00 52.00 371 LYS A O 1
ATOM 3001 N N . GLN A 1 372 ? -3.699 -65.165 46.762 1.00 40.25 372 GLN A N 1
ATOM 3002 C CA . GLN A 1 372 ? -3.629 -64.124 47.781 1.00 40.25 372 GLN A CA 1
ATOM 3003 C C . GLN A 1 372 ? -4.460 -64.549 49.003 1.00 40.25 372 GLN A C 1
ATOM 3005 O O . GLN A 1 372 ? -5.582 -65.040 48.835 1.00 40.25 372 GLN A O 1
ATOM 3010 N N . PRO A 1 373 ? -3.922 -64.390 50.224 1.00 45.69 373 PRO A N 1
ATOM 3011 C CA . PRO A 1 373 ? -4.663 -64.608 51.450 1.00 45.69 373 PRO A CA 1
ATOM 3012 C C . PRO A 1 373 ? -5.686 -63.490 51.669 1.00 45.69 373 PRO A C 1
ATOM 3014 O O . PRO A 1 373 ? -5.452 -62.308 51.421 1.00 45.69 373 PRO A O 1
ATOM 3017 N N . ASN A 1 374 ? -6.843 -63.938 52.131 1.00 48.41 374 ASN A N 1
ATOM 3018 C CA . ASN A 1 374 ? -8.016 -63.179 52.513 1.00 48.41 374 ASN A CA 1
ATOM 3019 C C . ASN A 1 374 ? -7.720 -62.366 53.788 1.00 48.41 374 ASN A C 1
ATOM 3021 O O . ASN A 1 374 ? -7.942 -62.862 54.886 1.00 48.41 374 ASN A O 1
ATOM 3025 N N . ASN A 1 375 ? -7.206 -61.141 53.648 1.00 46.62 375 ASN A N 1
ATOM 3026 C CA . ASN A 1 375 ? -7.036 -60.208 54.766 1.00 46.62 375 ASN A CA 1
ATOM 3027 C C . ASN A 1 375 ? -8.100 -59.107 54.678 1.00 46.62 375 ASN A C 1
ATOM 3029 O O . ASN A 1 375 ? -7.834 -57.986 54.248 1.00 46.62 375 ASN A O 1
ATOM 3033 N N . ASN A 1 376 ? -9.318 -59.468 55.087 1.00 51.28 376 ASN A N 1
ATOM 3034 C CA . ASN A 1 376 ? -10.467 -58.573 55.234 1.00 51.28 376 ASN A CA 1
ATOM 3035 C C . ASN A 1 376 ? -10.526 -57.862 56.604 1.00 51.28 376 ASN A C 1
ATOM 3037 O O . ASN A 1 376 ? -11.512 -57.191 56.875 1.00 51.28 376 ASN A O 1
ATOM 3041 N N . GLU A 1 377 ? -9.502 -57.957 57.461 1.00 52.59 377 GLU A N 1
ATOM 3042 C CA . GLU A 1 377 ? -9.597 -57.457 58.850 1.00 52.59 377 GLU A CA 1
ATOM 3043 C C . GLU A 1 377 ? -8.674 -56.275 59.204 1.00 52.59 377 GLU A C 1
ATOM 3045 O O . GLU A 1 377 ? -8.815 -55.707 60.279 1.00 52.59 377 GLU A O 1
ATOM 3050 N N . GLU A 1 378 ? -7.783 -55.815 58.316 1.00 48.06 378 GLU A N 1
ATOM 3051 C CA . GLU A 1 378 ? -6.800 -54.764 58.677 1.00 48.06 378 GLU A CA 1
ATOM 3052 C C . GLU A 1 378 ? -7.025 -53.400 57.992 1.00 48.06 378 GLU A C 1
ATOM 3054 O O . GLU A 1 378 ? -6.290 -52.443 58.229 1.00 48.06 378 GLU A O 1
ATOM 3059 N N . ARG A 1 379 ? -8.073 -53.262 57.164 1.00 47.84 379 ARG A N 1
ATOM 3060 C CA . ARG A 1 379 ? -8.419 -51.986 56.498 1.00 47.84 379 ARG A CA 1
ATOM 3061 C C . ARG A 1 379 ? -9.409 -51.100 57.261 1.00 47.84 379 ARG A C 1
ATOM 3063 O O . ARG A 1 379 ? -9.594 -49.956 56.854 1.00 47.84 379 ARG A O 1
ATOM 3070 N N . GLU A 1 380 ? -9.967 -51.556 58.382 1.00 51.38 380 GLU A N 1
ATOM 3071 C CA . GLU A 1 380 ? -10.857 -50.733 59.222 1.00 51.38 380 GLU A CA 1
ATOM 3072 C C . GLU A 1 380 ? -10.127 -49.928 60.317 1.00 51.38 380 GLU A C 1
ATOM 3074 O O . GLU A 1 380 ? -10.719 -49.021 60.891 1.00 51.38 380 GLU A O 1
ATOM 3079 N N . ALA A 1 381 ? -8.829 -50.156 60.561 1.00 48.25 381 ALA A N 1
ATOM 3080 C CA . ALA A 1 381 ? -8.091 -49.458 61.628 1.00 48.25 381 ALA A CA 1
ATOM 3081 C C . ALA A 1 381 ? -7.256 -48.239 61.172 1.00 48.25 381 ALA A C 1
ATOM 3083 O O . ALA A 1 381 ? -6.754 -47.494 62.010 1.00 48.25 381 ALA A O 1
ATOM 3084 N N . ILE A 1 382 ? -7.095 -48.003 59.862 1.00 49.56 382 ILE A N 1
ATOM 3085 C CA . ILE A 1 382 ? -6.306 -46.863 59.334 1.00 49.56 382 ILE A CA 1
ATOM 3086 C C . ILE A 1 382 ? -7.212 -45.747 58.775 1.00 49.56 382 ILE A C 1
ATOM 3088 O O . ILE A 1 382 ? -6.778 -44.605 58.627 1.00 49.56 382 ILE A O 1
ATOM 3092 N N . ALA A 1 383 ? -8.496 -46.031 58.534 1.00 47.69 383 ALA A N 1
ATOM 3093 C CA . ALA A 1 383 ? -9.463 -45.040 58.058 1.00 47.69 383 ALA A CA 1
ATOM 3094 C C . ALA A 1 383 ? -9.990 -44.097 59.160 1.00 47.69 383 ALA A C 1
ATOM 3096 O O . ALA A 1 383 ? -10.610 -43.094 58.836 1.00 47.69 383 ALA A O 1
ATOM 3097 N N . THR A 1 384 ? -9.714 -44.366 60.439 1.00 46.50 384 THR A N 1
ATOM 3098 C CA . THR A 1 384 ? -10.222 -43.569 61.572 1.00 46.50 384 THR A CA 1
ATOM 3099 C C . THR A 1 384 ? -9.227 -42.558 62.150 1.00 46.50 384 THR A C 1
ATOM 3101 O O . THR A 1 384 ? -9.604 -41.803 63.034 1.00 46.50 384 THR A O 1
ATOM 3104 N N . ASN A 1 385 ? -7.988 -42.470 61.642 1.00 44.03 385 ASN A N 1
ATOM 3105 C CA . ASN A 1 385 ? -6.973 -41.533 62.166 1.00 44.03 385 ASN A CA 1
ATOM 3106 C C . ASN A 1 385 ? -6.623 -40.352 61.240 1.00 44.03 385 ASN A C 1
ATOM 3108 O O . ASN A 1 385 ? -5.800 -39.520 61.608 1.00 44.03 385 ASN A O 1
ATOM 3112 N N . ASN A 1 386 ? -7.233 -40.243 60.054 1.00 46.88 386 ASN A N 1
ATOM 3113 C CA . ASN A 1 386 ? -6.985 -39.116 59.138 1.00 46.88 386 ASN A CA 1
ATOM 3114 C C . ASN A 1 386 ? -8.081 -38.038 59.144 1.00 46.88 386 ASN A C 1
ATOM 3116 O O . ASN A 1 386 ? -7.910 -37.018 58.473 1.00 46.88 386 ASN A O 1
ATOM 3120 N N . ASP A 1 387 ? -9.149 -38.221 59.924 1.00 47.47 387 ASP A N 1
ATOM 3121 C CA . ASP A 1 387 ? -10.238 -37.243 60.041 1.00 47.47 387 ASP A CA 1
ATOM 3122 C C . ASP A 1 387 ? -10.058 -36.247 61.204 1.00 47.47 387 ASP A C 1
ATOM 3124 O O . ASP A 1 387 ? -10.728 -35.220 61.223 1.00 47.47 387 ASP A O 1
ATOM 3128 N N . GLU A 1 388 ? -9.096 -36.447 62.116 1.00 46.88 388 GLU A N 1
ATOM 3129 C CA . GLU A 1 388 ? -8.888 -35.541 63.267 1.00 46.88 388 GLU A CA 1
ATOM 3130 C C . GLU A 1 388 ? -7.755 -34.506 63.099 1.00 46.88 388 GLU A C 1
ATOM 3132 O O . GLU A 1 388 ? -7.533 -33.688 63.988 1.00 46.88 388 GLU A O 1
ATOM 3137 N N . GLN A 1 389 ? -7.047 -34.459 61.960 1.00 41.03 389 GLN A N 1
ATOM 3138 C CA . GLN A 1 389 ? -5.914 -33.525 61.772 1.00 41.03 389 GLN A CA 1
ATOM 3139 C C . GLN A 1 389 ? -6.044 -32.530 60.608 1.00 41.03 389 GLN A C 1
ATOM 3141 O O . GLN A 1 389 ? -5.056 -31.929 60.181 1.00 41.03 389 GLN A O 1
ATOM 3146 N N . LYS A 1 390 ? -7.268 -32.286 60.125 1.00 46.38 390 LYS A N 1
ATOM 3147 C CA . LYS A 1 390 ? -7.566 -31.219 59.148 1.00 46.38 390 LYS A CA 1
ATOM 3148 C C . LYS A 1 390 ? -8.511 -30.125 59.660 1.00 46.38 390 LYS A C 1
ATOM 3150 O O . LYS A 1 390 ? -9.071 -29.385 58.862 1.00 46.38 390 LYS A O 1
ATOM 3155 N N . GLU A 1 391 ? -8.593 -29.918 60.971 1.00 44.72 391 GLU A N 1
ATOM 3156 C CA . GLU A 1 391 ? -9.164 -28.697 61.560 1.00 44.72 391 GLU A CA 1
ATOM 3157 C C . GLU A 1 391 ? -8.063 -27.743 62.045 1.00 44.72 391 GLU A C 1
ATOM 3159 O O . GLU A 1 391 ? -7.838 -27.527 63.228 1.00 44.72 391 GLU A O 1
ATOM 3164 N N . SER A 1 392 ? -7.330 -27.150 61.105 1.00 47.22 392 SER A N 1
ATOM 3165 C CA . SER A 1 392 ? -6.719 -25.824 61.309 1.00 47.22 392 SER A CA 1
ATOM 3166 C C . SER A 1 392 ? -6.449 -25.140 59.971 1.00 47.22 392 SER A C 1
ATOM 3168 O O . SER A 1 392 ? -5.439 -24.471 59.769 1.00 47.22 392 SER A O 1
ATOM 3170 N N . THR A 1 393 ? -7.375 -25.284 59.023 1.00 44.81 393 THR A N 1
ATOM 3171 C CA . THR A 1 393 ? -7.393 -24.384 57.871 1.00 44.81 393 THR A CA 1
ATOM 3172 C C . THR A 1 393 ? -8.234 -23.195 58.287 1.00 44.81 393 THR A C 1
ATOM 3174 O O . THR A 1 393 ? -9.457 -23.273 58.288 1.00 44.81 393 THR A O 1
ATOM 3177 N N . THR A 1 394 ? -7.534 -22.168 58.771 1.00 47.19 394 THR A N 1
ATOM 3178 C CA . THR A 1 394 ? -7.905 -20.749 58.740 1.00 47.19 394 THR A CA 1
ATOM 3179 C C . THR A 1 394 ? -9.372 -20.502 58.423 1.00 47.19 394 THR A C 1
ATOM 3181 O O . THR A 1 394 ? -9.799 -20.699 57.283 1.00 47.19 394 THR A O 1
ATOM 3184 N N . SER A 1 395 ? -10.120 -20.005 59.409 1.00 43.84 395 SER A N 1
ATOM 3185 C CA . SER A 1 395 ? -11.346 -19.273 59.141 1.00 43.84 395 SER A CA 1
ATOM 3186 C C . SER A 1 395 ? -11.048 -18.261 58.033 1.00 43.84 395 SER A C 1
ATOM 3188 O O . SER A 1 395 ? -10.436 -17.217 58.258 1.00 43.84 395 SER A O 1
ATOM 3190 N N . ASN A 1 396 ? -11.468 -18.586 56.809 1.00 48.22 396 ASN A N 1
ATOM 3191 C CA . ASN A 1 396 ? -11.784 -17.603 55.789 1.00 48.22 396 ASN A CA 1
ATOM 3192 C C . ASN A 1 396 ? -12.993 -16.851 56.346 1.00 48.22 396 ASN A C 1
ATOM 3194 O O . ASN A 1 396 ? -14.129 -17.070 55.944 1.00 48.22 396 ASN A O 1
ATOM 3198 N N . VAL A 1 397 ? -12.733 -16.025 57.364 1.00 51.44 397 VAL A N 1
ATOM 3199 C CA . VAL A 1 397 ? -13.522 -14.842 57.658 1.00 51.44 397 VAL A CA 1
ATOM 3200 C C . VAL A 1 397 ? -13.710 -14.192 56.303 1.00 51.44 397 VAL A C 1
ATOM 3202 O O . VAL A 1 397 ? -12.709 -13.947 55.629 1.00 51.44 397 VAL A O 1
ATOM 3205 N N . ASP A 1 398 ? -14.965 -14.045 55.888 1.00 51.34 398 ASP A N 1
ATOM 3206 C CA . ASP A 1 398 ? -15.380 -13.502 54.602 1.00 51.34 398 ASP A CA 1
ATOM 3207 C C . ASP A 1 398 ? -14.619 -12.204 54.277 1.00 51.34 398 ASP A C 1
ATOM 3209 O O . ASP A 1 398 ? -15.068 -11.091 54.555 1.00 51.34 398 ASP A O 1
ATOM 3213 N N . TYR A 1 399 ? -13.444 -12.335 53.663 1.00 55.53 399 TYR A N 1
ATOM 3214 C CA . TYR A 1 399 ? -12.679 -11.203 53.152 1.00 55.53 399 TYR A CA 1
ATOM 3215 C C . TYR A 1 399 ? -13.467 -10.505 52.039 1.00 55.53 399 TYR A C 1
ATOM 3217 O O . TYR A 1 399 ? -13.318 -9.301 51.845 1.00 55.53 399 TYR A O 1
ATOM 3225 N N . ASP A 1 400 ? -14.360 -11.237 51.369 1.00 56.16 400 ASP A N 1
ATOM 3226 C CA . ASP A 1 400 ? -15.265 -10.702 50.357 1.00 56.16 400 ASP A CA 1
ATOM 3227 C C . ASP A 1 400 ? -16.331 -9.767 50.958 1.00 56.16 400 ASP A C 1
ATOM 3229 O O . ASP A 1 400 ? -16.640 -8.741 50.353 1.00 56.16 400 ASP A O 1
ATOM 3233 N N . ASP A 1 401 ? -16.838 -10.045 52.166 1.00 57.88 401 ASP A N 1
ATOM 3234 C CA . ASP A 1 401 ? -17.841 -9.193 52.836 1.00 57.88 401 ASP A CA 1
ATOM 3235 C C . ASP A 1 401 ? -17.177 -7.955 53.484 1.00 57.88 401 ASP A C 1
ATOM 3237 O O . ASP A 1 401 ? -17.784 -6.888 53.595 1.00 57.88 401 ASP A O 1
ATOM 3241 N N . PHE A 1 402 ? -15.883 -8.047 53.832 1.00 59.66 402 PHE A N 1
ATOM 3242 C CA . PHE A 1 402 ? -15.077 -6.897 54.265 1.00 59.66 402 PHE A CA 1
ATOM 3243 C C . PHE A 1 402 ? -14.662 -5.984 53.093 1.00 59.66 402 PHE A C 1
ATOM 3245 O O . PHE A 1 402 ? -14.660 -4.761 53.240 1.00 59.66 402 PHE A O 1
ATOM 3252 N N . LEU A 1 403 ? -14.352 -6.546 51.916 1.00 61.03 403 LEU A N 1
ATOM 3253 C CA . LEU A 1 403 ? -14.016 -5.773 50.711 1.00 61.03 403 LEU A CA 1
ATOM 3254 C C . LEU A 1 403 ? -15.236 -5.065 50.102 1.00 61.03 403 LEU A C 1
ATOM 3256 O O . LEU A 1 403 ? -15.101 -3.915 49.681 1.00 61.03 403 LEU A O 1
ATOM 3260 N N . ASP A 1 404 ? -16.420 -5.690 50.122 1.00 57.38 404 ASP A N 1
ATOM 3261 C CA . ASP A 1 404 ? -17.671 -5.048 49.683 1.00 57.38 404 ASP A CA 1
ATOM 3262 C C . ASP A 1 404 ? -18.029 -3.834 50.586 1.00 57.38 404 ASP A C 1
ATOM 3264 O O . ASP A 1 404 ? -18.567 -2.845 50.091 1.00 57.38 404 ASP A O 1
ATOM 3268 N N . ASN A 1 405 ? -17.657 -3.840 51.878 1.00 58.62 405 ASN A N 1
ATOM 3269 C CA . ASN A 1 405 ? -17.823 -2.688 52.786 1.00 58.62 405 ASN A CA 1
ATOM 3270 C C . ASN A 1 405 ? -16.742 -1.598 52.621 1.00 58.62 405 ASN A C 1
ATOM 3272 O O . ASN A 1 405 ? -16.987 -0.432 52.936 1.00 58.62 405 ASN A O 1
ATOM 3276 N N . LEU A 1 406 ? -15.545 -1.947 52.134 1.00 60.78 406 LEU A N 1
ATOM 3277 C CA . LEU A 1 406 ? -14.471 -0.976 51.883 1.00 60.78 406 LEU A CA 1
ATOM 3278 C C . LEU A 1 406 ? -14.700 -0.175 50.588 1.00 60.78 406 LEU A C 1
ATOM 3280 O O . LEU A 1 406 ? -14.303 0.988 50.508 1.00 60.78 406 LEU A O 1
ATOM 3284 N N . GLU A 1 407 ? -15.349 -0.776 49.583 1.00 57.47 407 GLU A N 1
ATOM 3285 C CA . GLU A 1 407 ? -15.722 -0.091 48.336 1.00 57.47 407 GLU A CA 1
ATOM 3286 C C . GLU A 1 407 ? -16.782 1.000 48.564 1.00 57.47 407 GLU A C 1
ATOM 3288 O O . GLU A 1 407 ? -16.678 2.069 47.963 1.00 57.47 407 GLU A O 1
ATOM 3293 N N . ASP A 1 408 ? -17.732 0.786 49.482 1.00 56.69 408 ASP A N 1
ATOM 3294 C CA . ASP A 1 408 ? -18.748 1.790 49.840 1.00 56.69 408 ASP A CA 1
ATOM 3295 C C . ASP A 1 408 ? -18.174 2.949 50.690 1.00 56.69 408 ASP A C 1
ATOM 3297 O O . ASP A 1 408 ? -18.703 4.061 50.640 1.00 56.69 408 ASP A O 1
ATOM 3301 N N . MET A 1 409 ? -17.059 2.753 51.414 1.00 53.75 409 MET A N 1
ATOM 3302 C CA . MET A 1 409 ? -16.372 3.845 52.134 1.00 53.75 409 MET A CA 1
ATOM 3303 C C . MET A 1 409 ? -15.518 4.749 51.231 1.00 53.75 409 MET A C 1
ATOM 3305 O O . MET A 1 409 ? -15.320 5.915 51.560 1.00 53.75 409 MET A O 1
ATOM 3309 N N . ASN A 1 410 ? -15.040 4.258 50.084 1.00 53.62 410 ASN A N 1
ATOM 3310 C CA . ASN A 1 410 ? -14.215 5.046 49.154 1.00 53.62 410 ASN A CA 1
ATOM 3311 C C . ASN A 1 410 ? -15.026 5.950 48.202 1.00 53.62 410 ASN A C 1
ATOM 3313 O O . ASN A 1 410 ? -14.443 6.691 47.412 1.00 53.62 410 ASN A O 1
ATOM 3317 N N . ASP A 1 411 ? -16.360 5.900 48.253 1.00 50.66 411 ASP A N 1
ATOM 3318 C CA . ASP A 1 411 ? -17.256 6.777 47.483 1.00 50.66 411 ASP A CA 1
ATOM 3319 C C . ASP A 1 411 ? -17.687 8.042 48.280 1.00 50.66 411 ASP A C 1
ATOM 3321 O O . ASP A 1 411 ? -18.536 8.799 47.798 1.00 50.66 411 ASP A O 1
ATOM 3325 N N . LEU A 1 412 ? -17.100 8.290 49.466 1.00 48.97 412 LEU A N 1
ATOM 3326 C CA . LEU A 1 412 ? -17.40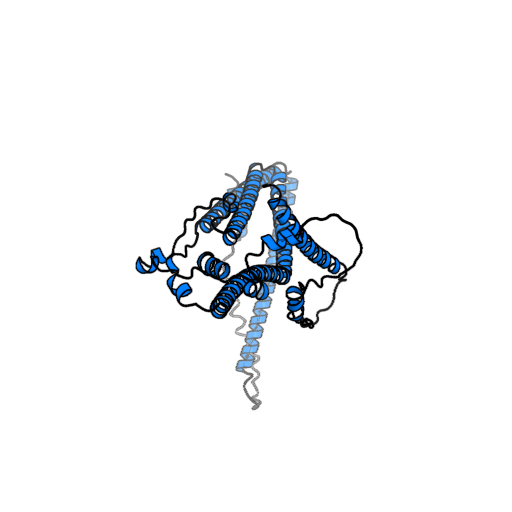6 9.423 50.364 1.00 48.97 412 LEU A CA 1
ATOM 3327 C C . LEU A 1 412 ? -16.449 10.637 50.293 1.00 48.97 412 LEU A C 1
ATOM 3329 O O . LEU A 1 412 ? -16.658 11.576 51.058 1.00 48.97 412 LEU A O 1
ATOM 3333 N N . ASP A 1 413 ? -15.488 10.671 49.363 1.00 45.59 413 ASP A N 1
ATOM 3334 C CA . ASP A 1 413 ? -14.636 11.851 49.086 1.00 45.59 413 ASP A CA 1
ATOM 3335 C C . ASP A 1 413 ? -15.036 12.617 47.807 1.00 45.59 413 ASP A C 1
ATOM 3337 O O . ASP A 1 413 ? -15.210 11.985 46.729 1.00 45.59 413 ASP A O 1
#

Foldseek 3Di:
DPPVVVVVVVVVVVVVVVVVVVVVVVVVVPVPPDDDDDDDDDDDDDDPCPPPVVCPVVVPDDPPPPPPPPDDDDDPDPVPVVVVVVPPPADDLVRLLPDDLVVLLVCCCPVVNDDPVNSVVCPDSVSSSVVNVVVSVVVVVVVVVVVVVVVVVVVVVVVVVVCCCVVVVVVVVVVVVVVVVVVVVVVVVLVVQCVLCVVLVQPLLNVLSVVLVVLVVVLVLLVVLVVVVVVDDPPDPVNVVRDPQPQPFAQVLVVVDDVSCPDPSVVRTDRCSSVVVNVVSVVVSVVSVVSSVVSSVVSVVVVVVVVVVPDDPVVVVVVVVVVVVVVVVVVVVVVVVVVVVVVVVVVVVVVVVVVVVCVVPVPDDDDDDDDDDDPPDPVVPPVPPPPPPPPPPDPVPPVVVVVVVVVVVVVPD

Radius of gyration: 45.2 Å; chains: 1; bounding box: 81×93×127 Å